Protein AF-0000000082404981 (afdb_homodimer)

Structure (mmCIF, N/CA/C/O backbone):
data_AF-0000000082404981-model_v1
#
loop_
_entity.id
_entity.type
_entity.pdbx_description
1 polymer 'ABC transporter permease'
#
loop_
_atom_site.group_PDB
_atom_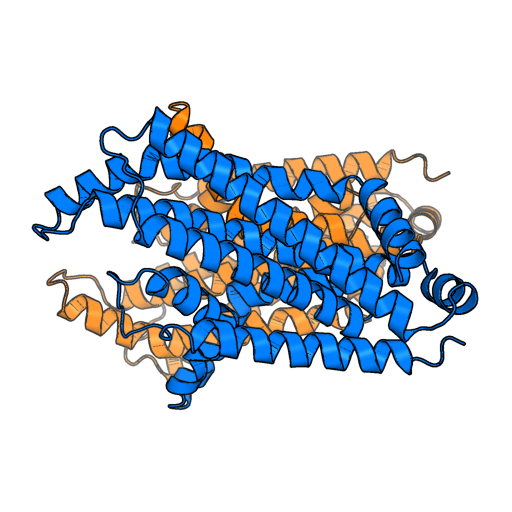site.id
_atom_site.type_symbol
_atom_site.label_atom_id
_atom_site.label_alt_id
_atom_site.label_comp_id
_atom_site.label_asym_id
_atom_site.label_entity_id
_atom_site.label_seq_id
_atom_site.pdbx_PDB_ins_code
_atom_site.Cartn_x
_atom_site.Cartn_y
_atom_site.Cartn_z
_atom_site.occupancy
_atom_site.B_iso_or_equiv
_atom_site.auth_seq_id
_atom_site.auth_comp_id
_atom_site.auth_asym_id
_atom_site.auth_atom_id
_atom_site.pdbx_PDB_model_num
ATOM 1 N N . MET A 1 1 ? -27.672 -16.938 -15.078 1 69.44 1 MET A N 1
ATOM 2 C CA . MET A 1 1 ? -27.031 -15.914 -14.273 1 69.44 1 MET A CA 1
ATOM 3 C C . MET A 1 1 ? -27.016 -16.297 -12.797 1 69.44 1 MET A C 1
ATOM 5 O O . MET A 1 1 ? -25.984 -16.266 -12.148 1 69.44 1 MET A O 1
ATOM 9 N N . THR A 1 2 ? -28.078 -16.828 -12.375 1 75 2 THR A N 1
ATOM 10 C CA . THR A 1 2 ? -28.172 -17.141 -10.953 1 75 2 THR A CA 1
ATOM 11 C C . THR A 1 2 ? -27.234 -18.281 -10.57 1 75 2 THR A C 1
ATOM 13 O O . THR A 1 2 ? -26.578 -18.234 -9.539 1 75 2 THR A O 1
ATOM 16 N N . THR A 1 3 ? -27.141 -19.203 -11.492 1 83.19 3 THR A N 1
ATOM 17 C CA . THR A 1 3 ? -26.281 -20.344 -11.211 1 83.19 3 THR A CA 1
ATOM 18 C C . THR A 1 3 ? -24.812 -19.938 -11.227 1 83.19 3 THR A C 1
ATOM 20 O O . THR A 1 3 ? -24.016 -20.375 -10.383 1 83.19 3 THR A O 1
ATOM 23 N N . LEU A 1 4 ? -24.547 -19.031 -12.086 1 85.12 4 LEU A N 1
ATOM 24 C CA . LEU A 1 4 ? -23.188 -18.547 -12.203 1 85.12 4 LEU A CA 1
ATOM 25 C C . LEU A 1 4 ? -22.781 -17.719 -10.977 1 85.12 4 LEU A C 1
ATOM 27 O O . LEU A 1 4 ? -21.672 -17.859 -10.469 1 85.12 4 LEU A O 1
ATOM 31 N N . VAL A 1 5 ? -23.656 -16.953 -10.555 1 86.31 5 VAL A N 1
ATOM 32 C CA . VAL A 1 5 ? -23.422 -16.125 -9.375 1 86.31 5 VAL A CA 1
ATOM 33 C C . VAL A 1 5 ? -23.234 -17.031 -8.148 1 86.31 5 VAL A C 1
ATOM 35 O O . VAL A 1 5 ? -22.375 -16.766 -7.312 1 86.31 5 VAL A O 1
ATOM 38 N N . ARG A 1 6 ? -24.031 -17.969 -8.094 1 87.94 6 ARG A N 1
ATOM 39 C CA . ARG A 1 6 ? -23.922 -18.906 -6.977 1 87.94 6 ARG A CA 1
ATOM 40 C C . ARG A 1 6 ? -22.562 -19.625 -7.008 1 87.94 6 ARG A C 1
ATOM 42 O O . ARG A 1 6 ? -21.922 -19.797 -5.969 1 87.94 6 ARG A O 1
ATOM 49 N N . ALA A 1 7 ? -22.203 -20.031 -8.141 1 84.75 7 ALA A N 1
ATOM 50 C CA . ALA A 1 7 ? -20.922 -20.719 -8.297 1 84.75 7 ALA A CA 1
ATOM 51 C C . ALA A 1 7 ? -19.766 -19.812 -7.914 1 84.75 7 ALA A C 1
ATOM 53 O O . ALA A 1 7 ? -18.859 -20.219 -7.195 1 84.75 7 ALA A O 1
ATOM 54 N N . GLU A 1 8 ? -19.812 -18.609 -8.344 1 87.19 8 GLU A N 1
ATOM 55 C CA . GLU A 1 8 ? -18.766 -17.641 -8.039 1 87.19 8 GLU A CA 1
ATOM 56 C C . GLU A 1 8 ? -18.766 -17.297 -6.551 1 87.19 8 GLU A C 1
ATOM 58 O O . GLU A 1 8 ? -17.688 -17.109 -5.961 1 87.19 8 GLU A O 1
ATOM 63 N N . THR A 1 9 ? -19.906 -17.188 -6.035 1 89.19 9 THR A N 1
ATOM 64 C CA . THR A 1 9 ? -20.016 -16.891 -4.609 1 89.19 9 THR A CA 1
ATOM 65 C C . THR A 1 9 ? -19.406 -18.031 -3.787 1 89.19 9 THR A C 1
ATOM 67 O O . THR A 1 9 ? -18.688 -17.781 -2.814 1 89.19 9 THR A O 1
ATOM 70 N N . LEU A 1 10 ? -19.594 -19.188 -4.168 1 86.44 10 LEU A N 1
ATOM 71 C CA . LEU A 1 10 ? -19.062 -20.344 -3.467 1 86.44 10 LEU A CA 1
ATOM 72 C C . LEU A 1 10 ? -17.531 -20.391 -3.57 1 86.44 10 LEU A C 1
ATOM 74 O O . LEU A 1 10 ? -16.859 -20.75 -2.607 1 86.44 10 LEU A O 1
ATOM 78 N N . LYS A 1 11 ? -17.062 -20 -4.664 1 83.56 11 LYS A N 1
ATOM 79 C CA . LYS A 1 11 ? -15.625 -19.938 -4.848 1 83.56 11 LYS A CA 1
ATOM 80 C C . LYS A 1 11 ? -14.992 -18.969 -3.844 1 83.56 11 LYS A C 1
ATOM 82 O O . LYS A 1 11 ? -13.953 -19.281 -3.254 1 83.56 11 LYS A O 1
ATOM 87 N N . VAL A 1 12 ? -15.625 -17.906 -3.674 1 87.06 12 VAL A N 1
ATOM 88 C CA . VAL A 1 12 ? -15.125 -16.875 -2.764 1 87.06 12 VAL A CA 1
ATOM 89 C C . VAL A 1 12 ? -15.211 -17.375 -1.324 1 87.06 12 VAL A C 1
ATOM 91 O O . VAL A 1 12 ? -14.273 -17.203 -0.544 1 87.06 12 VAL A O 1
ATOM 94 N N . LEU A 1 13 ? -16.281 -18.062 -1.027 1 87.62 13 LEU A N 1
ATOM 95 C CA . LEU A 1 13 ? -16.547 -18.469 0.345 1 87.62 13 LEU A CA 1
ATOM 96 C C . LEU A 1 13 ? -15.648 -19.625 0.765 1 87.62 13 LEU A C 1
ATOM 98 O O . LEU A 1 13 ? -15.5 -19.906 1.958 1 87.62 13 LEU A O 1
ATOM 102 N N . THR A 1 14 ? -15 -20.25 -0.21 1 84.12 14 THR A N 1
ATOM 103 C CA . THR A 1 14 ? -14.094 -21.344 0.115 1 84.12 14 THR A CA 1
ATOM 104 C C . THR A 1 14 ? -12.711 -20.812 0.496 1 84.12 14 THR A C 1
ATOM 106 O O . THR A 1 14 ? -11.898 -21.547 1.06 1 84.12 14 THR A O 1
ATOM 109 N N . LEU A 1 15 ? -12.586 -19.609 0.252 1 81.44 15 LEU A N 1
ATOM 110 C CA . LEU A 1 15 ? -11.289 -19.031 0.579 1 81.44 15 LEU A CA 1
ATOM 111 C C . LEU A 1 15 ? -11.375 -18.203 1.856 1 81.44 15 LEU A C 1
ATOM 113 O O . LEU A 1 15 ? -12.453 -17.734 2.232 1 81.44 15 LEU A O 1
ATOM 117 N N . ARG A 1 16 ? -10.336 -18.078 2.453 1 83.69 16 ARG A N 1
ATOM 118 C CA . ARG A 1 16 ? -10.32 -17.422 3.752 1 83.69 16 ARG A CA 1
ATOM 119 C C . ARG A 1 16 ? -10.148 -15.906 3.598 1 83.69 16 ARG A C 1
ATOM 121 O O . ARG A 1 16 ? -10.461 -15.148 4.516 1 83.69 16 ARG A O 1
ATOM 128 N N . TYR A 1 17 ? -9.727 -15.516 2.43 1 84.38 17 TYR A N 1
ATOM 129 C CA . TYR A 1 17 ? -9.375 -14.102 2.328 1 84.38 17 TYR A CA 1
ATOM 130 C C . TYR A 1 17 ? -10.617 -13.227 2.342 1 84.38 17 TYR A C 1
ATOM 132 O O . TYR A 1 17 ? -10.555 -12.047 2.686 1 84.38 17 TYR A O 1
ATOM 140 N N . TRP A 1 18 ? -11.812 -13.867 2.135 1 85.19 18 TRP A N 1
ATOM 141 C CA . TRP A 1 18 ? -13.016 -13.047 2.041 1 85.19 18 TRP A CA 1
ATOM 142 C C . TRP A 1 18 ? -13.359 -12.43 3.393 1 85.19 18 TRP A C 1
ATOM 144 O O . TRP A 1 18 ? -13.852 -11.305 3.463 1 85.19 18 TRP A O 1
ATOM 154 N N . TRP A 1 19 ? -12.969 -13.094 4.5 1 88.44 19 TRP A N 1
ATOM 155 C CA . TRP A 1 19 ? -13.273 -12.523 5.805 1 88.44 19 TRP A CA 1
ATOM 156 C C . TRP A 1 19 ? -12.008 -11.977 6.461 1 88.44 19 TRP A C 1
ATOM 158 O O . TRP A 1 19 ? -12.07 -11.031 7.254 1 88.44 19 TRP A O 1
ATOM 168 N N . ALA A 1 20 ? -10.875 -12.492 6.105 1 88.88 20 ALA A N 1
ATOM 169 C CA . ALA A 1 20 ? -9.609 -12.07 6.695 1 88.88 20 ALA A CA 1
ATOM 170 C C . ALA A 1 20 ? -9.297 -10.617 6.348 1 88.88 20 ALA A C 1
ATOM 172 O O . ALA A 1 20 ? -8.812 -9.859 7.191 1 88.88 20 ALA A O 1
ATOM 173 N N . LEU A 1 21 ? -9.625 -10.258 5.164 1 91.44 21 LEU A N 1
ATOM 174 C CA . LEU A 1 21 ? -9.312 -8.906 4.699 1 91.44 21 LEU A CA 1
ATOM 175 C C . LEU A 1 21 ? -10.219 -7.879 5.375 1 91.44 21 LEU A C 1
ATOM 177 O O . LEU A 1 21 ? -9.906 -6.688 5.395 1 91.44 21 LEU A O 1
ATOM 181 N N . ALA A 1 22 ? -11.289 -8.344 5.949 1 92.75 22 ALA A N 1
ATOM 182 C CA . ALA A 1 22 ? -12.25 -7.434 6.574 1 92.75 22 ALA A CA 1
ATOM 183 C C . ALA A 1 22 ? -11.836 -7.105 8.008 1 92.75 22 ALA A C 1
ATOM 185 O O . ALA A 1 22 ? -12.289 -6.117 8.578 1 92.75 22 ALA A O 1
ATOM 186 N N . ILE A 1 23 ? -11.016 -7.844 8.562 1 92.75 23 ILE A N 1
ATOM 187 C CA . ILE A 1 23 ? -10.695 -7.73 9.984 1 92.75 23 ILE A CA 1
ATOM 188 C C . ILE A 1 23 ? -10 -6.398 10.25 1 92.75 23 ILE A C 1
ATOM 190 O O . ILE A 1 23 ? -10.398 -5.652 11.156 1 92.75 23 ILE A O 1
ATOM 194 N N . ALA A 1 24 ? -9.086 -6.102 9.414 1 91.19 24 ALA A N 1
ATOM 195 C CA . ALA A 1 24 ? -8.273 -4.918 9.664 1 91.19 24 ALA A CA 1
ATOM 196 C C . ALA A 1 24 ? -9.109 -3.645 9.586 1 91.19 24 ALA A C 1
ATOM 198 O O . ALA A 1 24 ? -9.109 -2.832 10.508 1 91.19 24 ALA A O 1
ATOM 199 N N . PRO A 1 25 ? -9.852 -3.449 8.539 1 94.44 25 PRO A N 1
ATOM 200 C CA . PRO A 1 25 ? -10.664 -2.234 8.484 1 94.44 25 PRO A CA 1
ATOM 201 C C . PRO A 1 25 ? -11.703 -2.166 9.609 1 94.44 25 PRO A C 1
ATOM 203 O O . PRO A 1 25 ? -12 -1.079 10.109 1 94.44 25 PRO A O 1
ATOM 206 N N . VAL A 1 26 ? -12.203 -3.281 10.023 1 95.31 26 VAL A N 1
ATOM 207 C CA . VAL A 1 26 ? -13.203 -3.297 11.086 1 95.31 26 VAL A CA 1
ATOM 208 C C . VAL A 1 26 ? -12.562 -2.873 12.406 1 95.31 26 VAL A C 1
ATOM 210 O O . VAL A 1 26 ? -13.133 -2.066 13.148 1 95.31 26 VAL A O 1
ATOM 213 N N . VAL A 1 27 ? -11.43 -3.361 12.711 1 93.06 27 VAL A N 1
ATOM 214 C CA . VAL A 1 27 ? -10.719 -3 13.93 1 93.06 27 VAL A CA 1
ATOM 215 C C . VAL A 1 27 ? -10.43 -1.502 13.938 1 93.06 27 VAL A C 1
ATOM 217 O O . VAL A 1 27 ? -10.633 -0.83 14.953 1 93.06 27 VAL A O 1
ATOM 220 N N . VAL A 1 28 ? -10.086 -1.004 12.82 1 91.31 28 VAL A N 1
ATOM 221 C CA . VAL A 1 28 ? -9.742 0.411 12.734 1 91.31 28 VAL A CA 1
ATOM 222 C C . VAL A 1 28 ? -10.992 1.264 12.891 1 91.31 28 VAL A C 1
ATOM 224 O O . VAL A 1 28 ? -10.953 2.342 13.492 1 91.31 28 VAL A O 1
ATOM 227 N N . ALA A 1 29 ? -11.992 0.752 12.305 1 93.94 29 ALA A N 1
ATOM 228 C CA . ALA A 1 29 ? -13.258 1.477 12.43 1 93.94 29 ALA A CA 1
ATOM 229 C C . ALA A 1 29 ? -13.633 1.686 13.891 1 93.94 29 ALA A C 1
ATOM 231 O O . ALA A 1 29 ? -14.062 2.775 14.281 1 93.94 29 ALA A O 1
ATOM 232 N N . VAL A 1 30 ? -13.438 0.719 14.68 1 93.06 30 VAL A N 1
ATOM 233 C CA . VAL A 1 30 ? -13.758 0.81 16.109 1 93.06 30 VAL A CA 1
ATOM 234 C C . VAL A 1 30 ? -12.82 1.812 16.781 1 93.06 30 VAL A C 1
ATOM 236 O O . VAL A 1 30 ? -13.273 2.682 17.531 1 93.06 30 VAL A O 1
ATOM 239 N N . LEU A 1 31 ? -11.617 1.703 16.531 1 91.25 31 LEU A N 1
ATOM 240 C CA . LEU A 1 31 ? -10.609 2.52 17.203 1 91.25 31 LEU A CA 1
ATOM 241 C C . LEU A 1 31 ? -10.781 3.994 16.844 1 91.25 31 LEU A C 1
ATOM 243 O O . LEU A 1 31 ? -10.719 4.855 17.734 1 91.25 31 LEU A O 1
ATOM 247 N N . ILE A 1 32 ? -10.977 4.238 15.562 1 90.75 32 ILE A N 1
ATOM 248 C CA . ILE A 1 32 ? -11.109 5.621 15.117 1 90.75 32 ILE A CA 1
ATOM 249 C C . ILE A 1 32 ? -12.398 6.219 15.672 1 90.75 32 ILE A C 1
ATOM 251 O O . ILE A 1 32 ? -12.414 7.363 16.125 1 90.75 32 ILE A O 1
ATOM 255 N N . ALA A 1 33 ? -13.406 5.465 15.57 1 90.56 33 ALA A N 1
ATOM 256 C CA . ALA A 1 33 ? -14.688 5.953 16.062 1 90.56 33 ALA A CA 1
ATOM 257 C C . ALA A 1 33 ? -14.625 6.246 17.562 1 90.56 33 ALA A C 1
ATOM 259 O O . ALA A 1 33 ? -15.242 7.203 18.031 1 90.56 33 ALA A O 1
ATOM 260 N N . ALA A 1 34 ? -13.922 5.488 18.266 1 87.25 34 ALA A N 1
ATOM 261 C CA . ALA A 1 34 ? -13.844 5.621 19.719 1 87.25 34 ALA A CA 1
ATOM 262 C C . ALA A 1 34 ? -12.961 6.797 20.109 1 87.25 34 ALA A C 1
ATOM 264 O O . ALA A 1 34 ? -13.133 7.371 21.203 1 87.25 34 ALA A O 1
ATOM 265 N N . SER A 1 35 ? -12.086 7.203 19.281 1 86.12 35 SER A N 1
ATOM 266 C CA . SER A 1 35 ? -11.078 8.164 19.703 1 86.12 35 SER A CA 1
ATOM 267 C C . SER A 1 35 ? -11.25 9.5 19 1 86.12 35 SER A C 1
ATOM 269 O O . SER A 1 35 ? -10.734 10.523 19.453 1 86.12 35 SER A O 1
ATOM 271 N N . THR A 1 36 ? -11.906 9.5 17.906 1 85.88 36 THR A N 1
ATOM 272 C CA . THR A 1 36 ? -11.914 10.656 17.031 1 85.88 36 THR A CA 1
ATOM 273 C C . THR A 1 36 ? -12.531 11.867 17.734 1 85.88 36 THR A C 1
ATOM 275 O O . THR A 1 36 ? -12.039 12.984 17.594 1 85.88 36 THR A O 1
ATOM 278 N N . ARG A 1 37 ? -13.531 11.648 18.453 1 81.56 37 ARG A N 1
ATOM 279 C CA . ARG A 1 37 ? -14.195 12.789 19.078 1 81.56 37 ARG A CA 1
ATOM 280 C C . ARG A 1 37 ? -13.266 13.5 20.047 1 81.56 37 ARG A C 1
ATOM 282 O O . ARG A 1 37 ? -13.188 14.734 20.062 1 81.56 37 ARG A O 1
ATOM 289 N N . THR A 1 38 ? -12.656 12.742 20.859 1 80.44 38 THR A N 1
ATOM 290 C CA . THR A 1 38 ? -11.719 13.32 21.812 1 80.44 38 THR A CA 1
ATOM 291 C C . THR A 1 38 ? -10.641 14.133 21.094 1 80.44 38 THR A C 1
ATOM 293 O O . THR A 1 38 ? -10.273 15.219 21.547 1 80.44 38 THR A O 1
ATOM 296 N N . PHE A 1 39 ? -10.242 13.656 20.016 1 79.44 39 PHE A N 1
ATOM 297 C CA . PHE A 1 39 ? -9.203 14.344 19.25 1 79.44 39 PHE A CA 1
ATOM 298 C C . PHE A 1 39 ? -9.742 15.633 18.641 1 79.44 39 PHE A C 1
ATOM 300 O O . PHE A 1 39 ? -9.078 16.672 18.688 1 79.44 39 PHE A O 1
ATOM 307 N N . VAL A 1 40 ? -10.891 15.516 18.109 1 80.06 40 VAL A N 1
ATOM 308 C CA . VAL A 1 40 ? -11.484 16.672 17.453 1 80.06 40 VAL A CA 1
ATOM 309 C C . VAL A 1 40 ? -11.797 17.75 18.5 1 80.06 40 VAL A C 1
ATOM 311 O O . VAL A 1 40 ? -11.633 18.938 18.234 1 80.06 40 VAL A O 1
ATOM 314 N N . GLU A 1 41 ? -12.164 17.344 19.625 1 80.69 41 GLU A N 1
ATOM 315 C CA . GLU A 1 41 ? -12.438 18.297 20.703 1 80.69 41 GLU A CA 1
ATOM 316 C C . GLU A 1 41 ? -11.172 19.031 21.125 1 80.69 41 GLU A C 1
ATOM 318 O O . GLU A 1 41 ? -11.188 20.25 21.328 1 80.69 41 GLU A O 1
ATOM 323 N N . VAL A 1 42 ? -10.18 18.312 21.172 1 78.69 42 VAL A N 1
ATOM 324 C CA . VAL A 1 42 ? -8.906 18.906 21.562 1 78.69 42 VAL A CA 1
ATOM 325 C C . VAL A 1 42 ? -8.453 19.922 20.5 1 78.69 42 VAL A C 1
ATOM 327 O O . VAL A 1 42 ? -7.969 21 20.844 1 78.69 42 VAL A O 1
ATOM 330 N N . VAL A 1 43 ? -8.594 19.547 19.266 1 75.75 43 VAL A N 1
ATOM 331 C CA . VAL A 1 43 ? -8.203 20.422 18.172 1 75.75 43 VAL A CA 1
ATOM 332 C C . VAL A 1 43 ? -9.086 21.672 18.156 1 75.75 43 VAL A C 1
ATOM 334 O O . VAL A 1 43 ? -8.594 22.781 17.953 1 75.75 43 VAL A O 1
ATOM 337 N N . ALA A 1 44 ? -10.344 21.469 18.344 1 76.62 44 ALA A N 1
ATOM 338 C CA . ALA A 1 44 ? -11.281 22.594 18.375 1 76.62 44 ALA A CA 1
ATOM 339 C C . ALA A 1 44 ? -10.945 23.562 19.5 1 76.62 44 ALA A C 1
ATOM 341 O O . ALA A 1 44 ? -11 24.781 19.312 1 76.62 44 ALA A O 1
ATOM 342 N N . ASP A 1 45 ? -10.602 23.047 20.562 1 77.94 45 ASP A N 1
ATOM 343 C CA . ASP A 1 45 ? -10.266 23.859 21.719 1 77.94 45 ASP A CA 1
ATOM 344 C C . ASP A 1 45 ? -8.969 24.641 21.484 1 77.94 45 ASP A C 1
ATOM 346 O O . ASP A 1 45 ? -8.836 25.781 21.922 1 77.94 45 ASP A O 1
ATOM 350 N N . SER A 1 46 ? -8.141 23.938 20.797 1 72.69 46 SER A N 1
ATOM 351 C CA . SER A 1 46 ? -6.84 24.562 20.578 1 72.69 46 SER A CA 1
ATOM 352 C C . SER A 1 46 ? -6.891 25.562 19.438 1 72.69 46 SER A C 1
ATOM 354 O O . SER A 1 46 ? -6.152 26.547 19.422 1 72.69 46 SER A O 1
ATOM 356 N N . ALA A 1 47 ? -7.438 25.328 18.266 1 67.25 47 ALA A N 1
ATOM 357 C CA . ALA A 1 47 ? -7.391 26.125 17.047 1 67.25 47 ALA A CA 1
ATOM 358 C C . ALA A 1 47 ? -8.344 27.312 17.141 1 67.25 47 ALA A C 1
ATOM 360 O O . ALA A 1 47 ? -8.258 28.25 16.344 1 67.25 47 ALA A O 1
ATOM 361 N N . ASP A 1 48 ? -8.883 27.609 18.188 1 61.62 48 ASP A N 1
ATOM 362 C CA . ASP A 1 48 ? -9.852 28.703 18.297 1 61.62 48 ASP A CA 1
ATOM 363 C C . ASP A 1 48 ? -10.859 28.656 17.156 1 61.62 48 ASP A C 1
ATOM 365 O O . ASP A 1 48 ? -11.297 29.703 16.656 1 61.62 48 ASP A O 1
ATOM 369 N N . THR A 1 49 ? -10.898 27.641 16.406 1 61.16 49 THR A N 1
ATOM 370 C CA . THR A 1 49 ? -11.852 27.562 15.297 1 61.16 49 THR A CA 1
ATOM 371 C C . THR A 1 49 ? -13.125 26.828 15.742 1 61.16 49 THR A C 1
ATOM 373 O O . THR A 1 49 ? -13.07 25.922 16.578 1 61.16 49 THR A O 1
ATOM 376 N N . THR A 1 50 ? -14.305 27.469 15.57 1 64.25 50 THR A N 1
ATOM 377 C CA . THR A 1 50 ? -15.609 26.984 15.984 1 64.25 50 THR A CA 1
ATOM 378 C C . THR A 1 50 ? -16.172 26.016 14.953 1 64.25 50 THR A C 1
ATOM 380 O O . THR A 1 50 ? -16.5 26.406 13.828 1 64.25 50 THR A O 1
ATOM 383 N N . PHE A 1 51 ? -15.672 24.75 14.898 1 72.44 51 PHE A N 1
ATOM 384 C CA . PHE A 1 51 ? -16.438 23.828 14.047 1 72.44 51 PHE A CA 1
ATOM 385 C C . PHE A 1 51 ? -17.297 22.906 14.898 1 72.44 51 PHE A C 1
ATOM 387 O O . PHE A 1 51 ? -17.156 22.859 16.125 1 72.44 51 PHE A O 1
ATOM 394 N N . ASP A 1 52 ? -18.391 22.516 14.273 1 77.75 52 ASP A N 1
ATOM 395 C CA . ASP A 1 52 ? -19.281 21.547 14.914 1 77.75 52 ASP A CA 1
ATOM 396 C C . ASP A 1 52 ? -18.578 20.219 15.172 1 77.75 52 ASP A C 1
ATOM 398 O O . ASP A 1 52 ? -18.359 19.438 14.242 1 77.75 52 ASP A O 1
ATOM 402 N N . VAL A 1 53 ? -18.219 20 16.391 1 78.81 53 VAL A N 1
ATOM 403 C CA . VAL A 1 53 ? -17.438 18.859 16.812 1 78.81 53 VAL A CA 1
ATOM 404 C C . VAL A 1 53 ? -18.125 17.562 16.391 1 78.81 53 VAL A C 1
ATOM 406 O O . VAL A 1 53 ? -17.484 16.594 15.992 1 78.81 53 VAL A O 1
ATOM 409 N N . ASP A 1 54 ? -19.406 17.594 16.391 1 79.25 54 ASP A N 1
ATOM 410 C CA . ASP A 1 54 ? -20.156 16.375 16.078 1 79.25 54 ASP A CA 1
ATOM 411 C C . ASP A 1 54 ? -20.078 16.047 14.586 1 79.25 54 ASP A C 1
ATOM 413 O O . ASP A 1 54 ? -19.812 14.906 14.211 1 79.25 54 ASP A O 1
ATOM 417 N N . VAL A 1 55 ? -20.234 17.016 13.836 1 78.75 55 VAL A N 1
ATOM 418 C CA . VAL A 1 55 ? -20.219 16.828 12.391 1 78.75 55 VAL A CA 1
ATOM 419 C C . VAL A 1 55 ? -18.828 16.422 11.938 1 78.75 55 VAL A C 1
ATOM 421 O O . VAL A 1 55 ? -18.656 15.492 11.141 1 78.75 55 VAL A O 1
ATOM 424 N N . VAL A 1 56 ? -17.906 17.078 12.539 1 81.19 56 VAL A N 1
ATOM 425 C CA . VAL A 1 56 ? -16.516 16.844 12.133 1 81.19 56 VAL A CA 1
ATOM 426 C C . VAL A 1 56 ? -16.078 15.461 12.617 1 81.19 56 VAL A C 1
ATOM 428 O O . VAL A 1 56 ? -15.406 14.734 11.883 1 81.19 56 VAL A O 1
ATOM 431 N N . SER A 1 57 ? -16.453 15.156 13.781 1 84.88 57 SER A N 1
ATOM 432 C CA . SER A 1 57 ? -16.062 13.859 14.336 1 84.88 57 SER A CA 1
ATOM 433 C C . SER A 1 57 ? -16.688 12.711 13.539 1 84.88 57 SER A C 1
ATOM 435 O O . SER A 1 57 ? -16.016 11.703 13.281 1 84.88 57 SER A O 1
ATOM 437 N N . THR A 1 58 ? -17.922 12.906 13.172 1 85.94 58 THR A N 1
ATOM 438 C CA . THR A 1 58 ? -18.594 11.891 12.375 1 85.94 58 THR A CA 1
ATOM 439 C C . THR A 1 58 ? -17.953 11.766 10.992 1 85.94 58 THR A C 1
ATOM 441 O O . THR A 1 58 ? -17.688 10.656 10.531 1 85.94 58 THR A O 1
ATOM 444 N N . GLY A 1 59 ? -17.672 12.867 10.383 1 86 59 GLY A N 1
ATOM 445 C CA . GLY A 1 59 ? -17.047 12.891 9.07 1 86 59 GLY A CA 1
ATOM 446 C C . GLY A 1 59 ? -15.672 12.242 9.055 1 86 59 GLY A C 1
ATOM 447 O O . GLY A 1 59 ? -15.367 11.445 8.164 1 86 59 GLY A O 1
ATOM 448 N N . VAL A 1 60 ? -14.961 12.516 10.07 1 85.69 60 VAL A N 1
ATOM 449 C CA . VAL A 1 60 ? -13.602 11.992 10.141 1 85.69 60 VAL A CA 1
ATOM 450 C C . VAL A 1 60 ? -13.633 10.492 10.43 1 85.69 60 VAL A C 1
ATOM 452 O O . VAL A 1 60 ? -12.93 9.711 9.789 1 85.69 60 VAL A O 1
ATOM 455 N N . SER A 1 61 ? -14.438 10.102 11.375 1 90.19 61 SER A N 1
ATOM 456 C CA . SER A 1 61 ? -14.516 8.695 11.758 1 90.19 61 SER A CA 1
ATOM 457 C C . SER A 1 61 ? -14.945 7.824 10.586 1 90.19 61 SER A C 1
ATOM 459 O O . SER A 1 61 ? -14.273 6.848 10.258 1 90.19 61 SER A O 1
ATOM 461 N N . LEU A 1 62 ? -16.016 8.25 9.969 1 92.31 62 LEU A N 1
ATOM 462 C CA . LEU A 1 62 ? -16.531 7.457 8.859 1 92.31 62 LEU A CA 1
ATOM 463 C C . LEU A 1 62 ? -15.633 7.609 7.629 1 92.31 62 LEU A C 1
ATOM 465 O O . LEU A 1 62 ? -15.445 6.656 6.871 1 92.31 62 LEU A O 1
ATOM 469 N N . GLY A 1 63 ? -15.148 8.781 7.43 1 91.5 63 GLY A N 1
ATOM 470 C CA . GLY A 1 63 ? -14.266 9.008 6.297 1 91.5 63 GLY A CA 1
ATOM 471 C C . GLY A 1 63 ? -13.023 8.141 6.32 1 91.5 63 GLY A C 1
ATOM 472 O O . GLY A 1 63 ? -12.688 7.496 5.324 1 91.5 63 GLY A O 1
ATOM 473 N N . VAL A 1 64 ? -12.414 8.117 7.402 1 89.44 64 VAL A N 1
ATOM 474 C CA . VAL A 1 64 ? -11.188 7.336 7.559 1 89.44 64 VAL A CA 1
ATOM 475 C C . VAL A 1 64 ? -11.508 5.848 7.441 1 89.44 64 VAL A C 1
ATOM 477 O O . VAL A 1 64 ? -10.805 5.109 6.746 1 89.44 64 VAL A O 1
ATOM 480 N N . SER A 1 65 ? -12.523 5.398 8.102 1 94.31 65 SER A N 1
ATOM 481 C CA . SER A 1 65 ? -12.914 3.994 8.078 1 94.31 65 SER A CA 1
ATOM 482 C C . SER A 1 65 ? -13.281 3.551 6.664 1 94.31 65 SER A C 1
ATOM 484 O O . SER A 1 65 ? -12.883 2.473 6.219 1 94.31 65 SER A O 1
ATOM 486 N N . ASN A 1 66 ? -14.008 4.426 6.004 1 95 66 ASN A N 1
ATOM 487 C CA . ASN A 1 66 ? -14.398 4.102 4.637 1 95 66 ASN A CA 1
ATOM 488 C C . ASN A 1 66 ? -13.203 4.051 3.699 1 95 66 ASN A C 1
ATOM 490 O O . ASN A 1 66 ? -13.148 3.215 2.797 1 95 66 ASN A O 1
ATOM 494 N N . THR A 1 67 ? -12.312 4.926 3.9 1 92.44 67 THR A N 1
ATOM 495 C CA . THR A 1 67 ? -11.125 4.949 3.062 1 92.44 67 THR A CA 1
ATOM 496 C C . THR A 1 67 ? -10.305 3.672 3.25 1 92.44 67 THR A C 1
ATOM 498 O O . THR A 1 67 ? -9.828 3.084 2.275 1 92.44 67 THR A O 1
ATOM 501 N N . LEU A 1 68 ? -10.211 3.227 4.422 1 93.38 68 LEU A N 1
ATOM 502 C CA . LEU A 1 68 ? -9.438 2.021 4.695 1 93.38 68 LEU A CA 1
ATOM 503 C C . LEU A 1 68 ? -10.117 0.791 4.109 1 93.38 68 LEU A C 1
ATOM 505 O O . LEU A 1 68 ? -9.469 -0.037 3.467 1 93.38 68 LEU A O 1
ATOM 509 N N . VAL A 1 69 ? -11.352 0.713 4.301 1 96.88 69 VAL A N 1
ATOM 510 C CA . VAL A 1 69 ? -12.055 -0.495 3.883 1 96.88 69 VAL A CA 1
ATOM 511 C C . VAL A 1 69 ? -12.07 -0.584 2.359 1 96.88 69 VAL A C 1
ATOM 513 O O . VAL A 1 69 ? -12.008 -1.679 1.794 1 96.88 69 VAL A O 1
ATOM 516 N N . LEU A 1 70 ? -12.078 0.542 1.698 1 97.75 70 LEU A N 1
ATOM 517 C CA . LEU A 1 70 ? -12.141 0.462 0.243 1 97.75 70 LEU A CA 1
ATOM 518 C C . LEU A 1 70 ? -10.82 -0.047 -0.33 1 97.75 70 LEU A C 1
ATOM 520 O O . LEU A 1 70 ? -10.805 -0.667 -1.396 1 97.75 70 LEU A O 1
ATOM 524 N N . VAL A 1 71 ? -9.727 0.221 0.314 1 96.69 71 VAL A N 1
ATOM 525 C CA . VAL A 1 71 ? -8.445 -0.3 -0.143 1 96.69 71 VAL A CA 1
ATOM 526 C C . VAL A 1 71 ? -8.438 -1.824 -0.043 1 96.69 71 VAL A C 1
ATOM 528 O O . VAL A 1 71 ? -8.031 -2.512 -0.981 1 96.69 71 VAL A O 1
ATOM 531 N N . PHE A 1 72 ? -8.906 -2.334 1.055 1 97.06 72 PHE A N 1
ATOM 532 C CA . PHE A 1 72 ? -8.961 -3.777 1.252 1 97.06 72 PHE A CA 1
ATOM 533 C C . PHE A 1 72 ? -9.969 -4.414 0.307 1 97.06 72 PHE A C 1
ATOM 535 O O . PHE A 1 72 ? -9.773 -5.543 -0.152 1 97.06 72 PHE A O 1
ATOM 542 N N . ALA A 1 73 ? -11.016 -3.68 0.081 1 97.88 73 ALA A N 1
ATOM 543 C CA . ALA A 1 73 ? -11.984 -4.16 -0.897 1 97.88 73 ALA A CA 1
ATOM 544 C C . ALA A 1 73 ? -11.375 -4.227 -2.293 1 97.88 73 ALA A C 1
ATOM 546 O O . ALA A 1 73 ? -11.68 -5.137 -3.068 1 97.88 73 ALA A O 1
ATOM 547 N N . ALA A 1 74 ? -10.578 -3.258 -2.617 1 98.25 74 ALA A N 1
ATOM 548 C CA . ALA A 1 74 ? -9.891 -3.268 -3.906 1 98.25 74 ALA A CA 1
ATOM 549 C C . ALA A 1 74 ? -8.984 -4.488 -4.035 1 98.25 74 ALA A C 1
ATOM 551 O O . ALA A 1 74 ? -8.938 -5.129 -5.09 1 98.25 74 ALA A O 1
ATOM 552 N N . VAL A 1 75 ? -8.305 -4.777 -2.947 1 96.88 75 VAL A N 1
ATOM 553 C CA . VAL A 1 75 ? -7.445 -5.957 -2.916 1 96.88 75 VAL A CA 1
ATOM 554 C C . VAL A 1 75 ? -8.289 -7.219 -3.07 1 96.88 75 VAL A C 1
ATOM 556 O O . VAL A 1 75 ? -7.938 -8.125 -3.83 1 96.88 75 VAL A O 1
ATOM 559 N N . PHE A 1 76 ? -9.391 -7.262 -2.377 1 97.25 76 PHE A N 1
ATOM 560 C CA . PHE A 1 76 ? -10.32 -8.383 -2.471 1 97.25 76 PHE A CA 1
ATOM 561 C C . PHE A 1 76 ? -10.781 -8.586 -3.908 1 97.25 76 PHE A C 1
ATOM 563 O O . PHE A 1 76 ? -10.828 -9.711 -4.398 1 97.25 76 PHE A O 1
ATOM 570 N N . GLY A 1 77 ? -11.148 -7.5 -4.531 1 98 77 GLY A N 1
ATOM 571 C CA . GLY A 1 77 ? -11.57 -7.582 -5.922 1 98 77 GLY A CA 1
ATOM 572 C C . GLY A 1 77 ? -10.5 -8.125 -6.844 1 98 77 GLY A C 1
ATOM 573 O O . GLY A 1 77 ? -10.773 -8.969 -7.699 1 98 77 GLY A O 1
ATOM 574 N N . ALA A 1 78 ? -9.328 -7.648 -6.668 1 97.5 78 ALA A N 1
ATOM 575 C CA . ALA A 1 78 ? -8.211 -8.109 -7.488 1 97.5 78 ALA A CA 1
ATOM 576 C C . ALA A 1 78 ? -7.949 -9.594 -7.277 1 97.5 78 ALA A C 1
ATOM 578 O O . ALA A 1 78 ? -7.766 -10.344 -8.242 1 97.5 78 ALA A O 1
ATOM 579 N N . LEU A 1 79 ? -7.957 -10 -6.047 1 94.94 79 LEU A N 1
ATOM 580 C CA . LEU A 1 79 ? -7.688 -11.398 -5.727 1 94.94 79 LEU A CA 1
ATOM 581 C C . LEU A 1 79 ? -8.789 -12.297 -6.27 1 94.94 79 LEU A C 1
ATOM 583 O O . LEU A 1 79 ? -8.508 -13.359 -6.828 1 94.94 79 LEU A O 1
ATOM 587 N N . THR A 1 80 ? -9.961 -11.867 -6.102 1 94.5 80 THR A N 1
ATOM 588 C CA . THR A 1 80 ? -11.109 -12.664 -6.52 1 94.5 80 THR A CA 1
ATOM 589 C C . THR A 1 80 ? -11.148 -12.789 -8.039 1 94.5 80 THR A C 1
ATOM 591 O O . THR A 1 80 ? -11.281 -13.891 -8.578 1 94.5 80 THR A O 1
ATOM 594 N N . ALA A 1 81 ? -10.945 -11.711 -8.695 1 94.5 81 ALA A N 1
ATOM 595 C CA . ALA A 1 81 ? -11.039 -11.719 -10.156 1 94.5 81 ALA A CA 1
ATOM 596 C C . ALA A 1 81 ? -9.82 -12.391 -10.773 1 94.5 81 ALA A C 1
ATOM 598 O O . ALA A 1 81 ? -9.914 -12.977 -11.859 1 94.5 81 ALA A O 1
ATOM 599 N N . GLY A 1 82 ? -8.727 -12.32 -10.086 1 92.38 82 GLY A N 1
ATOM 600 C CA . GLY A 1 82 ? -7.496 -12.828 -10.656 1 92.38 82 GLY A CA 1
ATOM 601 C C . GLY A 1 82 ? -7.199 -14.258 -10.258 1 92.38 82 GLY A C 1
ATOM 602 O O . GLY A 1 82 ? -6.25 -14.867 -10.758 1 92.38 82 GLY A O 1
ATOM 603 N N . SER A 1 83 ? -7.941 -14.805 -9.414 1 88.38 83 SER A N 1
ATOM 604 C CA . SER A 1 83 ? -7.621 -16.109 -8.836 1 88.38 83 SER A CA 1
ATOM 605 C C . SER A 1 83 ? -7.559 -17.188 -9.906 1 88.38 83 SER A C 1
ATOM 607 O O . SER A 1 83 ? -6.707 -18.078 -9.844 1 88.38 83 SER A O 1
ATOM 609 N N . GLU A 1 84 ? -8.336 -17.094 -10.883 1 88.25 84 GLU A N 1
ATOM 610 C CA . GLU A 1 84 ? -8.414 -18.141 -11.898 1 88.25 84 GLU A CA 1
ATOM 611 C C . GLU A 1 84 ? -7.207 -18.094 -12.836 1 88.25 84 GLU A C 1
ATOM 613 O O . GLU A 1 84 ? -6.875 -19.094 -13.484 1 88.25 84 GLU A O 1
ATOM 618 N N . PHE A 1 85 ? -6.668 -16.969 -12.93 1 86.31 85 PHE A N 1
ATOM 619 C CA . PHE A 1 85 ? -5.461 -16.891 -13.742 1 86.31 85 PHE A CA 1
ATOM 620 C C . PHE A 1 85 ? -4.312 -17.641 -13.094 1 86.31 85 PHE A C 1
ATOM 622 O O . PHE A 1 85 ? -3.529 -18.312 -13.781 1 86.31 85 PHE A O 1
ATOM 629 N N . GLY A 1 86 ? -4.301 -17.547 -11.828 1 77.81 86 GLY A N 1
ATOM 630 C CA . GLY A 1 86 ? -3.242 -18.219 -11.102 1 77.81 86 GLY A CA 1
ATOM 631 C C . GLY A 1 86 ? -3.416 -19.734 -11.062 1 77.81 86 GLY A C 1
ATOM 632 O O . GLY A 1 86 ? -2.441 -20.484 -11.164 1 77.81 86 GLY A O 1
ATOM 633 N N . TYR A 1 87 ? -4.551 -20.203 -11.023 1 75.19 87 TYR A N 1
ATOM 634 C CA . TYR A 1 87 ? -4.836 -21.625 -10.945 1 75.19 87 TYR A CA 1
ATOM 635 C C . TYR A 1 87 ? -5.035 -22.219 -12.336 1 75.19 87 TYR A C 1
ATOM 637 O O . TYR A 1 87 ? -5.25 -23.438 -12.477 1 75.19 87 TYR A O 1
ATOM 645 N N . LYS A 1 88 ? -5.035 -21.391 -13.367 1 81.81 88 LYS A N 1
ATOM 646 C CA . LYS A 1 88 ? -5.188 -21.781 -14.766 1 81.81 88 LYS A CA 1
ATOM 647 C C . LYS A 1 88 ? -6.516 -22.5 -14.992 1 81.81 88 LYS A C 1
ATOM 649 O O . LYS A 1 88 ? -6.574 -23.516 -15.695 1 81.81 88 LYS A O 1
ATOM 654 N N . THR A 1 89 ? -7.551 -22 -14.266 1 78.25 89 THR A N 1
ATOM 655 C CA . THR A 1 89 ? -8.859 -22.625 -14.375 1 78.25 89 THR A CA 1
ATOM 656 C C . THR A 1 89 ? -9.805 -21.781 -15.234 1 78.25 89 THR A C 1
ATOM 658 O O . THR A 1 89 ? -10.953 -22.172 -15.461 1 78.25 89 THR A O 1
ATOM 661 N N . LEU A 1 90 ? -9.281 -20.719 -15.695 1 81.44 90 LEU A N 1
ATOM 662 C CA . LEU A 1 90 ? -10.133 -19.797 -16.438 1 81.44 90 LEU A CA 1
ATOM 663 C C . LEU A 1 90 ? -10.703 -20.453 -17.688 1 81.44 90 LEU A C 1
ATOM 665 O O . LEU A 1 90 ? -11.875 -20.281 -18.016 1 81.44 90 LEU A O 1
ATOM 669 N N . THR A 1 91 ? -9.93 -21.203 -18.312 1 79.44 91 THR A N 1
ATOM 670 C CA . THR A 1 91 ? -10.367 -21.891 -19.516 1 79.44 91 THR A CA 1
ATOM 671 C C . THR A 1 91 ? -11.469 -22.906 -19.203 1 79.44 91 THR A C 1
ATOM 673 O O . THR A 1 91 ? -12.469 -22.969 -19.922 1 79.44 91 THR A O 1
ATOM 676 N N . THR A 1 92 ? -11.273 -23.641 -18.172 1 81.25 92 THR A N 1
ATOM 677 C CA . THR A 1 92 ? -12.273 -24.625 -17.766 1 81.25 92 THR A CA 1
ATOM 678 C C . THR A 1 92 ? -13.586 -23.938 -17.422 1 81.25 92 THR A C 1
ATOM 680 O O . THR A 1 92 ? -14.664 -24.438 -17.75 1 81.25 92 THR A O 1
ATOM 683 N N . THR A 1 93 ? -13.445 -22.781 -16.781 1 81.38 93 THR A N 1
ATOM 684 C CA . THR A 1 93 ? -14.633 -22.016 -16.406 1 81.38 93 THR A CA 1
ATOM 685 C C . THR A 1 93 ? -15.383 -21.531 -17.641 1 81.38 93 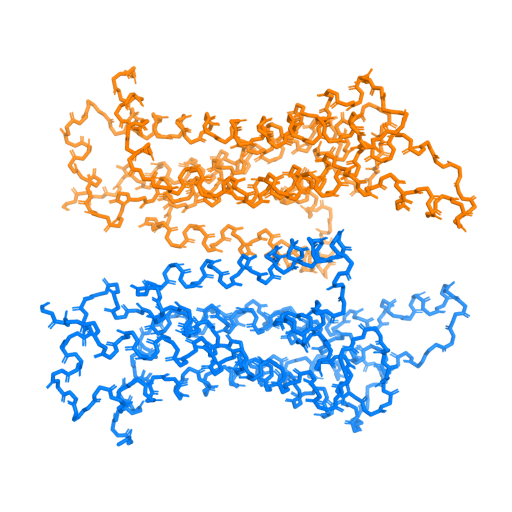THR A C 1
ATOM 687 O O . THR A 1 93 ? -16.609 -21.625 -17.688 1 81.38 93 THR A O 1
ATOM 690 N N . PHE A 1 94 ? -14.688 -21.109 -18.641 1 82 94 PHE A N 1
ATOM 691 C CA . PHE A 1 94 ? -15.32 -20.594 -19.859 1 82 94 PHE A CA 1
ATOM 692 C C . PHE A 1 94 ? -15.93 -21.719 -20.672 1 82 94 PHE A C 1
ATOM 694 O O . PHE A 1 94 ? -16.906 -21.516 -21.406 1 82 94 PHE A O 1
ATOM 701 N N . LEU A 1 95 ? -15.391 -22.891 -20.547 1 78.75 95 LEU A N 1
ATOM 702 C CA . LEU A 1 95 ? -15.875 -24.031 -21.297 1 78.75 95 LEU A CA 1
ATOM 703 C C . LEU A 1 95 ? -17.125 -24.625 -20.656 1 78.75 95 LEU A C 1
ATOM 705 O O . LEU A 1 95 ? -17.969 -25.219 -21.344 1 78.75 95 LEU A O 1
ATOM 709 N N . THR A 1 96 ? -17.234 -24.453 -19.469 1 79.75 96 THR A N 1
ATOM 710 C CA . THR A 1 96 ? -18.344 -25.078 -18.75 1 79.75 96 THR A CA 1
ATOM 711 C C . THR A 1 96 ? -19.516 -24.125 -18.594 1 79.75 96 THR A C 1
ATOM 713 O O . THR A 1 96 ? -20.641 -24.547 -18.344 1 79.75 96 THR A O 1
ATOM 716 N N . ALA A 1 97 ? -19.062 -22.938 -18.734 1 77.38 97 ALA A N 1
ATOM 717 C CA . ALA A 1 97 ? -20.125 -21.953 -18.562 1 77.38 97 ALA A CA 1
ATOM 718 C C . ALA A 1 97 ? -20.719 -21.531 -19.891 1 77.38 97 ALA A C 1
ATOM 720 O O . ALA A 1 97 ? -20.141 -21.812 -20.953 1 77.38 97 ALA A O 1
ATOM 721 N N . ARG A 1 98 ? -21.938 -21.094 -20 1 74.5 98 ARG A N 1
ATOM 722 C CA . ARG A 1 98 ? -22.703 -20.797 -21.203 1 74.5 98 ARG A CA 1
ATOM 723 C C . ARG A 1 98 ? -22.172 -19.547 -21.891 1 74.5 98 ARG A C 1
ATOM 725 O O . ARG A 1 98 ? -22.438 -19.312 -23.062 1 74.5 98 ARG A O 1
ATOM 732 N N . GLY A 1 99 ? -21.219 -18.891 -21.266 1 85.12 99 GLY A N 1
ATOM 733 C CA . GLY A 1 99 ? -20.734 -17.688 -21.938 1 85.12 99 GLY A CA 1
ATOM 734 C C . GLY A 1 99 ? -19.703 -16.938 -21.125 1 85.12 99 GLY A C 1
ATOM 735 O O . GLY A 1 99 ? -19.844 -16.781 -19.906 1 85.12 99 GLY A O 1
ATOM 736 N N . ARG A 1 100 ? -18.734 -16.516 -21.844 1 86.12 100 ARG A N 1
ATOM 737 C CA . ARG A 1 100 ? -17.609 -15.828 -21.203 1 86.12 100 ARG A CA 1
ATOM 738 C C . ARG A 1 100 ? -18.078 -14.547 -20.516 1 86.12 100 ARG A C 1
ATOM 740 O O . ARG A 1 100 ? -17.625 -14.234 -19.422 1 86.12 100 ARG A O 1
ATOM 747 N N . ASP A 1 101 ? -19.062 -13.922 -21.172 1 90.62 101 ASP A N 1
ATOM 748 C CA . ASP A 1 101 ? -19.562 -12.664 -20.609 1 90.62 101 ASP A CA 1
ATOM 749 C C . ASP A 1 101 ? -20.359 -12.906 -19.328 1 90.62 101 ASP A C 1
ATOM 751 O O . ASP A 1 101 ? -20.281 -12.109 -18.391 1 90.62 101 ASP A O 1
ATOM 755 N N . GLY A 1 102 ? -21.078 -13.953 -19.297 1 90.44 102 GLY A N 1
ATOM 756 C CA . GLY A 1 102 ? -21.828 -14.297 -18.094 1 90.44 102 GLY A CA 1
ATOM 757 C C . GLY A 1 102 ? -20.938 -14.578 -16.891 1 90.44 102 GLY A C 1
ATOM 758 O O . GLY A 1 102 ? -21.25 -14.141 -15.781 1 90.44 102 GLY A O 1
ATOM 759 N N . VAL A 1 103 ? -19.938 -15.273 -17.172 1 90 103 VAL A N 1
ATOM 760 C CA . VAL A 1 103 ? -19 -15.625 -16.094 1 90 103 VAL A CA 1
ATOM 761 C C . VAL A 1 103 ? -18.344 -14.359 -15.547 1 90 103 VAL A C 1
ATOM 763 O O . VAL A 1 103 ? -18.281 -14.164 -14.336 1 90 103 VAL A O 1
ATOM 766 N N . LEU A 1 104 ? -17.906 -13.531 -16.453 1 93.06 104 LEU A N 1
ATOM 767 C CA . LEU A 1 104 ? -17.234 -12.305 -16.031 1 93.06 104 LEU A CA 1
ATOM 768 C C . LEU A 1 104 ? -18.203 -11.375 -15.305 1 93.06 104 LEU A C 1
ATOM 770 O O . LEU A 1 104 ? -17.844 -10.758 -14.297 1 93.06 104 LEU A O 1
ATOM 774 N N . GLY A 1 105 ? -19.391 -11.281 -15.836 1 94.25 105 GLY A N 1
ATOM 775 C CA . GLY A 1 105 ? -20.406 -10.484 -15.172 1 94.25 105 GLY A CA 1
ATOM 776 C C . GLY A 1 105 ? -20.734 -10.977 -13.773 1 94.25 105 GLY A C 1
ATOM 777 O O . GLY A 1 105 ? -20.875 -10.18 -12.844 1 94.25 105 GLY A O 1
ATOM 778 N N . ALA A 1 106 ? -20.891 -12.266 -13.672 1 93.62 106 ALA A N 1
ATOM 779 C CA . ALA A 1 106 ? -21.188 -12.859 -12.367 1 93.62 106 ALA A CA 1
ATOM 780 C C . ALA A 1 106 ? -20.047 -12.602 -11.391 1 93.62 106 ALA A C 1
ATOM 782 O O . ALA A 1 106 ? -20.281 -12.32 -10.211 1 93.62 106 ALA A O 1
ATOM 783 N N . LYS A 1 107 ? -18.891 -12.719 -11.883 1 94.44 107 LYS A N 1
ATOM 784 C CA . LYS A 1 107 ? -17.719 -12.484 -11.055 1 94.44 107 LYS A CA 1
ATOM 785 C C . LYS A 1 107 ? -17.688 -11.047 -10.539 1 94.44 107 LYS A C 1
ATOM 787 O O . LYS A 1 107 ? -17.453 -10.812 -9.344 1 94.44 107 LYS A O 1
ATOM 792 N N . LEU A 1 108 ? -17.875 -10.156 -11.422 1 96.94 108 LEU A N 1
ATOM 793 C CA . LEU A 1 108 ? -17.859 -8.75 -11.031 1 96.94 108 LEU A CA 1
ATOM 794 C C . LEU A 1 108 ? -19 -8.43 -10.094 1 96.94 108 LEU A C 1
ATOM 796 O O . LEU A 1 108 ? -18.844 -7.625 -9.164 1 96.94 108 LEU A O 1
ATOM 800 N N . ALA A 1 109 ? -20.062 -9.055 -10.273 1 96.94 109 ALA A N 1
ATOM 801 C CA . ALA A 1 109 ? -21.219 -8.859 -9.391 1 96.94 109 ALA A CA 1
ATOM 802 C C . ALA A 1 109 ? -20.922 -9.367 -7.98 1 96.94 109 ALA A C 1
ATOM 804 O O . ALA A 1 109 ? -21.234 -8.703 -6.992 1 96.94 109 ALA A O 1
ATOM 805 N N . VAL A 1 110 ? -20.344 -10.477 -7.934 1 96.56 110 VAL A N 1
ATOM 806 C CA . VAL A 1 110 ? -20.016 -11.07 -6.645 1 96.56 110 VAL A CA 1
ATOM 807 C C . VAL A 1 110 ? -18.984 -10.195 -5.926 1 96.56 110 VAL A C 1
ATOM 809 O O . VAL A 1 110 ? -19.109 -9.961 -4.719 1 96.56 110 VAL A O 1
ATOM 812 N N . VAL A 1 111 ? -18.062 -9.703 -6.652 1 97.62 111 VAL A N 1
ATOM 813 C CA . VAL A 1 111 ? -17.047 -8.805 -6.094 1 97.62 111 VAL A CA 1
ATOM 814 C C . VAL A 1 111 ? -17.734 -7.57 -5.508 1 97.62 111 VAL A C 1
ATOM 816 O O . VAL A 1 111 ? -17.438 -7.164 -4.383 1 97.62 111 VAL A O 1
ATOM 819 N N . ALA A 1 112 ? -18.656 -7.004 -6.238 1 98.31 112 ALA A N 1
ATOM 820 C CA . ALA A 1 112 ? -19.344 -5.797 -5.801 1 98.31 112 ALA A CA 1
ATOM 821 C C . ALA A 1 112 ? -20.172 -6.07 -4.551 1 98.31 112 ALA A C 1
ATOM 823 O O . ALA A 1 112 ? -20.203 -5.266 -3.617 1 98.31 112 ALA A O 1
ATOM 824 N N . VAL A 1 113 ? -20.812 -7.18 -4.516 1 97.94 113 VAL A N 1
ATOM 825 C CA . VAL A 1 113 ? -21.688 -7.523 -3.398 1 97.94 113 VAL A CA 1
ATOM 826 C C . VAL A 1 113 ? -20.859 -7.699 -2.129 1 97.94 113 VAL A C 1
ATOM 828 O O . VAL A 1 113 ? -21.219 -7.203 -1.062 1 97.94 113 VAL A O 1
ATOM 831 N N . PHE A 1 114 ? -19.797 -8.359 -2.219 1 97.69 114 PHE A N 1
ATOM 832 C CA . PHE A 1 114 ? -18.938 -8.562 -1.056 1 97.69 114 PHE A CA 1
ATOM 833 C C . PHE A 1 114 ? -18.328 -7.242 -0.6 1 97.69 114 PHE A C 1
ATOM 835 O O . PHE A 1 114 ? -18.156 -7.012 0.6 1 97.69 114 PHE A O 1
ATOM 842 N N . ALA A 1 115 ? -18 -6.418 -1.57 1 98.19 115 ALA A N 1
ATOM 843 C CA . ALA A 1 115 ? -17.453 -5.109 -1.221 1 98.19 115 ALA A CA 1
ATOM 844 C C . ALA A 1 115 ? -18.469 -4.277 -0.454 1 98.19 115 ALA A C 1
ATOM 846 O O . ALA A 1 115 ? -18.125 -3.57 0.493 1 98.19 115 ALA A O 1
ATOM 847 N N . VAL A 1 116 ? -19.703 -4.332 -0.882 1 98.38 116 VAL A N 1
ATOM 848 C CA . VAL A 1 116 ? -20.766 -3.662 -0.157 1 98.38 116 VAL A CA 1
ATOM 849 C C . VAL A 1 116 ? -20.859 -4.219 1.262 1 98.38 116 VAL A C 1
ATOM 851 O O . VAL A 1 116 ? -21.062 -3.465 2.219 1 98.38 116 VAL A O 1
ATOM 854 N N . GLY A 1 117 ? -20.734 -5.48 1.388 1 98 117 GLY A N 1
ATOM 855 C CA . GLY A 1 117 ? -20.703 -6.102 2.701 1 98 117 GLY A CA 1
ATOM 856 C C . GLY A 1 117 ? -19.562 -5.594 3.574 1 98 117 GLY A C 1
ATOM 857 O O . GLY A 1 117 ? -19.75 -5.367 4.773 1 98 117 GLY A O 1
ATOM 858 N N . TYR A 1 118 ? -18.406 -5.434 2.994 1 98 118 TYR A N 1
ATOM 859 C CA . TYR A 1 118 ? -17.266 -4.887 3.711 1 98 118 TYR A CA 1
ATOM 860 C C . TYR A 1 118 ? -17.562 -3.498 4.254 1 98 118 TYR A C 1
ATOM 862 O O . TYR A 1 118 ? -17.312 -3.211 5.426 1 98 118 TYR A O 1
ATOM 870 N N . ALA A 1 119 ? -18.094 -2.643 3.365 1 98.19 119 ALA A N 1
ATOM 871 C CA . ALA A 1 119 ? -18.406 -1.271 3.758 1 98.19 119 ALA A CA 1
ATOM 872 C C . ALA A 1 119 ? -19.469 -1.242 4.855 1 98.19 119 ALA A C 1
ATOM 874 O O . ALA A 1 119 ? -19.359 -0.493 5.824 1 98.19 119 ALA A O 1
ATOM 875 N N . LEU A 1 120 ? -20.484 -2.061 4.715 1 98.25 120 LEU A N 1
ATOM 876 C CA . LEU A 1 120 ? -21.547 -2.113 5.703 1 98.25 120 LEU A CA 1
ATOM 877 C C . LEU A 1 120 ? -21.016 -2.57 7.059 1 98.25 120 LEU A C 1
ATOM 879 O O . LEU A 1 120 ? -21.391 -2.016 8.094 1 98.25 120 LEU A O 1
ATOM 883 N N . ALA A 1 121 ? -20.219 -3.545 7.039 1 97.88 121 ALA A N 1
ATOM 884 C CA . ALA A 1 121 ? -19.641 -4.043 8.281 1 97.88 121 ALA A CA 1
ATOM 885 C C . ALA A 1 121 ? -18.859 -2.945 9 1 97.88 121 ALA A C 1
ATOM 887 O O . ALA A 1 121 ? -19.031 -2.744 10.211 1 97.88 121 ALA A O 1
ATOM 888 N N . VAL A 1 122 ? -18.078 -2.266 8.266 1 97.62 122 VAL A N 1
ATOM 889 C CA . VAL A 1 122 ? -17.234 -1.217 8.836 1 97.62 122 VAL A CA 1
ATOM 890 C C . VAL A 1 122 ? -18.109 -0.076 9.352 1 97.62 122 VAL A C 1
ATOM 892 O O . VAL A 1 122 ? -17.844 0.485 10.414 1 97.62 122 VAL A O 1
ATOM 895 N N . GLU A 1 123 ? -19.141 0.267 8.594 1 97.12 123 GLU A N 1
ATOM 896 C CA . GLU A 1 123 ? -20.016 1.371 8.984 1 97.12 123 GLU A CA 1
ATOM 897 C C . GLU A 1 123 ? -20.844 1.015 10.219 1 97.12 123 GLU A C 1
ATOM 899 O O . GLU A 1 123 ? -21.016 1.84 11.117 1 97.12 123 GLU A O 1
ATOM 904 N N . VAL A 1 124 ? -21.328 -0.182 10.242 1 97.12 124 VAL A N 1
ATOM 905 C CA . VAL A 1 124 ? -22.109 -0.625 11.391 1 97.12 124 VAL A CA 1
ATOM 906 C C . VAL A 1 124 ? -21.234 -0.604 12.648 1 97.12 124 VAL A C 1
ATOM 908 O O . VAL A 1 124 ? -21.672 -0.126 13.695 1 97.12 124 VAL A O 1
ATOM 911 N N . VAL A 1 125 ? -20.094 -1.045 12.523 1 96.31 125 VAL A N 1
ATOM 912 C CA . VAL A 1 125 ? -19.188 -1.092 13.656 1 96.31 125 VAL A CA 1
ATOM 913 C C . VAL A 1 125 ? -18.781 0.326 14.062 1 96.31 125 VAL A C 1
ATOM 915 O O . VAL A 1 125 ? -18.688 0.635 15.25 1 96.31 125 VAL A O 1
ATOM 918 N N . SER A 1 126 ? -18.531 1.14 13.055 1 94.94 126 SER A N 1
ATOM 919 C CA . SER A 1 126 ? -18.172 2.523 13.344 1 94.94 126 SER A CA 1
ATOM 920 C C . SER A 1 126 ? -19.297 3.25 14.07 1 94.94 126 SER A C 1
ATOM 922 O O . SER A 1 126 ? -19.062 3.918 15.078 1 94.94 126 SER A O 1
ATOM 924 N N . ILE A 1 127 ? -20.484 3.127 13.57 1 94.62 127 ILE A N 1
ATOM 925 C CA . ILE A 1 127 ? -21.641 3.771 14.172 1 94.62 127 ILE A CA 1
ATOM 926 C C . ILE A 1 127 ? -21.875 3.209 15.57 1 94.62 127 ILE A C 1
ATOM 928 O O . ILE A 1 127 ? -22.141 3.961 16.516 1 94.62 127 ILE A O 1
ATOM 932 N N . GLY A 1 128 ? -21.75 1.91 15.68 1 95.12 128 GLY A N 1
ATOM 933 C CA . GLY A 1 128 ? -21.875 1.293 16.984 1 95.12 128 GLY A CA 1
ATOM 934 C C . GLY A 1 128 ? -20.859 1.816 17.984 1 95.12 128 GLY A C 1
ATOM 935 O O . GLY A 1 128 ? -21.188 2.08 19.141 1 95.12 128 GLY A O 1
ATOM 936 N N . ALA A 1 129 ? -19.688 1.952 17.578 1 93.12 129 ALA A N 1
ATOM 937 C CA . ALA A 1 129 ? -18.625 2.461 18.438 1 93.12 129 ALA A CA 1
ATOM 938 C C . ALA A 1 129 ? -18.875 3.918 18.812 1 93.12 129 ALA A C 1
ATOM 940 O O . ALA A 1 129 ? -18.625 4.32 19.953 1 93.12 129 ALA A O 1
ATOM 941 N N . MET A 1 130 ? -19.328 4.691 17.812 1 91.25 130 MET A N 1
ATOM 942 C CA . MET A 1 130 ? -19.625 6.09 18.109 1 91.25 130 MET A CA 1
ATOM 943 C C . MET A 1 130 ? -20.766 6.199 19.109 1 91.25 130 MET A C 1
ATOM 945 O O . MET A 1 130 ? -20.766 7.094 19.953 1 91.25 130 MET A O 1
ATOM 949 N N . LEU A 1 131 ? -21.703 5.344 19 1 90.19 131 LEU A N 1
ATOM 950 C CA . LEU A 1 131 ? -22.828 5.309 19.938 1 90.19 131 LEU A CA 1
ATOM 951 C C . LEU A 1 131 ? -22.344 4.938 21.328 1 90.19 131 LEU A C 1
ATOM 953 O O . LEU A 1 131 ? -22.812 5.484 22.328 1 90.19 131 LEU A O 1
ATOM 957 N N . LEU A 1 132 ? -21.438 4.121 21.375 1 87.94 132 LEU A N 1
ATOM 958 C CA . LEU A 1 132 ? -20.984 3.594 22.656 1 87.94 132 LEU A CA 1
ATOM 959 C C . LEU A 1 132 ? -19.984 4.547 23.328 1 87.94 132 LEU A C 1
ATOM 961 O O . LEU A 1 132 ? -19.984 4.695 24.547 1 87.94 132 LEU A O 1
ATOM 965 N N . PHE A 1 133 ? -19.188 5.16 22.484 1 81 133 PHE A N 1
ATOM 966 C CA . PHE A 1 133 ? -18.078 5.926 23.047 1 81 133 PHE A CA 1
ATOM 967 C C . PHE A 1 133 ? -18.266 7.418 22.797 1 81 133 PHE A C 1
ATOM 969 O O . PHE A 1 133 ? -17.531 8.242 23.344 1 81 133 PHE A O 1
ATOM 976 N N . GLY A 1 134 ? -19.203 7.715 21.938 1 72.75 134 GLY A N 1
ATOM 977 C CA . GLY A 1 134 ? -19.406 9.109 21.594 1 72.75 134 GLY A CA 1
ATOM 978 C C . GLY A 1 134 ? -20.562 9.742 22.344 1 72.75 134 GLY A C 1
ATOM 979 O O . GLY A 1 134 ? -21.703 9.25 22.297 1 72.75 134 GLY A O 1
ATOM 980 N N . ARG A 1 135 ? -20.453 10.703 23.172 1 67.69 135 ARG A N 1
ATOM 981 C CA . ARG A 1 135 ? -21.469 11.281 24.047 1 67.69 135 ARG A CA 1
ATOM 982 C C . ARG A 1 135 ? -22.562 11.969 23.25 1 67.69 135 ARG A C 1
ATOM 984 O O . ARG A 1 135 ? -23.75 11.844 23.562 1 67.69 135 ARG A O 1
ATOM 991 N N . ASP A 1 136 ? -22.281 12.578 22.203 1 73.56 136 ASP A N 1
ATOM 992 C CA . ASP A 1 136 ? -23.281 13.375 21.5 1 73.56 136 ASP A CA 1
ATOM 993 C C . ASP A 1 136 ? -23.438 12.898 20.047 1 73.56 136 ASP A C 1
ATOM 995 O O . ASP A 1 136 ? -23.641 13.711 19.141 1 73.56 136 ASP A O 1
ATOM 999 N N . PHE A 1 137 ? -23.484 11.688 20.016 1 82 137 PHE A N 1
ATOM 1000 C CA . PHE A 1 137 ? -23.688 11.125 18.688 1 82 137 PHE A CA 1
ATOM 1001 C C . PHE A 1 137 ? -25.156 11.18 18.281 1 82 137 PHE A C 1
ATOM 1003 O O . PHE A 1 137 ? -26.031 10.922 19.094 1 82 137 PHE A O 1
ATOM 1010 N N . SER A 1 138 ? -25.531 11.719 17.125 1 83.62 138 SER A N 1
ATOM 1011 C CA . SER A 1 138 ? -26.891 11.766 16.594 1 83.62 138 SER A CA 1
ATOM 1012 C C . SER A 1 138 ? -26.938 11.281 15.148 1 83.62 138 SER A C 1
ATOM 1014 O O . SER A 1 138 ? -25.938 11.336 14.43 1 83.62 138 SER A O 1
ATOM 1016 N N . PHE A 1 139 ? -28.062 10.695 14.82 1 88.31 139 PHE A N 1
ATOM 1017 C CA . PHE A 1 139 ? -28.328 10.281 13.445 1 88.31 139 PHE A CA 1
ATOM 1018 C C . PHE A 1 139 ? -28.734 11.477 12.594 1 88.31 139 PHE A C 1
ATOM 1020 O O . PHE A 1 139 ? -29.781 12.078 12.812 1 88.31 139 PHE A O 1
ATOM 1027 N N . THR A 1 140 ? -27.844 11.875 11.766 1 88.75 140 THR A N 1
ATOM 1028 C CA . THR A 1 140 ? -28.078 13.023 10.906 1 88.75 140 THR A CA 1
ATOM 1029 C C . THR A 1 140 ? -28.125 12.609 9.438 1 88.75 140 THR A C 1
ATOM 1031 O O . THR A 1 140 ? -27.766 11.477 9.094 1 88.75 140 THR A O 1
ATOM 1034 N N . THR A 1 141 ? -28.641 13.531 8.578 1 90.25 141 THR A N 1
ATOM 1035 C CA . THR A 1 141 ? -28.641 13.305 7.141 1 90.25 141 THR A CA 1
ATOM 1036 C C . THR A 1 141 ? -27.203 13.164 6.617 1 90.25 141 THR A C 1
ATOM 1038 O O . THR A 1 141 ? -26.953 12.391 5.691 1 90.25 141 THR A O 1
ATOM 1041 N N . ASP A 1 142 ? -26.297 13.867 7.238 1 89.38 142 ASP A N 1
ATOM 1042 C CA . ASP A 1 142 ? -24.891 13.812 6.852 1 89.38 142 ASP A CA 1
ATOM 1043 C C . ASP A 1 142 ? -24.312 12.422 7.078 1 89.38 142 ASP A C 1
ATOM 1045 O O . ASP A 1 142 ? -23.547 11.922 6.254 1 89.38 142 ASP A O 1
ATOM 1049 N N . LEU A 1 143 ? -24.75 11.852 8.172 1 92.31 143 LEU A N 1
ATOM 1050 C CA . LEU A 1 143 ? -24.281 10.508 8.5 1 92.31 143 LEU A CA 1
ATOM 1051 C C . LEU A 1 143 ? -24.672 9.516 7.406 1 92.31 143 LEU A C 1
ATOM 1053 O O . LEU A 1 143 ? -23.812 8.773 6.91 1 92.31 143 LEU A O 1
ATOM 1057 N N . PHE A 1 144 ? -25.859 9.578 6.969 1 94.31 144 PHE A N 1
ATOM 1058 C CA . PHE A 1 144 ? -26.359 8.617 5.996 1 94.31 144 PHE A CA 1
ATOM 1059 C C . PHE A 1 144 ? -25.766 8.883 4.617 1 94.31 144 PHE A C 1
ATOM 1061 O O . PHE A 1 144 ? -25.531 7.953 3.846 1 94.31 144 PHE A O 1
ATOM 1068 N N . ALA A 1 145 ? -25.562 10.164 4.355 1 93.94 145 ALA A N 1
ATOM 1069 C CA . ALA A 1 145 ? -24.953 10.523 3.078 1 93.94 145 ALA A CA 1
ATOM 1070 C C . ALA A 1 145 ? -23.531 10 2.988 1 93.94 145 ALA A C 1
ATOM 1072 O O . ALA A 1 145 ? -23.125 9.461 1.957 1 93.94 145 ALA A O 1
ATOM 1073 N N . ILE A 1 146 ? -22.812 10.109 4.07 1 93.44 146 ILE A N 1
ATOM 1074 C CA . ILE A 1 146 ? -21.422 9.656 4.094 1 93.44 146 ILE A CA 1
ATOM 1075 C C . ILE A 1 146 ? -21.391 8.133 4.027 1 93.44 146 ILE A C 1
ATOM 1077 O O . ILE A 1 146 ? -20.531 7.555 3.35 1 93.44 146 ILE A O 1
ATOM 1081 N N . CYS A 1 147 ? -22.312 7.5 4.66 1 96.81 147 CYS A N 1
ATOM 1082 C CA . CYS A 1 147 ? -22.391 6.047 4.621 1 96.81 147 CYS A CA 1
ATOM 1083 C C . CYS A 1 147 ? -22.672 5.555 3.205 1 96.81 147 CYS A C 1
ATOM 1085 O O . CYS A 1 147 ? -22 4.637 2.719 1 96.81 147 CYS A O 1
ATOM 1087 N N . ALA A 1 148 ? -23.594 6.199 2.584 1 97.06 148 ALA A N 1
ATOM 1088 C CA . ALA A 1 148 ? -23.953 5.805 1.225 1 97.06 148 ALA A CA 1
ATOM 1089 C C . ALA A 1 148 ? -22.781 6.012 0.266 1 97.06 148 ALA A C 1
ATOM 1091 O O . ALA A 1 148 ? -22.516 5.168 -0.595 1 97.06 148 ALA A O 1
ATOM 1092 N N . ALA A 1 149 ? -22.141 7.109 0.426 1 96.56 149 ALA A N 1
ATOM 1093 C CA . ALA A 1 149 ? -20.984 7.406 -0.404 1 96.56 149 ALA A CA 1
ATOM 1094 C C . ALA A 1 149 ? -19.875 6.391 -0.171 1 96.56 149 ALA A C 1
ATOM 1096 O O . ALA A 1 149 ? -19.188 5.984 -1.113 1 96.56 149 ALA A O 1
ATOM 1097 N N . GLY A 1 150 ? -19.672 6.031 1.074 1 97.25 150 GLY A N 1
ATOM 1098 C CA . GLY A 1 150 ? -18.672 5.031 1.409 1 97.25 150 GLY A CA 1
ATOM 1099 C C . GLY A 1 150 ? -18.953 3.676 0.785 1 97.25 150 GLY A C 1
ATOM 1100 O O . GLY A 1 150 ? -18.047 3.025 0.265 1 97.25 150 GLY A O 1
ATOM 1101 N N . ILE A 1 151 ? -20.188 3.287 0.854 1 98.38 151 ILE A N 1
ATOM 1102 C CA . ILE A 1 151 ? -20.594 2.014 0.271 1 98.38 151 ILE A CA 1
ATOM 1103 C C . ILE A 1 151 ? -20.344 2.029 -1.234 1 98.38 151 ILE A C 1
ATOM 1105 O O . ILE A 1 151 ? -19.766 1.085 -1.785 1 98.38 151 ILE A O 1
ATOM 1109 N N . LEU A 1 152 ? -20.719 3.088 -1.82 1 98.31 152 LEU A N 1
ATOM 1110 C CA . LEU A 1 152 ? -20.516 3.236 -3.258 1 98.31 152 LEU A CA 1
ATOM 1111 C C . LEU A 1 152 ? -19.031 3.203 -3.615 1 98.31 152 LEU A C 1
ATOM 1113 O O . LEU A 1 152 ? -18.625 2.48 -4.527 1 98.31 152 LEU A O 1
ATOM 1117 N N . ALA A 1 153 ? -18.266 3.99 -2.93 1 98.19 153 ALA A N 1
ATOM 1118 C CA . ALA A 1 153 ? -16.828 4.059 -3.195 1 98.19 153 ALA A CA 1
ATOM 1119 C C . ALA A 1 153 ? -16.172 2.699 -2.998 1 98.19 153 ALA A C 1
ATOM 1121 O O . ALA A 1 153 ? -15.297 2.307 -3.779 1 98.19 153 ALA A O 1
ATOM 1122 N N . CYS A 1 154 ? -16.578 2.021 -2.014 1 98.56 154 CYS A N 1
ATOM 1123 C CA . CYS A 1 154 ? -16.016 0.707 -1.722 1 98.56 154 CYS A CA 1
ATOM 1124 C C . CYS A 1 154 ? -16.312 -0.271 -2.855 1 98.56 154 CYS A C 1
ATOM 1126 O O . CYS A 1 154 ? -15.414 -0.997 -3.295 1 98.56 154 CYS A O 1
ATOM 1128 N N . ALA A 1 155 ? -17.484 -0.278 -3.293 1 98.75 155 ALA A N 1
ATOM 1129 C CA . ALA A 1 155 ? -17.859 -1.149 -4.406 1 98.75 155 ALA A CA 1
ATOM 1130 C C . ALA A 1 155 ? -17.062 -0.803 -5.66 1 98.75 155 ALA A C 1
ATOM 1132 O O . ALA A 1 155 ? -16.578 -1.694 -6.355 1 98.75 155 ALA A O 1
ATOM 1133 N N . LEU A 1 156 ? -16.938 0.44 -5.938 1 98.81 156 LEU A N 1
ATOM 1134 C CA . LEU A 1 156 ? -16.234 0.881 -7.141 1 98.81 156 LEU A CA 1
ATOM 1135 C C . LEU A 1 156 ? -14.75 0.528 -7.066 1 98.81 156 LEU A C 1
ATOM 1137 O O . LEU A 1 156 ? -14.164 0.092 -8.055 1 98.81 156 LEU A O 1
ATOM 1141 N N . TRP A 1 157 ? -14.188 0.649 -5.945 1 98.75 157 TRP A N 1
ATOM 1142 C CA . TRP A 1 157 ? -12.773 0.312 -5.801 1 98.75 157 TRP A CA 1
ATOM 1143 C C . TRP A 1 157 ? -12.562 -1.194 -5.906 1 98.75 157 TRP A C 1
ATOM 1145 O O . TRP A 1 157 ? -11.555 -1.647 -6.445 1 98.75 157 TRP A O 1
ATOM 1155 N N . ALA A 1 158 ? -13.461 -1.939 -5.336 1 98.75 158 ALA A N 1
ATOM 1156 C CA . ALA A 1 158 ? -13.359 -3.387 -5.504 1 98.75 158 ALA A CA 1
ATOM 1157 C C . ALA A 1 158 ? -13.406 -3.771 -6.98 1 98.75 158 ALA A C 1
ATOM 1159 O O . ALA A 1 158 ? -12.641 -4.629 -7.43 1 98.75 158 ALA A O 1
ATOM 1160 N N . LEU A 1 159 ? -14.25 -3.139 -7.66 1 98.81 159 LEU A N 1
ATOM 1161 C CA . LEU A 1 159 ? -14.367 -3.395 -9.094 1 98.81 159 LEU A CA 1
ATOM 1162 C C . LEU A 1 159 ? -13.125 -2.914 -9.828 1 98.81 159 LEU A C 1
ATOM 1164 O O . LEU A 1 159 ? -12.703 -3.535 -10.805 1 98.81 159 LEU A O 1
ATOM 1168 N N . LEU A 1 160 ? -12.602 -1.825 -9.414 1 98.69 160 LEU A N 1
ATOM 1169 C CA . LEU A 1 160 ? -11.352 -1.346 -9.992 1 98.69 160 LEU A CA 1
ATOM 1170 C C . LEU A 1 160 ? -10.242 -2.373 -9.812 1 98.69 160 LEU A C 1
ATOM 1172 O O . LEU A 1 160 ? -9.5 -2.668 -10.758 1 98.69 160 LEU A O 1
ATOM 1176 N N . GLY A 1 161 ? -10.156 -2.863 -8.617 1 98.38 161 GLY A N 1
ATOM 1177 C CA . GLY A 1 161 ? -9.188 -3.922 -8.375 1 98.38 161 GLY A CA 1
ATOM 1178 C C . GLY A 1 161 ? -9.406 -5.137 -9.258 1 98.38 161 GLY A C 1
ATOM 1179 O O . GLY A 1 161 ? -8.453 -5.672 -9.836 1 98.38 161 GLY A O 1
ATOM 1180 N N . ALA A 1 162 ? -10.625 -5.535 -9.367 1 98.38 162 ALA A N 1
ATOM 1181 C CA . ALA A 1 162 ? -10.969 -6.664 -10.227 1 98.38 162 ALA A CA 1
ATOM 1182 C C . ALA A 1 162 ? -10.609 -6.379 -11.688 1 98.38 162 ALA A C 1
ATOM 1184 O O . ALA A 1 162 ? -10.07 -7.242 -12.375 1 98.38 162 ALA A O 1
ATOM 1185 N N . GLY A 1 163 ? -10.953 -5.176 -12.102 1 98.44 163 GLY A N 1
ATOM 1186 C CA . GLY A 1 163 ? -10.656 -4.797 -13.469 1 98.44 163 GLY A CA 1
ATOM 1187 C C . GLY A 1 163 ? -9.172 -4.844 -13.797 1 98.44 163 GLY A C 1
ATOM 1188 O O . GLY A 1 163 ? -8.781 -5.348 -14.844 1 98.44 163 GLY A O 1
ATOM 1189 N N . VAL A 1 164 ? -8.398 -4.391 -12.938 1 98.12 164 VAL A N 1
ATOM 1190 C CA . VAL A 1 164 ? -6.953 -4.391 -13.156 1 98.12 164 VAL A CA 1
ATOM 1191 C C . VAL A 1 164 ? -6.434 -5.824 -13.172 1 98.12 164 VAL A C 1
ATOM 1193 O O . VAL A 1 164 ? -5.555 -6.16 -13.969 1 98.12 164 VAL A O 1
ATOM 1196 N N . ALA A 1 165 ? -6.938 -6.609 -12.266 1 97.56 165 ALA A N 1
ATOM 1197 C CA . ALA A 1 165 ? -6.531 -8.016 -12.25 1 97.56 165 ALA A CA 1
ATOM 1198 C C . ALA A 1 165 ? -6.902 -8.711 -13.555 1 97.56 165 ALA A C 1
ATOM 1200 O O . ALA A 1 165 ? -6.109 -9.477 -14.102 1 97.56 165 ALA A O 1
ATOM 1201 N N . LEU A 1 166 ? -8.07 -8.414 -14.023 1 96.62 166 LEU A N 1
ATOM 1202 C CA . LEU A 1 166 ? -8.477 -8.984 -15.305 1 96.62 166 LEU A CA 1
ATOM 1203 C C . LEU A 1 166 ? -7.586 -8.484 -16.438 1 96.62 166 LEU A C 1
ATOM 1205 O O . LEU A 1 166 ? -7.23 -9.242 -17.328 1 96.62 166 LEU A O 1
ATOM 1209 N N . LEU A 1 167 ? -7.266 -7.27 -16.391 1 96.69 167 LEU A N 1
ATOM 1210 C CA . LEU A 1 167 ? -6.438 -6.652 -17.422 1 96.69 167 LEU A CA 1
ATOM 1211 C C . LEU A 1 167 ? -5.031 -7.242 -17.422 1 96.69 167 LEU A C 1
ATOM 1213 O O . LEU A 1 167 ? -4.465 -7.508 -18.484 1 96.69 167 LEU A O 1
ATOM 1217 N N . THR A 1 168 ? -4.535 -7.504 -16.266 1 95.12 168 THR A N 1
ATOM 1218 C CA . THR A 1 168 ? -3.162 -7.98 -16.156 1 95.12 168 THR A CA 1
ATOM 1219 C C . THR A 1 168 ? -3.113 -9.508 -16.219 1 95.12 168 THR A C 1
ATOM 1221 O O . THR A 1 168 ? -2.055 -10.086 -16.469 1 95.12 168 THR A O 1
ATOM 1224 N N . GLY A 1 169 ? -4.148 -10.133 -15.914 1 94.44 169 GLY A N 1
ATOM 1225 C CA . GLY A 1 169 ? -4.191 -11.586 -15.914 1 94.44 169 GLY A CA 1
ATOM 1226 C C . GLY A 1 169 ? -3.494 -12.203 -14.719 1 94.44 169 GLY A C 1
ATOM 1227 O O . GLY A 1 169 ? -2.953 -13.305 -14.812 1 94.44 169 GLY A O 1
ATOM 1228 N N . SER A 1 170 ? -3.469 -11.406 -13.648 1 94.12 170 SER A N 1
ATOM 1229 C CA . SER A 1 170 ? -2.754 -11.859 -12.461 1 94.12 170 SER A CA 1
ATOM 1230 C C . SER A 1 170 ? -3.316 -11.211 -11.203 1 94.12 170 SER A C 1
ATOM 1232 O O . SER A 1 170 ? -3.49 -9.992 -11.148 1 94.12 170 SER A O 1
ATOM 1234 N N . SER A 1 171 ? -3.66 -12.102 -10.219 1 94.19 171 SER A N 1
ATOM 1235 C CA . SER A 1 171 ? -4.102 -11.586 -8.922 1 94.19 171 SER A CA 1
ATOM 1236 C C . SER A 1 171 ? -3.037 -10.695 -8.289 1 94.19 171 SER A C 1
ATOM 1238 O O . SER A 1 171 ? -3.352 -9.641 -7.734 1 94.19 171 SER A O 1
ATOM 1240 N N . MET A 1 172 ? -1.809 -11.109 -8.398 1 92.88 172 MET A N 1
ATOM 1241 C CA . MET A 1 172 ? -0.693 -10.398 -7.777 1 92.88 172 MET A CA 1
ATOM 1242 C C . MET A 1 172 ? -0.485 -9.031 -8.422 1 92.88 172 MET A C 1
ATOM 1244 O O . MET A 1 172 ? -0.429 -8.016 -7.727 1 92.88 172 MET A O 1
ATOM 1248 N N . ALA A 1 173 ? -0.406 -9.016 -9.719 1 93.25 173 ALA A N 1
ATOM 1249 C CA . ALA A 1 173 ? -0.216 -7.758 -10.438 1 93.25 173 ALA A CA 1
ATOM 1250 C C . ALA A 1 173 ? -1.37 -6.797 -10.172 1 93.25 173 ALA A C 1
ATOM 1252 O O . ALA A 1 173 ? -1.156 -5.594 -9.992 1 93.25 173 ALA A O 1
ATOM 1253 N N . GLY A 1 174 ? -2.533 -7.348 -10.141 1 96.5 174 GLY A N 1
ATOM 1254 C CA . GLY A 1 174 ? -3.697 -6.516 -9.883 1 96.5 174 GLY A CA 1
ATOM 1255 C C . GLY A 1 174 ? -3.701 -5.91 -8.492 1 96.5 174 GLY A C 1
ATOM 1256 O O . GLY A 1 174 ? -3.869 -4.699 -8.336 1 96.5 174 GLY A O 1
ATOM 1257 N N . ALA A 1 175 ? -3.475 -6.746 -7.508 1 96.25 175 ALA A N 1
ATOM 1258 C CA . ALA A 1 175 ? -3.514 -6.301 -6.117 1 96.25 175 ALA A CA 1
ATOM 1259 C C . ALA A 1 175 ? -2.391 -5.309 -5.828 1 96.25 175 ALA A C 1
ATOM 1261 O O . ALA A 1 175 ? -2.623 -4.254 -5.23 1 96.25 175 ALA A O 1
ATOM 1262 N N . LEU A 1 176 ? -1.219 -5.59 -6.289 1 94.94 176 LEU A N 1
ATOM 1263 C CA . LEU A 1 176 ? -0.073 -4.723 -6.035 1 94.94 176 LEU A CA 1
ATOM 1264 C C . LEU A 1 176 ? -0.243 -3.377 -6.73 1 94.94 176 LEU A C 1
ATOM 1266 O O . LEU A 1 176 ? 0.043 -2.33 -6.145 1 94.94 176 LEU A O 1
ATOM 1270 N N . SER A 1 177 ? -0.735 -3.465 -7.918 1 94.88 177 SER A N 1
ATOM 1271 C CA . SER A 1 177 ? -0.889 -2.234 -8.688 1 94.88 177 SER A CA 1
ATOM 1272 C C . SER A 1 177 ? -1.907 -1.303 -8.039 1 94.88 177 SER A C 1
ATOM 1274 O O . SER A 1 177 ? -1.688 -0.092 -7.961 1 94.88 177 SER A O 1
ATOM 1276 N N . VAL A 1 178 ? -2.98 -1.868 -7.594 1 96.5 178 VAL A N 1
ATOM 1277 C CA . VAL A 1 178 ? -4.047 -1.029 -7.059 1 96.5 178 VAL A CA 1
ATOM 1278 C C . VAL A 1 178 ? -3.613 -0.439 -5.719 1 96.5 178 VAL A C 1
ATOM 1280 O O . VAL A 1 178 ? -3.883 0.73 -5.434 1 96.5 178 VAL A O 1
ATOM 1283 N N . ILE A 1 179 ? -2.912 -1.196 -4.918 1 95.31 179 ILE A N 1
ATOM 1284 C CA . ILE A 1 179 ? -2.439 -0.689 -3.633 1 95.31 179 ILE A CA 1
ATOM 1285 C C . ILE A 1 179 ? -1.39 0.395 -3.859 1 95.31 179 ILE A C 1
ATOM 1287 O O . ILE A 1 179 ? -1.458 1.47 -3.26 1 95.31 179 ILE A O 1
ATOM 1291 N N . LEU A 1 180 ? -0.46 0.12 -4.727 1 93.62 180 LEU A N 1
ATOM 1292 C CA . LEU A 1 180 ? 0.618 1.068 -4.988 1 93.62 180 LEU A CA 1
ATOM 1293 C C . LEU A 1 180 ? 0.076 2.342 -5.625 1 93.62 180 LEU A C 1
ATOM 1295 O O . LEU A 1 180 ? 0.596 3.434 -5.383 1 93.62 180 LEU A O 1
ATOM 1299 N N . TRP A 1 181 ? -0.947 2.146 -6.398 1 95.56 181 TRP A N 1
ATOM 1300 C CA . TRP A 1 181 ? -1.59 3.328 -6.969 1 95.56 181 TRP A CA 1
ATOM 1301 C C . TRP A 1 181 ? -2.244 4.168 -5.875 1 95.56 181 TRP A C 1
ATOM 1303 O O . TRP A 1 181 ? -2.049 5.387 -5.82 1 95.56 181 TRP A O 1
ATOM 1313 N N . PHE A 1 182 ? -2.994 3.498 -5.047 1 95.38 182 PHE A N 1
ATOM 1314 C CA . PHE A 1 182 ? -3.74 4.207 -4.016 1 95.38 182 PHE A CA 1
ATOM 1315 C C . PHE A 1 182 ? -2.799 4.973 -3.094 1 95.38 182 PHE A C 1
ATOM 1317 O O . PHE A 1 182 ? -3.068 6.117 -2.732 1 95.38 182 PHE A O 1
ATOM 1324 N N . VAL A 1 183 ? -1.771 4.398 -2.826 1 89.31 183 VAL A N 1
ATOM 1325 C CA . VAL A 1 183 ? -0.92 4.957 -1.78 1 89.31 183 VAL A CA 1
ATOM 1326 C C . VAL A 1 183 ? 0.086 5.926 -2.395 1 89.31 183 VAL A C 1
ATOM 1328 O O . VAL A 1 183 ? 0.317 7.012 -1.857 1 89.31 183 VAL A O 1
ATOM 1331 N N . PHE A 1 184 ? 0.69 5.551 -3.533 1 89.31 184 PHE A N 1
ATOM 1332 C CA . PHE A 1 184 ? 1.8 6.352 -4.039 1 89.31 184 PHE A CA 1
ATOM 1333 C C . PHE A 1 184 ? 1.518 6.832 -5.457 1 89.31 184 PHE A C 1
ATOM 1335 O O . PHE A 1 184 ? 1.927 7.934 -5.836 1 89.31 184 PHE A O 1
ATOM 1342 N N . GLY A 1 185 ? 0.848 6.016 -6.184 1 92.12 185 GLY A N 1
ATOM 1343 C CA . GLY A 1 185 ? 0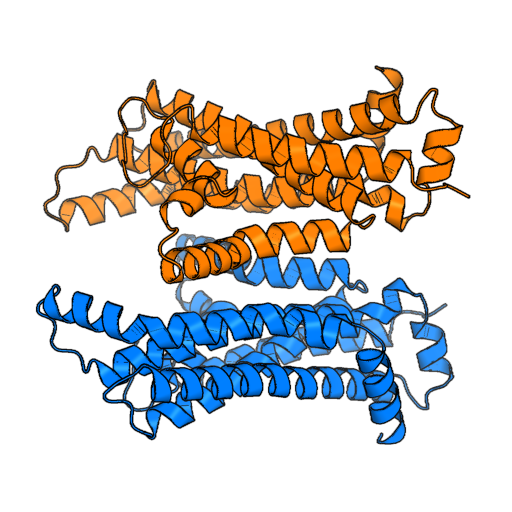.69 6.266 -7.609 1 92.12 185 GLY A CA 1
ATOM 1344 C C . GLY A 1 185 ? 0.045 7.605 -7.91 1 92.12 185 GLY A C 1
ATOM 1345 O O . GLY A 1 185 ? 0.541 8.359 -8.75 1 92.12 185 GLY A O 1
ATOM 1346 N N . GLU A 1 186 ? -1.04 7.77 -7.289 1 92.38 186 GLU A N 1
ATOM 1347 C CA . GLU A 1 186 ? -1.747 9 -7.613 1 92.38 186 GLU A CA 1
ATOM 1348 C C . GLU A 1 186 ? -0.995 10.227 -7.094 1 92.38 186 GLU A C 1
ATOM 1350 O O . GLU A 1 186 ? -1.008 11.281 -7.723 1 92.38 186 GLU A O 1
ATOM 1355 N N . TRP A 1 187 ? -0.319 10.078 -5.922 1 86.69 187 TRP A N 1
ATOM 1356 C CA . TRP A 1 187 ? 0.523 11.164 -5.418 1 86.69 187 TRP A CA 1
ATOM 1357 C C . TRP A 1 187 ? 1.572 11.562 -6.453 1 86.69 187 TRP A C 1
ATOM 1359 O O . TRP A 1 187 ? 1.804 12.75 -6.684 1 86.69 187 TRP A O 1
ATOM 1369 N N . ILE A 1 188 ? 2.111 10.578 -7.039 1 87.75 188 ILE A N 1
ATOM 1370 C CA . ILE A 1 188 ? 3.162 10.789 -8.031 1 87.75 188 ILE A CA 1
ATOM 1371 C C . ILE A 1 188 ? 2.572 11.461 -9.273 1 87.75 188 ILE A C 1
ATOM 1373 O O . ILE A 1 188 ? 3.096 12.469 -9.75 1 87.75 188 ILE A O 1
ATOM 1377 N N . VAL A 1 189 ? 1.496 10.977 -9.734 1 92.94 189 VAL A N 1
ATOM 1378 C CA . VAL A 1 189 ? 0.887 11.484 -10.961 1 92.94 189 VAL A CA 1
ATOM 1379 C C . VAL A 1 189 ? 0.383 12.906 -10.734 1 92.94 189 VAL A C 1
ATOM 1381 O O . VAL A 1 189 ? 0.523 13.773 -11.602 1 92.94 189 VAL A O 1
ATOM 1384 N N . ARG A 1 190 ? -0.171 13.094 -9.57 1 89.5 190 ARG A N 1
ATOM 1385 C CA . ARG A 1 190 ? -0.646 14.445 -9.273 1 89.5 190 ARG A CA 1
ATOM 1386 C C . ARG A 1 190 ? 0.515 15.43 -9.211 1 89.5 190 ARG A C 1
ATOM 1388 O O . ARG A 1 190 ? 0.384 16.578 -9.648 1 89.5 190 ARG A O 1
ATOM 1395 N N . ALA A 1 191 ? 1.573 15.008 -8.656 1 84.06 191 ALA A N 1
ATOM 1396 C CA . ALA A 1 191 ? 2.756 15.867 -8.594 1 84.06 191 ALA A CA 1
ATOM 1397 C C . ALA A 1 191 ? 3.268 16.203 -9.992 1 84.06 191 ALA A C 1
ATOM 1399 O O . ALA A 1 191 ? 3.67 17.328 -10.258 1 84.06 191 ALA A O 1
ATOM 1400 N N . VAL A 1 192 ? 3.244 15.219 -10.805 1 88.75 192 VAL A N 1
ATOM 1401 C CA . VAL A 1 192 ? 3.691 15.422 -12.18 1 88.75 192 VAL A CA 1
ATOM 1402 C C . VAL A 1 192 ? 2.742 16.375 -12.898 1 88.75 192 VAL A C 1
ATOM 1404 O O . VAL A 1 192 ? 3.184 17.297 -13.586 1 88.75 192 VAL A O 1
ATOM 1407 N N . LEU A 1 193 ? 1.509 16.188 -12.672 1 90.88 193 LEU A N 1
ATOM 1408 C CA . LEU A 1 193 ? 0.51 17.047 -13.305 1 90.88 193 LEU A CA 1
ATOM 1409 C C . LEU A 1 193 ? 0.634 18.484 -12.812 1 90.88 193 LEU A C 1
ATOM 1411 O O . LEU A 1 193 ? 0.508 19.422 -13.602 1 90.88 193 LEU A O 1
ATOM 1415 N N . LEU A 1 194 ? 0.85 18.578 -11.57 1 83.88 194 LEU A N 1
ATOM 1416 C CA . LEU A 1 194 ? 1.035 19.906 -11 1 83.88 194 LEU A CA 1
ATOM 1417 C C . LEU A 1 194 ? 2.254 20.594 -11.609 1 83.88 194 LEU A C 1
ATOM 1419 O O . LEU A 1 194 ? 2.211 21.797 -11.914 1 83.88 194 LEU A O 1
ATOM 1423 N N . ALA A 1 195 ? 3.322 19.844 -11.781 1 82 195 ALA A N 1
ATOM 1424 C CA . ALA A 1 195 ? 4.547 20.375 -12.375 1 82 195 ALA A CA 1
ATOM 1425 C C . ALA A 1 195 ? 4.32 20.797 -13.82 1 82 195 ALA A C 1
ATOM 1427 O O . ALA A 1 195 ? 5.004 21.688 -14.328 1 82 195 ALA A O 1
ATOM 1428 N N . MET A 1 196 ? 3.32 20.203 -14.438 1 88.12 196 MET A N 1
ATOM 1429 C CA . MET A 1 196 ? 3.023 20.5 -15.836 1 88.12 196 MET A CA 1
ATOM 1430 C C . MET A 1 196 ? 1.909 21.531 -15.953 1 88.12 196 MET A C 1
ATOM 1432 O O . MET A 1 196 ? 1.371 21.75 -17.047 1 88.12 196 MET A O 1
ATOM 1436 N N . ASP A 1 197 ? 1.475 22.078 -14.875 1 87.69 197 ASP A N 1
ATOM 1437 C CA . ASP A 1 197 ? 0.403 23.062 -14.828 1 87.69 197 ASP A CA 1
ATOM 1438 C C . ASP A 1 197 ? -0.935 22.438 -15.227 1 87.69 197 ASP A C 1
ATOM 1440 O O . ASP A 1 197 ? -1.741 23.078 -15.906 1 87.69 197 ASP A O 1
ATOM 1444 N N . LEU A 1 198 ? -1.065 21.156 -14.961 1 89.12 198 LEU A N 1
ATOM 1445 C CA . LEU A 1 198 ? -2.303 20.422 -15.219 1 89.12 198 LEU A CA 1
ATOM 1446 C C . LEU A 1 198 ? -2.916 19.906 -13.922 1 89.12 198 LEU A C 1
ATOM 1448 O O . LEU A 1 198 ? -3.451 18.797 -13.883 1 89.12 198 LEU A O 1
ATOM 1452 N N . GLY A 1 199 ? -2.867 20.656 -12.977 1 84 199 GLY A N 1
ATOM 1453 C CA . GLY A 1 199 ? -3.336 20.266 -11.656 1 84 199 GLY A CA 1
ATOM 1454 C C . GLY A 1 199 ? -4.824 19.984 -11.609 1 84 199 GLY A C 1
ATOM 1455 O O . GLY A 1 199 ? -5.285 19.156 -10.82 1 84 199 GLY A O 1
ATOM 1456 N N . GLY A 1 200 ? -5.559 20.625 -12.414 1 83.81 200 GLY A N 1
ATOM 1457 C CA . GLY A 1 200 ? -7.004 20.453 -12.445 1 83.81 200 GLY A CA 1
ATOM 1458 C C . GLY A 1 200 ? -7.426 19.047 -12.812 1 83.81 200 GLY A C 1
ATOM 1459 O O . GLY A 1 200 ? -8.445 18.547 -12.328 1 83.81 200 GLY A O 1
ATOM 1460 N N . ILE A 1 201 ? -6.625 18.359 -13.555 1 89.25 201 ILE A N 1
ATOM 1461 C CA . ILE A 1 201 ? -6.906 17 -14 1 89.25 201 ILE A CA 1
ATOM 1462 C C . ILE A 1 201 ? -6.734 16.031 -12.844 1 89.25 201 ILE A C 1
ATOM 1464 O O . ILE A 1 201 ? -7.324 14.945 -12.844 1 89.25 201 ILE A O 1
ATOM 1468 N N . GLY A 1 202 ? -5.996 16.484 -11.852 1 89.5 202 GLY A N 1
ATOM 1469 C CA . GLY A 1 202 ? -5.68 15.617 -10.719 1 89.5 202 GLY A CA 1
ATOM 1470 C C . GLY A 1 202 ? -6.895 15.242 -9.891 1 89.5 202 GLY A C 1
ATOM 1471 O O . GLY A 1 202 ? -6.961 14.141 -9.344 1 89.5 202 GLY A O 1
ATOM 1472 N N . ALA A 1 203 ? -7.859 16.109 -9.961 1 87.69 203 ALA A N 1
ATOM 1473 C CA . ALA A 1 203 ? -9.062 15.859 -9.164 1 87.69 203 ALA A CA 1
ATOM 1474 C C . ALA A 1 203 ? -9.883 14.719 -9.75 1 87.69 203 ALA A C 1
ATOM 1476 O O . ALA A 1 203 ? -10.711 14.117 -9.047 1 87.69 203 ALA A O 1
ATOM 1477 N N . ALA A 1 204 ? -9.617 14.438 -10.961 1 93.06 204 ALA A N 1
ATOM 1478 C CA . ALA A 1 204 ? -10.414 13.422 -11.648 1 93.06 204 ALA A CA 1
ATOM 1479 C C . ALA A 1 204 ? -9.805 12.031 -11.461 1 93.06 204 ALA A C 1
ATOM 1481 O O . ALA A 1 204 ? -10.438 11.031 -11.797 1 93.06 204 ALA A O 1
ATOM 1482 N N . LEU A 1 205 ? -8.672 11.961 -10.867 1 96.5 205 LEU A N 1
ATOM 1483 C CA . LEU A 1 205 ? -8.016 10.672 -10.664 1 96.5 205 LEU A CA 1
ATOM 1484 C C . LEU A 1 205 ? -8.742 9.852 -9.594 1 96.5 205 LEU A C 1
ATOM 1486 O O . LEU A 1 205 ? -9.469 10.414 -8.773 1 96.5 205 LEU A O 1
ATOM 1490 N N . PRO A 1 206 ? -8.586 8.555 -9.633 1 97 206 PRO A N 1
ATOM 1491 C CA . PRO A 1 206 ? -9.422 7.676 -8.82 1 97 206 PRO A CA 1
ATOM 1492 C C . PRO A 1 206 ? -9.367 8.016 -7.332 1 97 206 PRO A C 1
ATOM 1494 O O . PRO A 1 206 ? -10.406 8.102 -6.676 1 97 206 PRO A O 1
ATOM 1497 N N . VAL A 1 207 ? -8.227 8.156 -6.824 1 96.62 207 VAL A N 1
ATOM 1498 C CA . VAL A 1 207 ? -8.086 8.391 -5.391 1 96.62 207 VAL A CA 1
ATOM 1499 C C . VAL A 1 207 ? -8.648 9.766 -5.035 1 96.62 207 VAL A C 1
ATOM 1501 O O . VAL A 1 207 ? -9.398 9.906 -4.066 1 96.62 207 VAL A O 1
ATOM 1504 N N . SER A 1 208 ? -8.305 10.82 -5.812 1 94.38 208 SER A N 1
ATOM 1505 C CA . SER A 1 208 ? -8.797 12.172 -5.578 1 94.38 208 SER A CA 1
ATOM 1506 C C . SER A 1 208 ? -10.32 12.234 -5.699 1 94.38 208 SER A C 1
ATOM 1508 O O . SER A 1 208 ? -10.984 12.867 -4.879 1 94.38 208 SER A O 1
ATOM 1510 N N . ALA A 1 209 ? -10.797 11.594 -6.695 1 96 209 ALA A N 1
ATOM 1511 C CA . ALA A 1 209 ? -12.242 11.539 -6.871 1 96 209 ALA A CA 1
ATOM 1512 C C . ALA A 1 209 ? -12.914 10.859 -5.676 1 96 209 ALA A C 1
ATOM 1514 O O . ALA A 1 209 ? -14.016 11.242 -5.277 1 96 209 ALA A O 1
ATOM 1515 N N . THR A 1 210 ? -12.281 9.859 -5.125 1 96.5 210 THR A N 1
ATOM 1516 C CA . THR A 1 210 ? -12.805 9.125 -3.973 1 96.5 210 THR A CA 1
ATOM 1517 C C . THR A 1 210 ? -12.852 10.031 -2.742 1 96.5 210 THR A C 1
ATOM 1519 O O . THR A 1 210 ? -13.836 10.023 -2.002 1 96.5 210 THR A O 1
ATOM 1522 N N . ILE A 1 211 ? -11.805 10.781 -2.551 1 92.19 211 ILE A N 1
ATOM 1523 C CA . ILE A 1 211 ? -11.758 11.688 -1.412 1 92.19 211 ILE A CA 1
ATOM 1524 C C . ILE A 1 211 ? -12.875 12.727 -1.537 1 92.19 211 ILE A C 1
ATOM 1526 O O . ILE A 1 211 ? -13.602 12.992 -0.575 1 92.19 211 ILE A O 1
ATOM 1530 N N . GLY A 1 212 ? -13 13.258 -2.764 1 92 212 GLY A N 1
ATOM 1531 C CA . GLY A 1 212 ? -14.094 14.188 -2.992 1 92 212 GLY A CA 1
ATOM 1532 C C . GLY A 1 212 ? -15.461 13.562 -2.775 1 92 212 GLY A C 1
ATOM 1533 O O . GLY A 1 212 ? -16.359 14.203 -2.24 1 92 212 GLY A O 1
ATOM 1534 N N . THR A 1 213 ? -15.633 12.32 -3.16 1 93.75 213 THR A N 1
ATOM 1535 C CA . THR A 1 213 ? -16.891 11.594 -3.012 1 93.75 213 THR A CA 1
ATOM 1536 C C . THR A 1 213 ? -17.25 11.43 -1.539 1 93.75 213 THR A C 1
ATOM 1538 O O . THR A 1 213 ? -18.375 11.688 -1.14 1 93.75 213 THR A O 1
ATOM 1541 N N . ILE A 1 214 ? -16.281 11.094 -0.716 1 92 214 ILE A N 1
ATOM 1542 C CA . ILE A 1 214 ? -16.547 10.789 0.688 1 92 214 ILE A CA 1
ATOM 1543 C C . ILE A 1 214 ? -16.672 12.086 1.48 1 92 214 ILE A C 1
ATOM 1545 O O . ILE A 1 214 ? -17.625 12.258 2.262 1 92 214 ILE A O 1
ATOM 1549 N N . VAL A 1 215 ? -15.805 13.023 1.205 1 87.06 215 VAL A N 1
ATOM 1550 C CA . VAL A 1 215 ? -15.75 14.258 1.979 1 87.06 215 VAL A CA 1
ATOM 1551 C C . VAL A 1 215 ? -16.969 15.125 1.645 1 87.06 215 VAL A C 1
ATOM 1553 O O . VAL A 1 215 ? -17.609 15.68 2.541 1 87.06 215 VAL A O 1
ATOM 1556 N N . ASN A 1 216 ? -17.297 15.203 0.381 1 89.25 216 ASN A N 1
ATOM 1557 C CA . ASN A 1 216 ? -18.344 16.125 -0.038 1 89.25 216 ASN A CA 1
ATOM 1558 C C . ASN A 1 216 ? -19.672 15.414 -0.229 1 89.25 216 ASN A C 1
ATOM 1560 O O . ASN A 1 216 ? -20.578 15.938 -0.879 1 89.25 216 ASN A O 1
ATOM 1564 N N . ALA A 1 217 ? -19.703 14.227 0.315 1 89.5 217 ALA A N 1
ATOM 1565 C CA . ALA A 1 217 ? -20.969 13.508 0.245 1 89.5 217 ALA A CA 1
ATOM 1566 C C . ALA A 1 217 ? -22.016 14.148 1.156 1 89.5 217 ALA A C 1
ATOM 1568 O O . ALA A 1 217 ? -23.203 14.141 0.842 1 89.5 217 ALA A O 1
ATOM 1569 N N . ALA A 1 218 ? -21.547 14.68 2.26 1 87.62 218 ALA A N 1
ATOM 1570 C CA . ALA A 1 218 ? -22.438 15.32 3.219 1 87.62 218 ALA A CA 1
ATOM 1571 C C . ALA A 1 218 ? -22.953 16.656 2.686 1 87.62 218 ALA A C 1
ATOM 1573 O O . ALA A 1 218 ? -22.156 17.516 2.275 1 87.62 218 ALA A O 1
ATOM 1574 N N . PRO A 1 219 ? -24.25 16.891 2.764 1 86.19 219 PRO A N 1
ATOM 1575 C CA . PRO A 1 219 ? -24.812 18.141 2.246 1 86.19 219 PRO A CA 1
ATOM 1576 C C . PRO A 1 219 ? -24.281 19.375 2.986 1 86.19 219 PRO A C 1
ATOM 1578 O O . PRO A 1 219 ? -24.25 20.469 2.422 1 86.19 219 PRO A O 1
ATOM 1581 N N . SER A 1 220 ? -23.906 19.172 4.262 1 83.94 220 SER A N 1
ATOM 1582 C CA . SER A 1 220 ? -23.469 20.297 5.066 1 83.94 220 SER A CA 1
ATOM 1583 C C . SER A 1 220 ? -21.984 20.578 4.844 1 83.94 220 SER A C 1
ATOM 1585 O O . SER A 1 220 ? -21.453 21.578 5.355 1 83.94 220 SER A O 1
ATOM 1587 N N . ILE A 1 221 ? -21.359 19.688 4.105 1 81.88 221 ILE A N 1
ATOM 1588 C CA . ILE A 1 221 ? -19.938 19.828 3.877 1 81.88 221 ILE A CA 1
ATOM 1589 C C . ILE A 1 221 ? -19.672 20.125 2.402 1 81.88 221 ILE A C 1
ATOM 1591 O O . ILE A 1 221 ? -20.203 19.453 1.521 1 81.88 221 ILE A O 1
ATOM 1595 N N . ASP A 1 222 ? -18.969 21.203 2.162 1 81 222 ASP A N 1
ATOM 1596 C CA . ASP A 1 222 ? -18.562 21.531 0.8 1 81 222 ASP A CA 1
ATOM 1597 C C . ASP A 1 222 ? -17.125 22.078 0.769 1 81 222 ASP A C 1
ATOM 1599 O O . ASP A 1 222 ? -16.906 23.281 0.951 1 81 222 ASP A O 1
ATOM 1603 N N . VAL A 1 223 ? -16.25 21.125 0.561 1 80.94 223 VAL A N 1
ATOM 1604 C CA . VAL A 1 223 ? -14.844 21.516 0.472 1 80.94 223 VAL A CA 1
ATOM 1605 C C . VAL A 1 223 ? -14.445 21.672 -0.992 1 80.94 223 VAL A C 1
ATOM 1607 O O . VAL A 1 223 ? -14.398 20.703 -1.742 1 80.94 223 VAL A O 1
ATOM 1610 N N . ASP A 1 224 ? -14.086 22.828 -1.427 1 82.81 224 ASP A N 1
ATOM 1611 C CA . ASP A 1 224 ? -13.828 23.188 -2.814 1 82.81 224 ASP A CA 1
ATOM 1612 C C . ASP A 1 224 ? -12.594 22.469 -3.357 1 82.81 224 ASP A C 1
ATOM 1614 O O . ASP A 1 224 ? -12.492 22.234 -4.562 1 82.81 224 ASP A O 1
ATOM 1618 N N . ALA A 1 225 ? -11.781 22.125 -2.525 1 81.12 225 ALA A N 1
ATOM 1619 C CA . ALA A 1 225 ? -10.523 21.516 -2.947 1 81.12 225 ALA A CA 1
ATOM 1620 C C . ALA A 1 225 ? -10.75 20.109 -3.504 1 81.12 225 ALA A C 1
ATOM 1622 O O . ALA A 1 225 ? -9.891 19.578 -4.211 1 81.12 225 ALA A O 1
ATOM 1623 N N . PHE A 1 226 ? -11.891 19.641 -3.268 1 87 226 PHE A N 1
ATOM 1624 C CA . PHE A 1 226 ? -12.172 18.281 -3.711 1 87 226 PHE A CA 1
ATOM 1625 C C . PHE A 1 226 ? -13.344 18.266 -4.68 1 87 226 PHE A C 1
ATOM 1627 O O . PHE A 1 226 ? -14.102 19.234 -4.773 1 87 226 PHE A O 1
ATOM 1634 N N . ALA A 1 227 ? -13.469 17.219 -5.438 1 89.75 227 ALA A N 1
ATOM 1635 C CA . ALA A 1 227 ? -14.57 17.062 -6.379 1 89.75 227 ALA A CA 1
ATOM 1636 C C . ALA A 1 227 ? -15.922 17.156 -5.668 1 89.75 227 ALA A C 1
ATOM 1638 O O . ALA A 1 227 ? -16.078 16.641 -4.562 1 89.75 227 ALA A O 1
ATOM 1639 N N . SER A 1 228 ? -16.812 17.781 -6.312 1 88.44 228 SER A N 1
ATOM 1640 C CA . SER A 1 228 ? -18.156 17.953 -5.738 1 88.44 228 SER A CA 1
ATOM 1641 C C . SER A 1 228 ? -19.016 16.734 -5.965 1 88.44 228 SER A C 1
ATOM 1643 O O . SER A 1 228 ? -18.703 15.875 -6.793 1 88.44 228 SER A O 1
ATOM 1645 N N . TRP A 1 229 ? -20.062 16.625 -5.168 1 88.19 229 TRP A N 1
ATOM 1646 C CA . TRP A 1 229 ? -21.078 15.617 -5.391 1 88.19 229 TRP A CA 1
ATOM 1647 C C . TRP A 1 229 ? -22.062 16.062 -6.465 1 88.19 229 TRP A C 1
ATOM 1649 O O . TRP A 1 229 ? -22.562 17.188 -6.434 1 88.19 229 TRP A O 1
ATOM 1659 N N . PRO A 1 230 ? -22.266 15.289 -7.605 1 90.5 230 PRO A N 1
ATOM 1660 C CA . PRO A 1 230 ? -21.906 13.875 -7.762 1 90.5 230 PRO A CA 1
ATOM 1661 C C . PRO A 1 230 ? -20.766 13.664 -8.742 1 90.5 230 PRO A C 1
ATOM 1663 O O . PRO A 1 230 ? -20.609 12.57 -9.289 1 90.5 230 PRO A O 1
ATOM 1666 N N . SER A 1 231 ? -20.062 14.703 -9 1 93.44 231 SER A N 1
ATOM 1667 C CA . SER A 1 231 ? -18.969 14.578 -9.969 1 93.44 231 SER A CA 1
ATOM 1668 C C . SER A 1 231 ? -17.922 13.578 -9.492 1 93.44 231 SER A C 1
ATOM 1670 O O . SER A 1 231 ? -17.359 12.828 -10.297 1 93.44 231 SER A O 1
ATOM 1672 N N . GLY A 1 232 ? -17.641 13.555 -8.172 1 94.94 232 GLY A N 1
ATOM 1673 C CA . GLY A 1 232 ? -16.656 12.633 -7.621 1 94.94 232 GLY A CA 1
ATOM 1674 C C . GLY A 1 232 ? -16.938 11.18 -7.961 1 94.94 232 GLY A C 1
ATOM 1675 O O . GLY A 1 232 ? -16.172 10.547 -8.688 1 94.94 232 GLY A O 1
ATOM 1676 N N . PRO A 1 233 ? -18.125 10.75 -7.57 1 95.81 233 PRO A N 1
ATOM 1677 C CA . PRO A 1 233 ? -18.438 9.352 -7.863 1 95.81 233 PRO A CA 1
ATOM 1678 C C . PRO A 1 233 ? -18.594 9.078 -9.352 1 95.81 233 PRO A C 1
ATOM 1680 O O . PRO A 1 233 ? -18.328 7.973 -9.82 1 95.81 233 PRO A O 1
ATOM 1683 N N . MET A 1 234 ? -18.969 10.039 -10.102 1 97.25 234 MET A N 1
ATOM 1684 C CA . MET A 1 234 ? -19.094 9.828 -11.539 1 97.25 234 MET A CA 1
ATOM 1685 C C . MET A 1 234 ? -17.719 9.625 -12.18 1 97.25 234 MET A C 1
ATOM 1687 O O . MET A 1 234 ? -17.562 8.789 -13.07 1 97.25 234 MET A O 1
ATOM 1691 N N . MET A 1 235 ? -16.797 10.383 -11.727 1 97.62 235 MET A N 1
ATOM 1692 C CA . MET A 1 235 ? -15.438 10.219 -12.234 1 97.62 235 MET A CA 1
ATOM 1693 C C . MET A 1 235 ? -14.875 8.859 -11.844 1 97.62 235 MET A C 1
ATOM 1695 O O . MET A 1 235 ? -14.227 8.195 -12.656 1 97.62 235 MET A O 1
ATOM 1699 N N . LEU A 1 236 ? -15.109 8.484 -10.625 1 97.5 236 LEU A N 1
ATOM 1700 C CA . LEU A 1 236 ? -14.648 7.184 -10.164 1 97.5 236 LEU A CA 1
ATOM 1701 C C . LEU A 1 236 ? -15.297 6.062 -10.969 1 97.5 236 LEU A C 1
ATOM 1703 O O . LEU A 1 236 ? -14.625 5.102 -11.352 1 97.5 236 LEU A O 1
ATOM 1707 N N . ALA A 1 237 ? -16.562 6.254 -11.258 1 98.06 237 ALA A N 1
ATOM 1708 C CA . ALA A 1 237 ? -17.281 5.262 -12.055 1 98.06 237 ALA A CA 1
ATOM 1709 C C . ALA A 1 237 ? -16.703 5.16 -13.461 1 98.06 237 ALA A C 1
ATOM 1711 O O . ALA A 1 237 ? -16.656 4.074 -14.047 1 98.06 237 ALA A O 1
ATOM 1712 N N . ALA A 1 238 ? -16.297 6.234 -13.984 1 98.31 238 ALA A N 1
ATOM 1713 C CA . ALA A 1 238 ? -15.703 6.242 -15.32 1 98.31 238 ALA A CA 1
ATOM 1714 C C . ALA A 1 238 ? -14.414 5.414 -15.344 1 98.31 238 ALA A C 1
ATOM 1716 O O . ALA A 1 238 ? -14.156 4.684 -16.297 1 98.31 238 ALA A O 1
ATOM 1717 N N . TRP A 1 239 ? -13.672 5.512 -14.312 1 98.31 239 TRP A N 1
ATOM 1718 C CA . TRP A 1 239 ? -12.453 4.719 -14.219 1 98.31 239 TRP A CA 1
ATOM 1719 C C . TRP A 1 239 ? -12.773 3.234 -14.086 1 98.31 239 TRP A C 1
ATOM 1721 O O . TRP A 1 239 ? -12.07 2.389 -14.648 1 98.31 239 TRP A O 1
ATOM 1731 N N . VAL A 1 240 ? -13.766 2.941 -13.336 1 98.56 240 VAL A N 1
ATOM 1732 C CA . VAL A 1 240 ? -14.188 1.553 -13.172 1 98.56 240 VAL A CA 1
ATOM 1733 C C . VAL A 1 240 ? -14.602 0.979 -14.531 1 98.56 240 VAL A C 1
ATOM 1735 O O . VAL A 1 240 ? -14.195 -0.125 -14.891 1 98.56 240 VAL A O 1
ATOM 1738 N N . VAL A 1 241 ? -15.375 1.75 -15.25 1 98.38 241 VAL A N 1
ATOM 1739 C CA . VAL A 1 241 ? -15.82 1.312 -16.562 1 98.38 241 VAL A CA 1
ATOM 1740 C C . VAL A 1 241 ? -14.609 1.09 -17.469 1 98.38 241 VAL A C 1
ATOM 1742 O O . VAL A 1 241 ? -14.555 0.106 -18.219 1 98.38 241 VAL A O 1
ATOM 1745 N N . LEU A 1 242 ? -13.688 1.922 -17.375 1 98.44 242 LEU A N 1
ATOM 1746 C CA . LEU A 1 242 ? -12.492 1.826 -18.219 1 98.44 242 LEU A CA 1
ATOM 1747 C C . LEU A 1 242 ? -11.711 0.557 -17.891 1 98.44 242 LEU A C 1
ATOM 1749 O O . LEU A 1 242 ? -11.453 -0.258 -18.781 1 98.44 242 LEU A O 1
ATOM 1753 N N . PHE A 1 243 ? -11.391 0.345 -16.641 1 98.31 243 PHE A N 1
ATOM 1754 C CA . PHE A 1 243 ? -10.516 -0.764 -16.281 1 98.31 243 PHE A CA 1
ATOM 1755 C C . PHE A 1 243 ? -11.266 -2.088 -16.344 1 98.31 243 PHE A C 1
ATOM 1757 O O . PHE A 1 243 ? -10.727 -3.1 -16.781 1 98.31 243 PHE A O 1
ATOM 1764 N N . CYS A 1 244 ? -12.469 -2.059 -15.836 1 97.81 244 CYS A N 1
ATOM 1765 C CA . CYS A 1 244 ? -13.266 -3.279 -15.938 1 97.81 244 CYS A CA 1
ATOM 1766 C C . CYS A 1 244 ? -13.57 -3.607 -17.391 1 97.81 244 CYS A C 1
ATOM 1768 O O . CYS A 1 244 ? -13.562 -4.773 -17.797 1 97.81 244 CYS A O 1
ATOM 1770 N N . GLY A 1 245 ? -13.898 -2.529 -18.125 1 97.5 245 GLY A N 1
ATOM 1771 C CA . GLY A 1 245 ? -14.156 -2.746 -19.547 1 97.5 245 GLY A CA 1
ATOM 1772 C C . GLY A 1 245 ? -12.961 -3.312 -20.297 1 97.5 245 GLY A C 1
ATOM 1773 O O . GLY A 1 245 ? -13.086 -4.305 -21.016 1 97.5 245 GLY A O 1
ATOM 1774 N N . LEU A 1 246 ? -11.797 -2.746 -20.109 1 97.56 246 LEU A N 1
ATOM 1775 C CA . LEU A 1 246 ? -10.586 -3.217 -20.766 1 97.56 246 LEU A CA 1
ATOM 1776 C C . LEU A 1 246 ? -10.227 -4.625 -20.297 1 97.56 246 LEU A C 1
ATOM 1778 O O . LEU A 1 246 ? -9.82 -5.465 -21.094 1 97.56 246 LEU A O 1
ATOM 1782 N N . GLY A 1 247 ? -10.32 -4.809 -18.969 1 96.62 247 GLY A N 1
ATOM 1783 C CA . GLY A 1 247 ? -10.062 -6.141 -18.469 1 96.62 247 GLY A CA 1
ATOM 1784 C C . GLY A 1 247 ? -11.023 -7.188 -19 1 96.62 247 GLY A C 1
ATOM 1785 O O . GLY A 1 247 ? -10.609 -8.305 -19.328 1 96.62 247 GLY A O 1
ATOM 1786 N N . TRP A 1 248 ? -12.242 -6.758 -19.078 1 95.12 248 TRP A N 1
ATOM 1787 C CA . TRP A 1 248 ? -13.281 -7.621 -19.641 1 95.12 248 TRP A CA 1
ATOM 1788 C C . TRP A 1 248 ? -12.969 -7.977 -21.094 1 95.12 248 TRP A C 1
ATOM 1790 O O . TRP A 1 248 ? -13.023 -9.148 -21.469 1 95.12 248 TRP A O 1
ATOM 1800 N N . LEU A 1 249 ? -12.633 -7.059 -21.891 1 94.69 249 LEU A N 1
ATOM 1801 C CA . LEU A 1 249 ? -12.336 -7.258 -23.312 1 94.69 249 LEU A CA 1
ATOM 1802 C C . LEU A 1 249 ? -11.094 -8.125 -23.484 1 94.69 249 LEU A C 1
ATOM 1804 O O . LEU A 1 249 ? -11.078 -9.023 -24.328 1 94.69 249 LEU A O 1
ATOM 1808 N N . ARG A 1 250 ? -10.172 -7.879 -22.75 1 93.56 250 ARG A N 1
ATOM 1809 C CA . ARG A 1 250 ? -8.93 -8.641 -22.859 1 93.56 250 ARG A CA 1
ATOM 1810 C C . ARG A 1 250 ? -9.148 -10.102 -22.469 1 93.56 250 ARG A C 1
ATOM 1812 O O . ARG A 1 250 ? -8.617 -11.008 -23.125 1 93.56 250 ARG A O 1
ATOM 1819 N N . THR A 1 251 ? -9.812 -10.25 -21.438 1 90.44 251 THR A N 1
ATOM 1820 C CA . THR A 1 251 ? -10.047 -11.609 -20.953 1 90.44 251 THR A CA 1
ATOM 1821 C C . THR A 1 251 ? -10.938 -12.383 -21.922 1 90.44 251 THR A C 1
ATOM 1823 O O . THR A 1 251 ? -10.742 -13.586 -22.109 1 90.44 251 THR A O 1
ATOM 1826 N N . ARG A 1 252 ? -11.742 -11.695 -22.547 1 87.31 252 ARG A N 1
ATOM 1827 C CA . ARG A 1 252 ? -12.641 -12.312 -23.531 1 87.31 252 ARG A CA 1
ATOM 1828 C C . ARG A 1 252 ? -11.883 -12.719 -24.781 1 87.31 252 ARG A C 1
ATOM 1830 O O . ARG A 1 252 ? -12.227 -13.719 -25.422 1 87.31 252 ARG A O 1
ATOM 1837 N N . THR A 1 253 ? -10.906 -11.953 -25.141 1 84.12 253 THR A N 1
ATOM 1838 C CA . THR A 1 253 ? -10.227 -12.18 -26.422 1 84.12 253 THR A CA 1
ATOM 1839 C C . THR A 1 253 ? -8.992 -13.062 -26.219 1 84.12 253 THR A C 1
ATOM 1841 O O . THR A 1 253 ? -8.391 -13.516 -27.188 1 84.12 253 THR A O 1
ATOM 1844 N N . ARG A 1 254 ? -8.5 -13.078 -25.125 1 75.31 254 ARG A N 1
ATOM 1845 C CA . ARG A 1 254 ? -7.328 -13.914 -24.859 1 75.31 254 ARG A CA 1
ATOM 1846 C C . ARG A 1 254 ? -7.551 -15.336 -25.359 1 75.31 254 ARG A C 1
ATOM 1848 O O . ARG A 1 254 ? -8.633 -15.898 -25.172 1 75.31 254 ARG A O 1
ATOM 1855 N N . ASP A 1 255 ? -6.906 -15.625 -26.641 1 58.66 255 ASP A N 1
ATOM 1856 C CA . ASP A 1 255 ? -6.93 -16.969 -27.219 1 58.66 255 ASP A CA 1
ATOM 1857 C C . ASP A 1 255 ? -6.684 -18.031 -26.141 1 58.66 255 ASP A C 1
ATOM 1859 O O . ASP A 1 255 ? -5.586 -18.109 -25.578 1 58.66 255 ASP A O 1
ATOM 1863 N N . ILE A 1 256 ? -7.641 -18.203 -25.25 1 52.06 256 ILE A N 1
ATOM 1864 C CA . ILE A 1 256 ? -7.516 -19.281 -24.281 1 52.06 256 ILE A CA 1
ATOM 1865 C C . ILE A 1 256 ? -7.184 -20.594 -25.016 1 52.06 256 ILE A C 1
ATOM 1867 O O . ILE A 1 256 ? -8.031 -21.141 -25.719 1 52.06 256 ILE A O 1
ATOM 1871 N N . THR A 1 257 ? -5.918 -20.562 -25.734 1 43.31 257 THR A N 1
ATOM 1872 C CA . THR A 1 257 ? -5.453 -21.859 -26.219 1 43.31 257 THR A CA 1
ATOM 1873 C C . THR A 1 257 ? -4.996 -22.734 -25.047 1 43.31 257 THR A C 1
ATOM 1875 O O . THR A 1 257 ? -4.559 -22.219 -24.016 1 43.31 257 THR A O 1
ATOM 1878 N N . MET B 1 1 ? 29.938 -19.609 -2.727 1 70.75 1 MET B N 1
ATOM 1879 C CA . MET B 1 1 ? 29.172 -18.406 -2.449 1 70.75 1 MET B CA 1
ATOM 1880 C C . MET B 1 1 ? 29.141 -17.484 -3.666 1 70.75 1 MET B C 1
ATOM 1882 O O . MET B 1 1 ? 28.062 -17.047 -4.094 1 70.75 1 MET B O 1
ATOM 1886 N N . THR B 1 2 ? 30.219 -17.359 -4.285 1 75.19 2 THR B N 1
ATOM 1887 C CA . THR B 1 2 ? 30.281 -16.438 -5.402 1 75.19 2 THR B CA 1
ATOM 1888 C C . THR B 1 2 ? 29.438 -16.922 -6.574 1 75.19 2 THR B C 1
ATOM 1890 O O . THR B 1 2 ? 28.719 -16.141 -7.211 1 75.19 2 THR B O 1
ATOM 1893 N N . THR B 1 3 ? 29.469 -18.219 -6.738 1 82.88 3 THR B N 1
ATOM 1894 C CA . THR B 1 3 ? 28.703 -18.781 -7.844 1 82.88 3 THR B CA 1
ATOM 1895 C C . THR B 1 3 ? 27.203 -18.688 -7.57 1 82.88 3 THR B C 1
ATOM 1897 O O . THR B 1 3 ? 26.422 -18.375 -8.477 1 82.88 3 THR B O 1
ATOM 1900 N N . LEU B 1 4 ? 26.891 -18.828 -6.352 1 84.94 4 LEU B N 1
ATOM 1901 C CA . LEU B 1 4 ? 25.5 -18.75 -5.957 1 84.94 4 LEU B CA 1
ATOM 1902 C C . LEU B 1 4 ? 24.969 -17.312 -6.09 1 84.94 4 LEU B C 1
ATOM 1904 O O . LEU B 1 4 ? 23.844 -17.109 -6.559 1 84.94 4 LEU B O 1
ATOM 1908 N N . VAL B 1 5 ? 25.75 -16.438 -5.719 1 86.12 5 VAL B N 1
ATOM 1909 C CA . VAL B 1 5 ? 25.375 -15.031 -5.812 1 86.12 5 VAL B CA 1
ATOM 1910 C C . VAL B 1 5 ? 25.219 -14.641 -7.281 1 86.12 5 VAL B C 1
ATOM 1912 O O . VAL B 1 5 ? 24.297 -13.906 -7.637 1 86.12 5 VAL B O 1
ATOM 1915 N N . ARG B 1 6 ? 26.094 -15.102 -8.031 1 87.62 6 ARG B N 1
ATOM 1916 C CA . ARG B 1 6 ? 26.016 -14.812 -9.453 1 87.62 6 ARG B CA 1
ATOM 1917 C C . ARG B 1 6 ? 24.75 -15.406 -10.055 1 87.62 6 ARG B C 1
ATOM 1919 O O . ARG B 1 6 ? 24.062 -14.75 -10.859 1 87.62 6 ARG B O 1
ATOM 1926 N N . ALA B 1 7 ? 24.469 -16.578 -9.68 1 84.5 7 ALA B N 1
ATOM 1927 C CA . ALA B 1 7 ? 23.266 -17.234 -10.172 1 84.5 7 ALA B CA 1
ATOM 1928 C C . ALA B 1 7 ? 22.016 -16.484 -9.75 1 84.5 7 ALA B C 1
ATOM 1930 O O . ALA B 1 7 ? 21.109 -16.266 -10.555 1 84.5 7 ALA B O 1
ATOM 1931 N N . GLU B 1 8 ? 21.969 -16.094 -8.547 1 86.81 8 GLU B N 1
ATOM 1932 C CA . GLU B 1 8 ? 20.828 -15.344 -8.023 1 86.81 8 GLU B CA 1
ATOM 1933 C C . GLU B 1 8 ? 20.719 -13.969 -8.68 1 86.81 8 GLU B C 1
ATOM 1935 O O . GLU B 1 8 ? 19.609 -13.492 -8.945 1 86.81 8 GLU B O 1
ATOM 1940 N N . THR B 1 9 ? 21.828 -13.391 -8.852 1 88.81 9 THR B N 1
ATOM 1941 C CA . THR B 1 9 ? 21.844 -12.086 -9.508 1 88.81 9 THR B CA 1
ATOM 1942 C C . THR B 1 9 ? 21.297 -12.195 -10.93 1 88.81 9 THR B C 1
ATOM 1944 O O . THR B 1 9 ? 20.531 -11.344 -11.367 1 88.81 9 THR B O 1
ATOM 1947 N N . LEU B 1 10 ? 21.609 -13.172 -11.602 1 85.94 10 LEU B N 1
ATOM 1948 C CA . LEU B 1 10 ? 21.156 -13.391 -12.969 1 85.94 10 LEU B CA 1
ATOM 1949 C C . LEU B 1 10 ? 19.656 -13.641 -13.008 1 85.94 10 LEU B C 1
ATOM 1951 O O . LEU B 1 10 ? 18.969 -13.164 -13.914 1 85.94 10 LEU B O 1
ATOM 1955 N N . LYS B 1 11 ? 19.203 -14.305 -12.055 1 82.94 11 LYS B N 1
ATOM 1956 C CA . LYS B 1 11 ? 17.766 -14.539 -11.945 1 82.94 11 LYS B CA 1
ATOM 1957 C C . LYS B 1 11 ? 17 -13.219 -11.844 1 82.94 11 LYS B C 1
ATOM 1959 O O . LYS B 1 11 ? 15.961 -13.047 -12.492 1 82.94 11 LYS B O 1
ATOM 1964 N N . VAL B 1 12 ? 17.531 -12.383 -11.086 1 86.62 12 VAL B N 1
ATOM 1965 C CA . VAL B 1 12 ? 16.891 -11.086 -10.859 1 86.62 12 VAL B CA 1
ATOM 1966 C C . VAL B 1 12 ? 16.953 -10.25 -12.141 1 86.62 12 VAL B C 1
ATOM 1968 O O . VAL B 1 12 ? 15.969 -9.625 -12.531 1 86.62 12 VAL B O 1
ATOM 1971 N N . LEU B 1 13 ? 18.062 -10.344 -12.82 1 87.25 13 LEU B N 1
ATOM 1972 C CA . LEU B 1 13 ? 18.312 -9.492 -13.977 1 87.25 13 LEU B CA 1
ATOM 1973 C C . LEU B 1 13 ? 17.5 -9.953 -15.18 1 87.25 13 LEU B C 1
ATOM 1975 O O . LEU B 1 13 ? 17.328 -9.203 -16.141 1 87.25 13 LEU B O 1
ATOM 1979 N N . THR B 1 14 ? 16.953 -11.156 -15.094 1 83.81 14 THR B N 1
ATOM 1980 C CA . THR B 1 14 ? 16.156 -11.664 -16.203 1 83.81 14 THR B CA 1
ATOM 1981 C C . THR B 1 14 ? 14.711 -11.164 -16.094 1 83.81 14 THR B C 1
ATOM 1983 O O . THR B 1 14 ? 13.953 -11.25 -17.062 1 83.81 14 THR B O 1
ATOM 1986 N N . LEU B 1 15 ? 14.492 -10.609 -15.016 1 81.12 15 LEU B N 1
ATOM 1987 C CA . LEU B 1 15 ? 13.133 -10.109 -14.828 1 81.12 15 LEU B CA 1
ATOM 1988 C C . LEU B 1 15 ? 13.086 -8.594 -14.961 1 81.12 15 LEU B C 1
ATOM 1990 O O . LEU B 1 15 ? 14.109 -7.922 -14.812 1 81.12 15 LEU B O 1
ATOM 1994 N N . ARG B 1 16 ? 12.008 -8.148 -15.25 1 83.12 16 ARG B N 1
ATOM 1995 C CA . ARG B 1 16 ? 11.875 -6.719 -15.523 1 83.12 16 ARG B CA 1
ATOM 1996 C C . ARG B 1 16 ? 11.578 -5.941 -14.25 1 83.12 16 ARG B C 1
ATOM 1998 O O . ARG B 1 16 ? 11.781 -4.727 -14.195 1 83.12 16 ARG B O 1
ATOM 2005 N N . TYR B 1 17 ? 11.188 -6.656 -13.242 1 84.19 17 TYR B N 1
ATOM 2006 C CA . TYR B 1 17 ? 10.703 -5.91 -12.086 1 84.19 17 TYR B CA 1
ATOM 2007 C C . TYR B 1 17 ? 11.859 -5.246 -11.352 1 84.19 17 TYR B C 1
ATOM 2009 O O . TYR B 1 17 ? 11.672 -4.254 -10.641 1 84.19 17 TYR B O 1
ATOM 2017 N N . TRP B 1 18 ? 13.117 -5.688 -11.664 1 85.25 18 TRP B N 1
ATOM 2018 C CA . TRP B 1 18 ? 14.234 -5.141 -10.906 1 85.25 18 TRP B CA 1
ATOM 2019 C C . TRP B 1 18 ? 14.461 -3.672 -11.25 1 85.25 18 TRP B C 1
ATOM 2021 O O . TRP B 1 18 ? 14.836 -2.879 -10.383 1 85.25 18 TRP B O 1
ATOM 2031 N N . TRP B 1 19 ? 14.078 -3.242 -12.469 1 88.25 19 TRP B N 1
ATOM 2032 C CA . TRP B 1 19 ? 14.266 -1.836 -12.812 1 88.25 19 TRP B CA 1
ATOM 2033 C C . TRP B 1 19 ? 12.922 -1.104 -12.844 1 88.25 19 TRP B C 1
ATOM 2035 O O . TRP B 1 19 ? 12.859 0.1 -12.586 1 88.25 19 TRP B O 1
ATOM 2045 N N . ALA B 1 20 ? 11.859 -1.814 -13.078 1 88.62 20 ALA B N 1
ATOM 2046 C CA . ALA B 1 20 ? 10.531 -1.21 -13.164 1 88.62 20 ALA B CA 1
ATOM 2047 C C . ALA B 1 20 ? 10.109 -0.628 -11.82 1 88.62 20 ALA B C 1
ATOM 2049 O O . ALA B 1 20 ? 9.516 0.452 -11.766 1 88.62 20 ALA B O 1
ATOM 2050 N N . LEU B 1 21 ? 10.453 -1.301 -10.797 1 91.25 21 LEU B N 1
ATOM 2051 C CA . LEU B 1 21 ? 10.039 -0.873 -9.469 1 91.25 21 LEU B CA 1
ATOM 2052 C C . LEU B 1 21 ? 10.805 0.373 -9.039 1 91.25 21 LEU B C 1
ATOM 2054 O O . LEU B 1 21 ? 10.375 1.087 -8.125 1 91.25 21 LEU B O 1
ATOM 2058 N N . ALA B 1 22 ? 11.898 0.635 -9.703 1 92.56 22 ALA B N 1
ATOM 2059 C CA . ALA B 1 22 ? 12.727 1.775 -9.328 1 92.56 22 ALA B CA 1
ATOM 2060 C C . ALA B 1 22 ? 12.219 3.062 -9.969 1 92.56 22 ALA B C 1
ATOM 2062 O O . ALA B 1 22 ? 12.547 4.16 -9.523 1 92.56 22 ALA B O 1
ATOM 2063 N N . ILE B 1 23 ? 11.438 2.979 -10.93 1 92.69 23 ILE B N 1
ATOM 2064 C CA . ILE B 1 23 ? 11.047 4.133 -11.727 1 92.69 23 ILE B CA 1
ATOM 2065 C C . ILE B 1 23 ? 10.219 5.09 -10.875 1 92.69 23 ILE B C 1
ATOM 2067 O O . ILE B 1 23 ? 10.5 6.289 -10.828 1 92.69 23 ILE B O 1
ATOM 2071 N N . ALA B 1 24 ? 9.328 4.523 -10.164 1 91.19 24 ALA B N 1
ATOM 2072 C CA . ALA B 1 24 ? 8.391 5.371 -9.43 1 91.19 24 ALA B CA 1
ATOM 2073 C C . ALA B 1 24 ? 9.117 6.164 -8.344 1 91.19 24 ALA B C 1
ATOM 2075 O O . ALA B 1 24 ? 8.992 7.387 -8.273 1 91.19 24 ALA B O 1
ATOM 2076 N N . PRO B 1 25 ? 9.883 5.535 -7.52 1 94.44 25 PRO B N 1
ATOM 2077 C CA . PRO B 1 25 ? 10.586 6.309 -6.492 1 94.44 25 PRO B CA 1
ATOM 2078 C C . PRO B 1 25 ? 11.555 7.328 -7.086 1 94.44 25 PRO B C 1
ATOM 2080 O O . PRO B 1 25 ? 11.734 8.406 -6.523 1 94.44 25 PRO B O 1
ATOM 2083 N N . VAL B 1 26 ? 12.133 7.02 -8.195 1 95.25 26 VAL B N 1
ATOM 2084 C CA . VAL B 1 26 ? 13.078 7.938 -8.82 1 95.25 26 VAL B CA 1
ATOM 2085 C C . VAL B 1 26 ? 12.336 9.172 -9.328 1 95.25 26 VAL B C 1
ATOM 2087 O O . VAL B 1 26 ? 12.789 10.305 -9.125 1 95.25 26 VAL B O 1
ATOM 2090 N N . VAL B 1 27 ? 11.234 9.008 -9.938 1 93.19 27 VAL B N 1
ATOM 2091 C CA . VAL B 1 27 ? 10.438 10.117 -10.438 1 93.19 27 VAL B CA 1
ATOM 2092 C C . VAL B 1 27 ? 10.016 11.016 -9.273 1 93.19 27 VAL B C 1
ATOM 2094 O O . VAL B 1 27 ? 10.102 12.242 -9.359 1 93.19 27 VAL B O 1
ATOM 2097 N N . VAL B 1 28 ? 9.688 10.414 -8.219 1 91.38 28 VAL B N 1
ATOM 2098 C CA . VAL B 1 28 ? 9.219 11.172 -7.062 1 91.38 28 VAL B CA 1
ATOM 2099 C C . VAL B 1 28 ? 10.383 11.938 -6.441 1 91.38 28 VAL B C 1
ATOM 2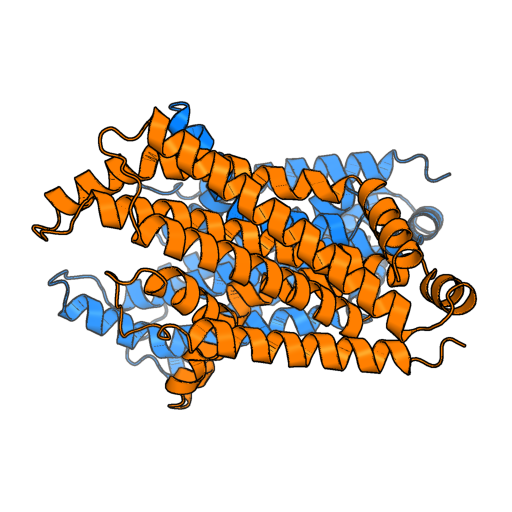101 O O . VAL B 1 28 ? 10.219 13.062 -5.965 1 91.38 28 VAL B O 1
ATOM 2104 N N . ALA B 1 29 ? 11.453 11.258 -6.438 1 93.88 29 ALA B N 1
ATOM 2105 C CA . ALA B 1 29 ? 12.641 11.914 -5.891 1 93.88 29 ALA B CA 1
ATOM 2106 C C . ALA B 1 29 ? 12.922 13.227 -6.613 1 93.88 29 ALA B C 1
ATOM 2108 O O . ALA B 1 29 ? 13.227 14.234 -5.977 1 93.88 29 ALA B O 1
ATOM 2109 N N . VAL B 1 30 ? 12.766 13.234 -7.867 1 93.06 30 VAL B N 1
ATOM 2110 C CA . VAL B 1 30 ? 13.008 14.438 -8.656 1 93.06 30 VAL B CA 1
ATOM 2111 C C . VAL B 1 30 ? 11.961 15.492 -8.328 1 93.06 30 VAL B C 1
ATOM 2113 O O . VAL B 1 30 ? 12.289 16.656 -8.086 1 93.06 30 VAL B O 1
ATOM 2116 N N . LEU B 1 31 ? 10.789 15.117 -8.305 1 91.31 31 LEU B N 1
ATOM 2117 C CA . LEU B 1 31 ? 9.68 16.047 -8.117 1 91.31 31 LEU B CA 1
ATOM 2118 C C . LEU B 1 31 ? 9.734 16.688 -6.738 1 91.31 31 LEU B C 1
ATOM 2120 O O . LEU B 1 31 ? 9.555 17.906 -6.609 1 91.31 31 LEU B O 1
ATOM 2124 N N . ILE B 1 32 ? 9.961 15.852 -5.75 1 90.81 32 ILE B N 1
ATOM 2125 C CA . ILE B 1 32 ? 9.984 16.359 -4.379 1 90.81 32 ILE B CA 1
ATOM 2126 C C . ILE B 1 32 ? 11.195 17.281 -4.195 1 90.81 32 ILE B C 1
ATOM 2128 O O . ILE B 1 32 ? 11.078 18.344 -3.578 1 90.81 32 ILE B O 1
ATOM 2132 N N . ALA B 1 33 ? 12.266 16.828 -4.676 1 90.5 33 ALA B N 1
ATOM 2133 C CA . ALA B 1 33 ? 13.477 17.641 -4.543 1 90.5 33 ALA B CA 1
ATOM 2134 C C . ALA B 1 33 ? 13.312 18.984 -5.238 1 90.5 33 ALA B C 1
ATOM 2136 O O . ALA B 1 33 ? 13.812 20 -4.754 1 90.5 33 ALA B O 1
ATOM 2137 N N . ALA B 1 34 ? 12.641 19.016 -6.297 1 87.06 34 ALA B N 1
ATOM 2138 C CA . ALA B 1 34 ? 12.477 20.234 -7.094 1 87.06 34 ALA B CA 1
ATOM 2139 C C . ALA B 1 34 ? 11.477 21.172 -6.453 1 87.06 34 ALA B C 1
ATOM 2141 O O . ALA B 1 34 ? 11.531 22.391 -6.672 1 87.06 34 ALA B O 1
ATOM 2142 N N . SER B 1 35 ? 10.625 20.672 -5.656 1 85.94 35 SER B N 1
ATOM 2143 C CA . SER B 1 35 ? 9.508 21.516 -5.211 1 85.94 35 SER B CA 1
ATOM 2144 C C . SER B 1 35 ? 9.594 21.781 -3.717 1 85.94 35 SER B C 1
ATOM 2146 O O . SER B 1 35 ? 8.953 22.719 -3.217 1 85.94 35 SER B O 1
ATOM 2148 N N . THR B 1 36 ? 10.305 20.984 -3.02 1 85.69 36 THR B N 1
ATOM 2149 C CA . THR B 1 36 ? 10.242 21 -1.562 1 85.69 36 THR B CA 1
ATOM 2150 C C . THR B 1 36 ? 10.719 22.359 -1.02 1 85.69 36 THR B C 1
ATOM 2152 O O . THR B 1 36 ? 10.125 22.891 -0.078 1 85.69 36 THR B O 1
ATOM 2155 N N . ARG B 1 37 ? 11.703 22.891 -1.586 1 81.31 37 ARG B N 1
ATOM 2156 C CA . ARG B 1 37 ? 12.234 24.141 -1.046 1 81.31 37 ARG B CA 1
ATOM 2157 C C . ARG B 1 37 ? 11.188 25.25 -1.127 1 81.31 37 ARG B C 1
ATOM 2159 O O . ARG B 1 37 ? 11 26 -0.167 1 81.31 37 ARG B O 1
ATOM 2166 N N . THR B 1 38 ? 10.617 25.375 -2.252 1 80.06 38 THR B N 1
ATOM 2167 C CA . THR B 1 38 ? 9.594 26.391 -2.43 1 80.06 38 THR B CA 1
ATOM 2168 C C . THR B 1 38 ? 8.477 26.219 -1.399 1 80.06 38 THR B C 1
ATOM 2170 O O . THR B 1 38 ? 7.992 27.203 -0.837 1 80.06 38 THR B O 1
ATOM 2173 N N . PHE B 1 39 ? 8.164 25.031 -1.126 1 79.06 39 PHE B N 1
ATOM 2174 C CA . PHE B 1 39 ? 7.109 24.75 -0.164 1 79.06 39 PHE B CA 1
ATOM 2175 C C . PHE B 1 39 ? 7.551 25.109 1.248 1 79.06 39 PHE B C 1
ATOM 2177 O O . PHE B 1 39 ? 6.789 25.719 2.002 1 79.06 39 PHE B O 1
ATOM 2184 N N . VAL B 1 40 ? 8.734 24.719 1.543 1 79.81 40 VAL B N 1
ATOM 2185 C CA . VAL B 1 40 ? 9.25 24.984 2.885 1 79.81 40 VAL B CA 1
ATOM 2186 C C . VAL B 1 40 ? 9.406 26.484 3.104 1 79.81 40 VAL B C 1
ATOM 2188 O O . VAL B 1 40 ? 9.141 26.984 4.195 1 79.81 40 VAL B O 1
ATOM 2191 N N . GLU B 1 41 ? 9.766 27.172 2.115 1 80.25 41 GLU B N 1
ATOM 2192 C CA . GLU B 1 41 ? 9.898 28.625 2.203 1 80.25 41 GLU B CA 1
ATOM 2193 C C . GLU B 1 41 ? 8.547 29.281 2.469 1 80.25 41 GLU B C 1
ATOM 2195 O O . GLU B 1 41 ? 8.445 30.188 3.297 1 80.25 41 GLU B O 1
ATOM 2200 N N . VAL B 1 42 ? 7.621 28.781 1.831 1 78.38 42 VAL B N 1
ATOM 2201 C CA . VAL B 1 42 ? 6.281 29.344 1.996 1 78.38 42 VAL B CA 1
ATOM 2202 C C . VAL B 1 42 ? 5.789 29.094 3.42 1 78.38 42 VAL B C 1
ATOM 2204 O O . VAL B 1 42 ? 5.188 29.969 4.039 1 78.38 42 VAL B O 1
ATOM 2207 N N . VAL B 1 43 ? 6.023 27.906 3.898 1 75.5 43 VAL B N 1
ATOM 2208 C CA . VAL B 1 43 ? 5.598 27.531 5.246 1 75.5 43 VAL B CA 1
ATOM 2209 C C . VAL B 1 43 ? 6.359 28.375 6.273 1 75.5 43 VAL B C 1
ATOM 2211 O O . VAL B 1 43 ? 5.781 28.844 7.254 1 75.5 43 VAL B O 1
ATOM 2214 N N . ALA B 1 44 ? 7.621 28.516 6.062 1 76.31 44 ALA B N 1
ATOM 2215 C CA . ALA B 1 44 ? 8.453 29.312 6.965 1 76.31 44 ALA B CA 1
ATOM 2216 C C . ALA B 1 44 ? 7.98 30.766 7.023 1 76.31 44 ALA B C 1
ATOM 2218 O O . ALA B 1 44 ? 7.938 31.359 8.102 1 76.31 44 ALA B O 1
ATOM 2219 N N . ASP B 1 45 ? 7.637 31.25 5.949 1 77.75 45 ASP B N 1
ATOM 2220 C CA . ASP B 1 45 ? 7.168 32.625 5.871 1 77.75 45 ASP B CA 1
ATOM 2221 C C . ASP B 1 45 ? 5.82 32.781 6.57 1 77.75 45 ASP B C 1
ATOM 2223 O O . ASP B 1 45 ? 5.566 33.812 7.203 1 77.75 45 ASP B O 1
ATOM 2227 N N . SER B 1 46 ? 5.09 31.75 6.406 1 72.12 46 SER B N 1
ATOM 2228 C CA . SER B 1 46 ? 3.752 31.828 6.977 1 72.12 46 SER B CA 1
ATOM 2229 C C . SER B 1 46 ? 3.768 31.547 8.477 1 72.12 46 SER B C 1
ATOM 2231 O O . SER B 1 46 ? 2.943 32.062 9.219 1 72.12 46 SER B O 1
ATOM 2233 N N . ALA B 1 47 ? 4.395 30.531 9.023 1 67.12 47 ALA B N 1
ATOM 2234 C CA . ALA B 1 47 ? 4.332 30.062 10.406 1 67.12 47 ALA B CA 1
ATOM 2235 C C . ALA B 1 47 ? 5.156 30.938 11.336 1 67.12 47 ALA B C 1
ATOM 2237 O O . ALA B 1 47 ? 5.023 30.859 12.555 1 67.12 47 ALA B O 1
ATOM 2238 N N . ASP B 1 48 ? 5.613 31.984 10.969 1 61.22 48 ASP B N 1
ATOM 2239 C CA . ASP B 1 48 ? 6.453 32.844 11.812 1 61.22 48 ASP B CA 1
ATOM 2240 C C . ASP B 1 48 ? 7.52 32 12.531 1 61.22 48 ASP B C 1
ATOM 2242 O O . ASP B 1 48 ? 7.879 32.312 13.672 1 61.22 48 ASP B O 1
ATOM 2246 N N . THR B 1 49 ? 7.688 30.812 12.203 1 60.81 49 THR B N 1
ATOM 2247 C CA . THR B 1 49 ? 8.703 30 12.867 1 60.81 49 THR B CA 1
ATOM 2248 C C . THR B 1 49 ? 10 30 12.062 1 60.81 49 THR B C 1
ATOM 2250 O O . THR B 1 49 ? 9.977 30.062 10.836 1 60.81 49 THR B O 1
ATOM 2253 N N . THR B 1 50 ? 11.133 30.375 12.711 1 64.12 50 THR B N 1
ATOM 2254 C CA . THR B 1 50 ? 12.453 30.5 12.102 1 64.12 50 THR B CA 1
ATOM 2255 C C . THR B 1 50 ? 13.141 29.141 12.008 1 64.12 50 THR B C 1
ATOM 2257 O O . THR B 1 50 ? 13.453 28.531 13.023 1 64.12 50 THR B O 1
ATOM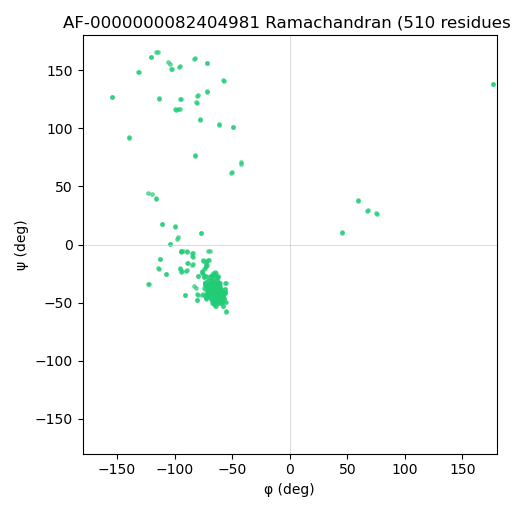 2260 N N . PHE B 1 51 ? 12.75 28.281 11.023 1 72.12 51 PHE B N 1
ATOM 2261 C CA . PHE B 1 51 ? 13.625 27.125 10.859 1 72.12 51 PHE B CA 1
ATOM 2262 C C . PHE B 1 51 ? 14.539 27.312 9.656 1 72.12 51 PHE B C 1
ATOM 2264 O O . PHE B 1 51 ? 14.359 28.234 8.859 1 72.12 51 PHE B O 1
ATOM 2271 N N . ASP B 1 52 ? 15.695 26.688 9.781 1 77.69 52 ASP B N 1
ATOM 2272 C CA . ASP B 1 52 ? 16.656 26.688 8.68 1 77.69 52 ASP B CA 1
ATOM 2273 C C . ASP B 1 52 ? 16.078 26.016 7.441 1 77.69 52 ASP B C 1
ATOM 2275 O O . ASP B 1 52 ? 15.969 24.781 7.387 1 77.69 52 ASP B O 1
ATOM 2279 N N . VAL B 1 53 ? 15.688 26.812 6.508 1 78.56 53 VAL B N 1
ATOM 2280 C CA . VAL B 1 53 ? 14.992 26.375 5.301 1 78.56 53 VAL B CA 1
ATOM 2281 C C . VAL B 1 53 ? 15.828 25.312 4.574 1 78.56 53 VAL B C 1
ATOM 2283 O O . VAL B 1 53 ? 15.281 24.359 4.027 1 78.56 53 VAL B O 1
ATOM 2286 N N . ASP B 1 54 ? 17.094 25.453 4.66 1 79.25 54 ASP B N 1
ATOM 2287 C CA . ASP B 1 54 ? 17.969 24.531 3.936 1 79.25 54 ASP B CA 1
ATOM 2288 C C . ASP B 1 54 ? 17.984 23.141 4.586 1 79.25 54 ASP B C 1
ATOM 2290 O O . ASP B 1 54 ? 17.844 22.125 3.9 1 79.25 54 ASP B O 1
ATOM 2294 N N . VAL B 1 55 ? 18.094 23.156 5.805 1 78.69 55 VAL B N 1
ATOM 2295 C CA . VAL B 1 55 ? 18.156 21.891 6.543 1 78.69 55 VAL B CA 1
ATOM 2296 C C . VAL B 1 55 ? 16.812 21.156 6.441 1 78.69 55 VAL B C 1
ATOM 2298 O O . VAL B 1 55 ? 16.781 19.953 6.184 1 78.69 55 VAL B O 1
ATOM 2301 N N . VAL B 1 56 ? 15.812 21.953 6.539 1 81 56 VAL B N 1
ATOM 2302 C CA . VAL B 1 56 ? 14.477 21.359 6.535 1 81 56 VAL B CA 1
ATOM 2303 C C . VAL B 1 56 ? 14.141 20.859 5.133 1 81 56 VAL B C 1
ATOM 2305 O O . VAL B 1 56 ? 13.57 19.781 4.973 1 81 56 VAL B O 1
ATOM 2308 N N . SER B 1 57 ? 14.508 21.625 4.195 1 84.75 57 SER B N 1
ATOM 2309 C CA . SER B 1 57 ? 14.211 21.234 2.818 1 84.75 57 SER B CA 1
ATOM 2310 C C . SER B 1 57 ? 14.961 19.969 2.43 1 84.75 57 SER B C 1
ATOM 2312 O O . SER B 1 57 ? 14.406 19.094 1.768 1 84.75 57 SER B O 1
ATOM 2314 N N . THR B 1 58 ? 16.188 19.906 2.859 1 85.81 58 THR B N 1
ATOM 2315 C CA . THR B 1 58 ? 17 18.734 2.578 1 85.81 58 THR B CA 1
ATOM 2316 C C . THR B 1 58 ? 16.438 17.5 3.297 1 85.81 58 THR B C 1
ATOM 2318 O O . THR B 1 58 ? 16.281 16.438 2.697 1 85.81 58 THR B O 1
ATOM 2321 N N . GLY B 1 59 ? 16.078 17.672 4.527 1 85.81 59 GLY B N 1
ATOM 2322 C CA . GLY B 1 59 ? 15.5 16.594 5.32 1 85.81 59 GLY B CA 1
ATOM 2323 C C . GLY B 1 59 ? 14.195 16.062 4.758 1 85.81 59 GLY B C 1
ATOM 2324 O O . GLY B 1 59 ? 14 14.852 4.66 1 85.81 59 GLY B O 1
ATOM 2325 N N . VAL B 1 60 ? 13.422 16.953 4.324 1 85.62 60 VAL B N 1
ATOM 2326 C CA . VAL B 1 60 ? 12.109 16.578 3.805 1 85.62 60 VAL B CA 1
ATOM 2327 C C . VAL B 1 60 ? 12.273 15.898 2.447 1 85.62 60 VAL B C 1
ATOM 2329 O O . VAL B 1 60 ? 11.664 14.852 2.191 1 85.62 60 VAL B O 1
ATOM 2332 N N . SER B 1 61 ? 13.062 16.469 1.591 1 90 61 SER B N 1
ATOM 2333 C CA . SER B 1 61 ? 13.258 15.93 0.252 1 90 61 SER B CA 1
ATOM 2334 C C . SER B 1 61 ? 13.82 14.508 0.309 1 90 61 SER B C 1
ATOM 2336 O O . SER B 1 61 ? 13.258 13.594 -0.294 1 90 61 SER B O 1
ATOM 2338 N N . LEU B 1 62 ? 14.859 14.383 1.08 1 92.19 62 LEU B N 1
ATOM 2339 C CA . LEU B 1 62 ? 15.492 13.07 1.163 1 92.19 62 LEU B CA 1
ATOM 2340 C C . LEU B 1 62 ? 14.648 12.117 1.999 1 92.19 62 LEU B C 1
ATOM 2342 O O . LEU B 1 62 ? 14.586 10.922 1.708 1 92.19 62 LEU B O 1
ATOM 2346 N N . GLY B 1 63 ? 14.062 12.633 3.012 1 91.38 63 GLY B N 1
ATOM 2347 C CA . GLY B 1 63 ? 13.219 11.797 3.85 1 91.38 63 GLY B CA 1
ATOM 2348 C C . GLY B 1 63 ? 12.062 11.172 3.092 1 91.38 63 GLY B C 1
ATOM 2349 O O . GLY B 1 63 ? 11.836 9.961 3.182 1 91.38 63 GLY B O 1
ATOM 2350 N N . VAL B 1 64 ? 11.414 11.953 2.381 1 89.31 64 VAL B N 1
ATOM 2351 C CA . VAL B 1 64 ? 10.258 11.477 1.616 1 89.31 64 VAL B CA 1
ATOM 2352 C C . VAL B 1 64 ? 10.719 10.508 0.533 1 89.31 64 VAL B C 1
ATOM 2354 O O . VAL B 1 64 ? 10.125 9.445 0.349 1 89.31 64 VAL B O 1
ATOM 2357 N N . SER B 1 65 ? 11.742 10.852 -0.183 1 94.25 65 SER B N 1
ATOM 2358 C CA . SER B 1 65 ? 12.258 10.008 -1.254 1 94.25 65 SER B CA 1
ATOM 2359 C C . SER B 1 65 ? 12.734 8.656 -0.716 1 94.25 65 SER B C 1
ATOM 2361 O O . SER B 1 65 ? 12.453 7.613 -1.308 1 94.25 65 SER B O 1
ATOM 2363 N N . ASN B 1 66 ? 13.406 8.742 0.408 1 94.88 66 ASN B N 1
ATOM 2364 C CA . ASN B 1 66 ? 13.891 7.508 1.011 1 94.88 66 ASN B CA 1
ATOM 2365 C C . ASN B 1 66 ? 12.742 6.629 1.497 1 94.88 66 ASN B C 1
ATOM 2367 O O . ASN B 1 66 ? 12.812 5.402 1.4 1 94.88 66 ASN B O 1
ATOM 2371 N N . THR B 1 67 ? 11.773 7.242 2.021 1 92.31 67 THR B N 1
ATOM 2372 C CA . THR B 1 67 ? 10.625 6.484 2.502 1 92.31 67 THR B CA 1
ATOM 2373 C C . THR B 1 67 ? 9.922 5.773 1.347 1 92.31 67 THR B C 1
ATOM 2375 O O . THR B 1 67 ? 9.547 4.609 1.469 1 92.31 67 THR B O 1
ATOM 2378 N N . LEU B 1 68 ? 9.82 6.402 0.277 1 93.31 68 LEU B N 1
ATOM 2379 C CA . LEU B 1 68 ? 9.148 5.809 -0.873 1 93.31 68 LEU B CA 1
ATOM 2380 C C . LEU B 1 68 ? 9.969 4.656 -1.445 1 93.31 68 LEU B C 1
ATOM 2382 O O . LEU B 1 68 ? 9.43 3.586 -1.73 1 93.31 68 LEU B O 1
ATOM 2386 N N . VAL B 1 69 ? 11.195 4.883 -1.58 1 96.81 69 VAL B N 1
ATOM 2387 C CA . VAL B 1 69 ? 12.031 3.881 -2.236 1 96.81 69 VAL B CA 1
ATOM 2388 C C . VAL B 1 69 ? 12.117 2.631 -1.361 1 96.81 69 VAL B C 1
ATOM 2390 O O . VAL B 1 69 ? 12.188 1.511 -1.873 1 96.81 69 VAL B O 1
ATOM 2393 N N . LEU B 1 70 ? 12.055 2.805 -0.071 1 97.75 70 LEU B N 1
ATOM 2394 C CA . LEU B 1 70 ? 12.188 1.621 0.771 1 97.75 70 LEU B CA 1
ATOM 2395 C C . LEU B 1 70 ? 10.953 0.734 0.665 1 97.75 70 LEU B C 1
ATOM 2397 O O . LEU B 1 70 ? 11.039 -0.484 0.833 1 97.75 70 LEU B O 1
ATOM 2401 N N . VAL B 1 71 ? 9.812 1.301 0.425 1 96.69 71 VAL B N 1
ATOM 2402 C CA . VAL B 1 71 ? 8.602 0.5 0.239 1 96.69 71 VAL B CA 1
ATOM 2403 C C . VAL B 1 71 ? 8.734 -0.352 -1.021 1 96.69 71 VAL B C 1
ATOM 2405 O O . VAL B 1 71 ? 8.438 -1.549 -1.002 1 96.69 71 VAL B O 1
ATOM 2408 N N . PHE B 1 72 ? 9.188 0.246 -2.07 1 97 72 PHE B N 1
ATOM 2409 C CA . PHE B 1 72 ? 9.367 -0.476 -3.324 1 97 72 PHE B CA 1
ATOM 2410 C C . PHE B 1 72 ? 10.477 -1.518 -3.195 1 97 72 PHE B C 1
ATOM 2412 O O . PHE B 1 72 ? 10.398 -2.588 -3.803 1 97 72 PHE B O 1
ATOM 2419 N N . ALA B 1 73 ? 11.461 -1.145 -2.438 1 97.88 73 ALA B N 1
ATOM 2420 C CA . ALA B 1 73 ? 12.516 -2.115 -2.168 1 97.88 73 ALA B CA 1
ATOM 2421 C C . ALA B 1 73 ? 11.977 -3.311 -1.385 1 97.88 73 ALA B C 1
ATOM 2423 O O . ALA B 1 73 ? 12.398 -4.449 -1.608 1 97.88 73 ALA B O 1
ATOM 2424 N N . ALA B 1 74 ? 11.117 -3.051 -0.456 1 98.19 74 ALA B N 1
ATOM 2425 C CA . ALA B 1 74 ? 10.492 -4.133 0.301 1 98.19 74 ALA B CA 1
ATOM 2426 C C . ALA B 1 74 ? 9.711 -5.066 -0.618 1 98.19 74 ALA B C 1
ATOM 2428 O O . ALA B 1 74 ? 9.773 -6.289 -0.47 1 98.19 74 ALA B O 1
ATOM 2429 N N . VAL B 1 75 ? 9.008 -4.457 -1.545 1 96.88 75 VAL B N 1
ATOM 2430 C CA . VAL B 1 75 ? 8.266 -5.234 -2.527 1 96.88 75 VAL B CA 1
ATOM 2431 C C . VAL B 1 75 ? 9.227 -6.047 -3.385 1 96.88 75 VAL B C 1
ATOM 2433 O O . VAL B 1 75 ? 8.992 -7.23 -3.643 1 96.88 75 VAL B O 1
ATOM 2436 N N . PHE B 1 76 ? 10.297 -5.426 -3.799 1 97.19 76 PHE B N 1
ATOM 2437 C CA . PHE B 1 76 ? 11.328 -6.098 -4.578 1 97.19 76 PHE B CA 1
ATOM 2438 C C . PHE B 1 76 ? 11.875 -7.309 -3.824 1 97.19 76 PHE B C 1
ATOM 2440 O O . PHE B 1 76 ? 12.039 -8.383 -4.406 1 97.19 76 PHE B O 1
ATOM 2447 N N . GLY B 1 77 ? 12.156 -7.098 -2.574 1 98 77 GLY B N 1
ATOM 2448 C CA . GLY B 1 77 ? 12.656 -8.195 -1.761 1 98 77 GLY B CA 1
ATOM 2449 C C . GLY B 1 77 ? 11.68 -9.359 -1.663 1 98 77 GLY B C 1
ATOM 2450 O O . GLY B 1 77 ? 12.07 -10.516 -1.785 1 98 77 GLY B O 1
ATOM 2451 N N . ALA B 1 78 ? 10.469 -9.039 -1.456 1 97.44 78 ALA B N 1
ATOM 2452 C CA . ALA B 1 78 ? 9.438 -10.07 -1.356 1 97.44 78 ALA B CA 1
ATOM 2453 C C . ALA B 1 78 ? 9.297 -10.836 -2.668 1 97.44 78 ALA B C 1
ATOM 2455 O O . ALA B 1 78 ? 9.234 -12.07 -2.668 1 97.44 78 ALA B O 1
ATOM 2456 N N . LEU B 1 79 ? 9.289 -10.125 -3.746 1 94.81 79 LEU B N 1
ATOM 2457 C CA . LEU B 1 79 ? 9.141 -10.75 -5.055 1 94.81 79 LEU B CA 1
ATOM 2458 C C . LEU B 1 79 ? 10.344 -11.625 -5.379 1 94.81 79 LEU B C 1
ATOM 2460 O O . LEU B 1 79 ? 10.188 -12.742 -5.883 1 94.81 79 LEU B O 1
ATOM 2464 N N . THR B 1 80 ? 11.461 -11.109 -5.086 1 94.38 80 THR B N 1
ATOM 2465 C CA . THR B 1 80 ? 12.695 -11.828 -5.406 1 94.38 80 THR B CA 1
ATOM 2466 C C . THR B 1 80 ? 12.82 -13.094 -4.559 1 94.38 80 THR B C 1
ATOM 2468 O O . THR B 1 80 ? 13.086 -14.172 -5.086 1 94.38 80 THR B O 1
ATOM 2471 N N . ALA B 1 81 ? 12.547 -12.961 -3.314 1 94.31 81 ALA B N 1
ATOM 2472 C CA . ALA B 1 81 ? 12.711 -14.102 -2.414 1 94.31 81 ALA B CA 1
ATOM 2473 C C . ALA B 1 81 ? 11.586 -15.117 -2.613 1 94.31 81 ALA B C 1
ATOM 2475 O O . ALA B 1 81 ? 11.781 -16.312 -2.398 1 94.31 81 ALA B O 1
ATOM 2476 N N . GLY B 1 82 ? 10.469 -14.625 -3.027 1 92.25 82 GLY B N 1
ATOM 2477 C CA . GLY B 1 82 ? 9.312 -15.508 -3.127 1 92.25 82 GLY B CA 1
ATOM 2478 C C . GLY B 1 82 ? 9.133 -16.094 -4.512 1 92.25 82 GLY B C 1
ATOM 2479 O O . GLY B 1 82 ? 8.266 -16.938 -4.723 1 92.25 82 GLY B O 1
ATOM 2480 N N . SER B 1 83 ? 9.883 -15.703 -5.43 1 88.12 83 SER B N 1
ATOM 2481 C CA . SER B 1 83 ? 9.664 -16.078 -6.824 1 88.12 83 SER B CA 1
ATOM 2482 C C . SER B 1 83 ? 9.742 -17.578 -7.012 1 88.12 83 SER B C 1
ATOM 2484 O O . SER B 1 83 ? 8.984 -18.156 -7.793 1 88.12 83 SER B O 1
ATOM 2486 N N . GLU B 1 84 ? 10.539 -18.234 -6.289 1 87.94 84 GLU B N 1
ATOM 2487 C CA . GLU B 1 84 ? 10.758 -19.656 -6.473 1 87.94 84 GLU B CA 1
ATOM 2488 C C . GLU B 1 84 ? 9.602 -20.469 -5.91 1 87.94 84 GLU B C 1
ATOM 2490 O O . GLU B 1 84 ? 9.391 -21.625 -6.305 1 87.94 84 GLU B O 1
ATOM 2495 N N . PHE B 1 85 ? 8.961 -19.891 -5.012 1 86 85 PHE B N 1
ATOM 2496 C CA . PHE B 1 85 ? 7.793 -20.594 -4.492 1 86 85 PHE B CA 1
ATOM 2497 C C . PHE B 1 85 ? 6.688 -20.656 -5.539 1 86 85 PHE B C 1
ATOM 2499 O O . PHE B 1 85 ? 6 -21.672 -5.664 1 86 85 PHE B O 1
ATOM 2506 N N . GLY B 1 86 ? 6.609 -19.609 -6.25 1 77.38 86 GLY B N 1
ATOM 2507 C CA . GLY B 1 86 ? 5.586 -19.562 -7.281 1 77.38 86 GLY B CA 1
ATOM 2508 C C . GLY B 1 86 ? 5.898 -20.438 -8.477 1 77.38 86 GLY B C 1
ATOM 2509 O O . GLY B 1 86 ? 5 -21.078 -9.039 1 77.38 86 GLY B O 1
ATOM 2510 N N . TYR B 1 87 ? 7.062 -20.609 -8.812 1 74.38 87 TYR B N 1
ATOM 2511 C CA . TYR B 1 87 ? 7.473 -21.406 -9.961 1 74.38 87 TYR B CA 1
ATOM 2512 C C . TYR B 1 87 ? 7.797 -22.844 -9.555 1 74.38 87 TYR B C 1
ATOM 2514 O O . TYR B 1 87 ? 8.133 -23.672 -10.398 1 74.38 87 TYR B O 1
ATOM 2522 N N . LYS B 1 88 ? 7.773 -23.125 -8.266 1 81.25 88 LYS B N 1
ATOM 2523 C CA . LYS B 1 88 ? 8.031 -24.438 -7.691 1 81.25 88 LYS B CA 1
ATOM 2524 C C . LYS B 1 88 ? 9.43 -24.938 -8.055 1 81.25 88 LYS B C 1
ATOM 2526 O O . LYS B 1 88 ? 9.609 -26.109 -8.406 1 81.25 88 LYS B O 1
ATOM 2531 N N . THR B 1 89 ? 10.383 -23.969 -8.062 1 77.44 89 THR B N 1
ATOM 2532 C CA . THR B 1 89 ? 11.742 -24.312 -8.438 1 77.44 89 THR B CA 1
ATOM 2533 C C . THR B 1 89 ? 12.641 -24.391 -7.203 1 77.44 89 THR B C 1
ATOM 2535 O O . THR B 1 89 ? 13.828 -24.688 -7.312 1 77.44 89 THR B O 1
ATOM 2538 N N . LEU B 1 90 ? 12.031 -24.156 -6.102 1 80.75 90 LEU B N 1
ATOM 2539 C CA . LEU B 1 90 ? 12.82 -24.094 -4.875 1 80.75 90 LEU B CA 1
ATOM 2540 C C . LEU B 1 90 ? 13.516 -25.422 -4.605 1 80.75 90 LEU B C 1
ATOM 2542 O O . LEU B 1 90 ? 14.688 -25.453 -4.211 1 80.75 90 LEU B O 1
ATOM 2546 N N . THR B 1 91 ? 12.852 -26.422 -4.84 1 78.94 91 THR B N 1
ATOM 2547 C CA . THR B 1 91 ? 13.398 -27.75 -4.613 1 78.94 91 THR B CA 1
ATOM 2548 C C . THR B 1 91 ? 14.57 -28.016 -5.551 1 78.94 91 THR B C 1
ATOM 2550 O O . THR B 1 91 ? 15.609 -28.531 -5.125 1 78.94 91 THR B O 1
ATOM 2553 N N . THR B 1 92 ? 14.398 -27.703 -6.77 1 81 92 THR B N 1
ATOM 2554 C CA . THR B 1 92 ? 15.461 -27.891 -7.75 1 81 92 THR B CA 1
ATOM 2555 C C . THR B 1 92 ? 16.688 -27.062 -7.375 1 81 92 THR B C 1
ATOM 2557 O O . THR B 1 92 ? 17.828 -27.531 -7.523 1 81 92 THR B O 1
ATOM 2560 N N . THR B 1 93 ? 16.422 -25.859 -6.867 1 80.75 93 THR B N 1
ATOM 2561 C CA . THR B 1 93 ? 17.5 -24.984 -6.461 1 80.75 93 THR B CA 1
ATOM 2562 C C . THR B 1 93 ? 18.281 -25.594 -5.285 1 80.75 93 THR B C 1
ATOM 2564 O O . THR B 1 93 ? 19.5 -25.562 -5.266 1 80.75 93 THR B O 1
ATOM 2567 N N . PHE B 1 94 ? 17.594 -26.188 -4.355 1 81.25 94 PHE B N 1
ATOM 2568 C CA . PHE B 1 94 ? 18.234 -26.75 -3.174 1 81.25 94 PHE B CA 1
ATOM 2569 C C . PHE B 1 94 ? 18.984 -28.031 -3.523 1 81.25 94 PHE B C 1
ATOM 2571 O O . PHE B 1 94 ? 19.969 -28.391 -2.873 1 81.25 94 PHE B O 1
ATOM 2578 N N . LEU B 1 95 ? 18.531 -28.703 -4.543 1 77.88 95 LEU B N 1
ATOM 2579 C CA . LEU B 1 95 ? 19.156 -29.953 -4.957 1 77.88 95 LEU B CA 1
ATOM 2580 C C . LEU B 1 95 ? 20.422 -29.688 -5.766 1 77.88 95 LEU B C 1
ATOM 2582 O O . LEU B 1 95 ? 21.344 -30.516 -5.773 1 77.88 95 LEU B O 1
ATOM 2586 N N . THR B 1 96 ? 20.453 -28.641 -6.371 1 79.06 96 THR B N 1
ATOM 2587 C CA . THR B 1 96 ? 21.578 -28.359 -7.266 1 79.06 96 THR B CA 1
ATOM 2588 C C . THR B 1 96 ? 22.641 -27.531 -6.555 1 79.06 96 THR B C 1
ATOM 2590 O O . THR B 1 96 ? 23.797 -27.5 -6.992 1 79.06 96 THR B O 1
ATOM 2593 N N . ALA B 1 97 ? 22.094 -26.969 -5.559 1 76.75 97 ALA B N 1
ATOM 2594 C CA . ALA B 1 97 ? 23.047 -26.125 -4.848 1 76.75 97 ALA B CA 1
ATOM 2595 C C . ALA B 1 97 ? 23.656 -26.875 -3.66 1 76.75 97 ALA B C 1
ATOM 2597 O O . ALA B 1 97 ? 23.156 -27.906 -3.246 1 76.75 97 ALA B O 1
ATOM 2598 N N . ARG B 1 98 ? 24.844 -26.578 -3.217 1 74 98 ARG B N 1
ATOM 2599 C CA . ARG B 1 98 ? 25.641 -27.266 -2.199 1 74 98 ARG B CA 1
ATOM 2600 C C . ARG B 1 98 ? 25.016 -27.078 -0.815 1 74 98 ARG B C 1
ATOM 2602 O O . ARG B 1 98 ? 25.312 -27.844 0.106 1 74 98 ARG B O 1
ATOM 2609 N N . GLY B 1 99 ? 23.969 -26.266 -0.73 1 84.81 99 GLY B N 1
ATOM 2610 C CA . GLY B 1 99 ? 23.422 -26.094 0.602 1 84.81 99 GLY B CA 1
ATOM 2611 C C . GLY B 1 99 ? 22.281 -25.094 0.647 1 84.81 99 GLY B C 1
ATOM 2612 O O . GLY B 1 99 ? 22.344 -24.047 0.006 1 84.81 99 GLY B O 1
ATOM 2613 N N . ARG B 1 100 ? 21.328 -25.484 1.395 1 85.94 100 ARG B N 1
ATOM 2614 C CA . ARG B 1 100 ? 20.125 -24.672 1.501 1 85.94 100 ARG B CA 1
ATOM 2615 C C . ARG B 1 100 ? 20.422 -23.312 2.1 1 85.94 100 ARG B C 1
ATOM 2617 O O . ARG B 1 100 ? 19.906 -22.297 1.639 1 85.94 100 ARG B O 1
ATOM 2624 N N . ASP B 1 101 ? 21.391 -23.344 3.033 1 90.56 101 ASP B N 1
ATOM 2625 C CA . ASP B 1 101 ? 21.734 -22.094 3.697 1 90.56 101 ASP B CA 1
ATOM 2626 C C . ASP B 1 101 ? 22.484 -21.156 2.746 1 90.56 101 ASP B C 1
ATOM 2628 O O . ASP B 1 101 ? 22.297 -19.938 2.785 1 90.56 101 ASP B O 1
ATOM 2632 N N . GLY B 1 102 ? 23.312 -21.703 1.921 1 90.38 102 GLY B N 1
ATOM 2633 C CA . GLY B 1 102 ? 24.031 -20.906 0.944 1 90.38 102 GLY B CA 1
ATOM 2634 C C . GLY B 1 102 ? 23.125 -20.219 -0.055 1 90.38 102 GLY B C 1
ATOM 2635 O O . GLY B 1 102 ? 23.328 -19.047 -0.389 1 90.38 102 GLY B O 1
ATOM 2636 N N . VAL B 1 103 ? 22.188 -20.953 -0.479 1 89.75 103 VAL B N 1
ATOM 2637 C CA . VAL B 1 103 ? 21.25 -20.422 -1.454 1 89.75 103 VAL B CA 1
ATOM 2638 C C . VAL B 1 103 ? 20.453 -19.281 -0.832 1 89.75 103 VAL B C 1
ATOM 2640 O O . VAL B 1 103 ? 20.312 -18.219 -1.436 1 89.75 103 VAL B O 1
ATOM 2643 N N . LEU B 1 104 ? 19.984 -19.516 0.356 1 92.88 104 LEU B N 1
ATOM 2644 C CA . LEU B 1 104 ? 19.188 -18.5 1.03 1 92.88 104 LEU B CA 1
ATOM 2645 C C . LEU B 1 104 ? 20.031 -17.266 1.352 1 92.88 104 LEU B C 1
ATOM 2647 O O . LEU B 1 104 ? 19.578 -16.125 1.2 1 92.88 104 LEU B O 1
ATOM 2651 N N . GLY B 1 105 ? 21.234 -17.516 1.802 1 94.19 105 GLY B N 1
ATOM 2652 C CA . GLY B 1 105 ? 22.141 -16.406 2.061 1 94.19 105 GLY B CA 1
ATOM 2653 C C . GLY B 1 105 ? 22.453 -15.586 0.825 1 94.19 105 GLY B C 1
ATOM 2654 O O . GLY B 1 105 ? 22.469 -14.359 0.884 1 94.19 105 GLY B O 1
ATOM 2655 N N . ALA B 1 106 ? 22.719 -16.281 -0.246 1 93.5 106 ALA B N 1
ATOM 2656 C CA . ALA B 1 106 ? 23 -15.594 -1.508 1 93.5 106 ALA B CA 1
ATOM 2657 C C . ALA B 1 106 ? 21.797 -14.773 -1.963 1 93.5 106 ALA B C 1
ATOM 2659 O O . ALA B 1 106 ? 21.953 -13.656 -2.461 1 93.5 106 ALA B O 1
ATOM 2660 N N . LYS B 1 107 ? 20.672 -15.328 -1.797 1 94.31 107 LYS B N 1
ATOM 2661 C CA . LYS B 1 107 ? 19.438 -14.641 -2.174 1 94.31 107 LYS B CA 1
ATOM 2662 C C . LYS B 1 107 ? 19.266 -13.359 -1.365 1 94.31 107 LYS B C 1
ATOM 2664 O O . LYS B 1 107 ? 18.969 -12.305 -1.926 1 94.31 107 LYS B O 1
ATOM 2669 N N . LEU B 1 108 ? 19.422 -13.5 -0.116 1 96.88 108 LEU B N 1
ATOM 2670 C CA . LEU B 1 108 ? 19.25 -12.336 0.751 1 96.88 108 LEU B CA 1
ATOM 2671 C C . LEU B 1 108 ? 20.328 -11.289 0.471 1 96.88 108 LEU B C 1
ATOM 2673 O O . LEU B 1 108 ? 20.047 -10.086 0.52 1 96.88 108 LEU B O 1
ATOM 2677 N N . ALA B 1 109 ? 21.438 -11.719 0.137 1 96.88 109 ALA B N 1
ATOM 2678 C CA . ALA B 1 109 ? 22.531 -10.797 -0.206 1 96.88 109 ALA B CA 1
ATOM 2679 C C . ALA B 1 109 ? 22.219 -10.031 -1.488 1 96.88 109 ALA B C 1
ATOM 2681 O O . ALA B 1 109 ? 22.422 -8.82 -1.564 1 96.88 109 ALA B O 1
ATOM 2682 N N . VAL B 1 110 ? 21.75 -10.727 -2.414 1 96.5 110 VAL B N 1
ATOM 2683 C CA . VAL B 1 110 ? 21.406 -10.109 -3.691 1 96.5 110 VAL B CA 1
ATOM 2684 C C . VAL B 1 110 ? 20.266 -9.109 -3.49 1 96.5 110 VAL B C 1
ATOM 2686 O O . VAL B 1 110 ? 20.312 -8.008 -4.047 1 96.5 110 VAL B O 1
ATOM 2689 N N . VAL B 1 111 ? 19.344 -9.461 -2.693 1 97.62 111 VAL B N 1
ATOM 2690 C CA . VAL B 1 111 ? 18.234 -8.562 -2.377 1 97.62 111 VAL B CA 1
ATOM 2691 C C . VAL B 1 111 ? 18.766 -7.285 -1.735 1 97.62 111 VAL B C 1
ATOM 2693 O O . VAL B 1 111 ? 18.375 -6.18 -2.123 1 97.62 111 VAL B O 1
ATOM 2696 N N . ALA B 1 112 ? 19.656 -7.434 -0.796 1 98.25 112 ALA B N 1
ATOM 2697 C CA . ALA B 1 112 ? 20.219 -6.285 -0.09 1 98.25 112 ALA B CA 1
ATOM 2698 C C . ALA B 1 112 ? 21.016 -5.395 -1.039 1 98.25 112 ALA B C 1
ATOM 2700 O O . ALA B 1 112 ? 20.922 -4.168 -0.979 1 98.25 112 ALA B O 1
ATOM 2701 N N . VAL B 1 113 ? 21.75 -5.98 -1.908 1 97.88 113 VAL B N 1
ATOM 2702 C CA . VAL B 1 113 ? 22.594 -5.23 -2.83 1 97.88 113 VAL B CA 1
ATOM 2703 C C . VAL B 1 113 ? 21.719 -4.418 -3.787 1 97.88 113 VAL B C 1
ATOM 2705 O O . VAL B 1 113 ? 22 -3.242 -4.035 1 97.88 113 VAL B O 1
ATOM 2708 N N . PHE B 1 114 ? 20.734 -4.992 -4.297 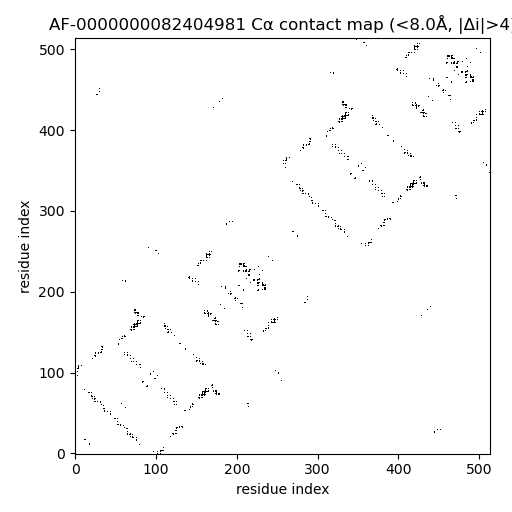1 97.62 114 PHE B N 1
ATOM 2709 C CA . PHE B 1 114 ? 19.844 -4.281 -5.207 1 97.62 114 PHE B CA 1
ATOM 2710 C C . PHE B 1 114 ? 19.094 -3.174 -4.48 1 97.62 114 PHE B C 1
ATOM 2712 O O . PHE B 1 114 ? 18.844 -2.107 -5.047 1 97.62 114 PHE B O 1
ATOM 2719 N N . ALA B 1 115 ? 18.734 -3.471 -3.25 1 98.12 115 ALA B N 1
ATOM 2720 C CA . ALA B 1 115 ? 18.062 -2.447 -2.461 1 98.12 115 ALA B CA 1
ATOM 2721 C C . ALA B 1 115 ? 18.953 -1.239 -2.234 1 98.12 115 ALA B C 1
ATOM 2723 O O . ALA B 1 115 ? 18.5 -0.095 -2.279 1 98.12 115 ALA B O 1
ATOM 2724 N N . VAL B 1 116 ? 20.203 -1.487 -1.957 1 98.38 116 VAL B N 1
ATOM 2725 C CA . VAL B 1 116 ? 21.172 -0.407 -1.829 1 98.38 116 VAL B CA 1
ATOM 2726 C C . VAL B 1 116 ? 21.25 0.375 -3.137 1 98.38 116 VAL B C 1
ATOM 2728 O O . VAL B 1 116 ? 21.328 1.606 -3.129 1 98.38 116 VAL B O 1
ATOM 2731 N N . GLY B 1 117 ? 21.234 -0.319 -4.211 1 98 117 GLY B N 1
ATOM 2732 C CA . GLY B 1 117 ? 21.203 0.33 -5.512 1 98 117 GLY B CA 1
ATOM 2733 C C . GLY B 1 117 ? 19.984 1.219 -5.707 1 98 117 GLY B C 1
ATOM 2734 O O . GLY B 1 117 ? 20.094 2.314 -6.258 1 98 117 GLY B O 1
ATOM 2735 N N . TYR B 1 118 ? 18.844 0.755 -5.266 1 97.94 118 TYR B N 1
ATOM 2736 C CA . TYR B 1 118 ? 17.625 1.544 -5.332 1 97.94 118 TYR B CA 1
ATOM 2737 C C . TYR B 1 118 ? 17.766 2.85 -4.559 1 97.94 118 TYR B C 1
ATOM 2739 O O . TYR B 1 118 ? 17.438 3.922 -5.07 1 97.94 118 TYR B O 1
ATOM 2747 N N . ALA B 1 119 ? 18.25 2.729 -3.332 1 98.19 119 ALA B N 1
ATOM 2748 C CA . ALA B 1 119 ? 18.422 3.904 -2.482 1 98.19 119 ALA B CA 1
ATOM 2749 C C . ALA B 1 119 ? 19.422 4.883 -3.088 1 98.19 119 ALA B C 1
ATOM 2751 O O . ALA B 1 119 ? 19.188 6.094 -3.107 1 98.19 119 ALA B O 1
ATOM 2752 N N . LEU B 1 120 ? 20.516 4.359 -3.582 1 98.19 120 LEU B N 1
ATOM 2753 C CA . LEU B 1 120 ? 21.531 5.203 -4.184 1 98.19 120 LEU B CA 1
ATOM 2754 C C . LEU B 1 120 ? 20.984 5.938 -5.402 1 98.19 120 LEU B C 1
ATOM 2756 O O . LEU B 1 120 ? 21.266 7.125 -5.59 1 98.19 120 LEU B O 1
ATOM 2760 N N . ALA B 1 121 ? 20.281 5.25 -6.203 1 97.88 121 ALA B N 1
ATOM 2761 C CA . ALA B 1 121 ? 19.688 5.871 -7.391 1 97.88 121 ALA B CA 1
ATOM 2762 C C . ALA B 1 121 ? 18.781 7.031 -7.008 1 97.88 121 ALA B C 1
ATOM 2764 O O . ALA B 1 121 ? 18.875 8.117 -7.586 1 97.88 121 ALA B O 1
ATOM 2765 N N . VAL B 1 122 ? 17.969 6.793 -6.047 1 97.56 122 VAL B N 1
ATOM 2766 C CA . VAL B 1 122 ? 17.016 7.801 -5.613 1 97.56 122 VAL B CA 1
ATOM 2767 C C . VAL B 1 122 ? 17.75 8.984 -4.996 1 97.56 122 VAL B C 1
ATOM 2769 O O . VAL B 1 122 ? 17.391 10.141 -5.223 1 97.56 122 VAL B O 1
ATOM 2772 N N . GLU B 1 123 ? 18.781 8.703 -4.215 1 97.12 123 GLU B N 1
ATOM 2773 C CA . GLU B 1 123 ? 19.531 9.766 -3.547 1 97.12 123 GLU B CA 1
ATOM 2774 C C . GLU B 1 123 ? 20.328 10.594 -4.551 1 97.12 123 GLU B C 1
ATOM 2776 O O . GLU B 1 123 ? 20.375 11.82 -4.449 1 97.12 123 GLU B O 1
ATOM 2781 N N . VAL B 1 124 ? 20.922 9.914 -5.48 1 97.06 124 VAL B N 1
ATOM 2782 C CA . VAL B 1 124 ? 21.688 10.617 -6.504 1 97.06 124 VAL B CA 1
ATOM 2783 C C . VAL B 1 124 ? 20.766 11.539 -7.301 1 97.06 124 VAL B C 1
ATOM 2785 O O . VAL B 1 124 ? 21.094 12.695 -7.555 1 97.06 124 VAL B O 1
ATOM 2788 N N . VAL B 1 125 ? 19.672 11.062 -7.625 1 96.31 125 VAL B N 1
ATOM 2789 C CA . VAL B 1 125 ? 18.719 11.844 -8.406 1 96.31 125 VAL B CA 1
ATOM 2790 C C . VAL B 1 125 ? 18.172 12.992 -7.559 1 96.31 125 VAL B C 1
ATOM 2792 O O . VAL B 1 125 ? 17.984 14.102 -8.055 1 96.31 125 VAL B O 1
ATOM 2795 N N . SER B 1 126 ? 17.891 12.68 -6.309 1 94.88 126 SER B N 1
ATOM 2796 C CA . SER B 1 126 ? 17.391 13.719 -5.418 1 94.88 126 SER B CA 1
ATOM 2797 C C . SER B 1 126 ? 18.406 14.844 -5.246 1 94.88 126 SER B C 1
ATOM 2799 O O . SER B 1 126 ? 18.062 16.016 -5.355 1 94.88 126 SER B O 1
ATOM 2801 N N . ILE B 1 127 ? 19.609 14.492 -4.984 1 94.5 127 ILE B N 1
ATOM 2802 C CA . ILE B 1 127 ? 20.688 15.469 -4.801 1 94.5 127 ILE B CA 1
ATOM 2803 C C . ILE B 1 127 ? 20.891 16.25 -6.098 1 94.5 127 ILE B C 1
ATOM 2805 O O . ILE B 1 127 ? 21.047 17.469 -6.078 1 94.5 127 ILE B O 1
ATOM 2809 N N . GLY B 1 128 ? 20.891 15.516 -7.188 1 95.06 128 GLY B N 1
ATOM 2810 C CA . GLY B 1 128 ? 21 16.188 -8.477 1 95.06 128 GLY B CA 1
ATOM 2811 C C . GLY B 1 128 ? 19.891 17.188 -8.727 1 95.06 128 GLY B C 1
ATOM 2812 O O . GLY B 1 128 ? 20.141 18.297 -9.219 1 95.06 128 GLY B O 1
ATOM 2813 N N . ALA B 1 129 ? 18.734 16.828 -8.406 1 93 129 ALA B N 1
ATOM 2814 C CA . ALA B 1 129 ? 17.594 17.719 -8.586 1 93 129 ALA B CA 1
ATOM 2815 C C . ALA B 1 129 ? 17.688 18.938 -7.664 1 93 129 ALA B C 1
ATOM 2817 O O . ALA B 1 129 ? 17.359 20.047 -8.055 1 93 129 ALA B O 1
ATOM 2818 N N . MET B 1 130 ? 18.125 18.672 -6.426 1 91.06 130 MET B N 1
ATOM 2819 C CA . MET B 1 130 ? 18.281 19.781 -5.488 1 91.06 130 MET B CA 1
ATOM 2820 C C . MET B 1 130 ? 19.359 20.734 -5.973 1 91.06 130 MET B C 1
ATOM 2822 O O . MET B 1 130 ? 19.25 21.953 -5.793 1 91.06 130 MET B O 1
ATOM 2826 N N . LEU B 1 131 ? 20.375 20.219 -6.531 1 90.12 131 LEU B N 1
ATOM 2827 C CA . LEU B 1 131 ? 21.453 21.047 -7.098 1 90.12 131 LEU B CA 1
ATOM 2828 C C . LEU B 1 131 ? 20.938 21.875 -8.273 1 90.12 131 LEU B C 1
ATOM 2830 O O . LEU B 1 131 ? 21.312 23.031 -8.43 1 90.12 131 LEU B O 1
ATOM 2834 N N . LEU B 1 132 ? 20.109 21.312 -8.977 1 87.81 132 LEU B N 1
ATOM 2835 C CA . LEU B 1 132 ? 19.625 21.953 -10.203 1 87.81 132 LEU B CA 1
ATOM 2836 C C . LEU B 1 132 ? 18.531 22.969 -9.898 1 87.81 132 LEU B C 1
ATOM 2838 O O . LEU B 1 132 ? 18.453 24.016 -10.531 1 87.81 132 LEU B O 1
ATOM 2842 N N . PHE B 1 133 ? 17.719 22.594 -8.938 1 80.88 133 PHE B N 1
ATOM 2843 C CA . PHE B 1 133 ? 16.516 23.406 -8.734 1 80.88 133 PHE B CA 1
ATOM 2844 C C . PHE B 1 133 ? 16.578 24.141 -7.402 1 80.88 133 PHE B C 1
ATOM 2846 O O . PHE B 1 133 ? 15.758 25.016 -7.129 1 80.88 133 PHE B O 1
ATOM 2853 N N . GLY B 1 134 ? 17.531 23.719 -6.598 1 72.62 134 GLY B N 1
ATOM 2854 C CA . GLY B 1 134 ? 17.625 24.328 -5.277 1 72.62 134 GLY B CA 1
ATOM 2855 C C . GLY B 1 134 ? 18.672 25.406 -5.195 1 72.62 134 GLY B C 1
ATOM 2856 O O . GLY B 1 134 ? 19.844 25.172 -5.5 1 72.62 134 GLY B O 1
ATOM 2857 N N . ARG B 1 135 ? 18.422 26.641 -4.965 1 67 135 ARG B N 1
ATOM 2858 C CA . ARG B 1 135 ? 19.328 27.766 -5 1 67 135 ARG B CA 1
ATOM 2859 C C . ARG B 1 135 ? 20.406 27.656 -3.918 1 67 135 ARG B C 1
ATOM 2861 O O . ARG B 1 135 ? 21.578 27.938 -4.164 1 67 135 ARG B O 1
ATOM 2868 N N . ASP B 1 136 ? 20.094 27.203 -2.773 1 73.56 136 ASP B N 1
ATOM 2869 C CA . ASP B 1 136 ? 21.047 27.219 -1.67 1 73.56 136 ASP B CA 1
ATOM 2870 C C . ASP B 1 136 ? 21.328 25.812 -1.155 1 73.56 136 ASP B C 1
ATOM 2872 O O . ASP B 1 136 ? 21.531 25.609 0.045 1 73.56 136 ASP B O 1
ATOM 2876 N N . PHE B 1 137 ? 21.484 25.047 -2.105 1 82 137 PHE B N 1
ATOM 2877 C CA . PHE B 1 137 ? 21.797 23.672 -1.73 1 82 137 PHE B CA 1
ATOM 2878 C C . PHE B 1 137 ? 23.281 23.531 -1.37 1 82 137 PHE B C 1
ATOM 2880 O O . PHE B 1 137 ? 24.141 24.109 -2.031 1 82 137 PHE B O 1
ATOM 2887 N N . SER B 1 138 ? 23.672 22.969 -0.22 1 83.69 138 SER B N 1
ATOM 2888 C CA . SER B 1 138 ? 25.047 22.719 0.203 1 83.69 138 SER B CA 1
ATOM 2889 C C . SER B 1 138 ? 25.219 21.297 0.719 1 83.69 138 SER B C 1
ATOM 2891 O O . SER B 1 138 ? 24.25 20.672 1.17 1 83.69 138 SER B O 1
ATOM 2893 N N . PHE B 1 139 ? 26.391 20.781 0.513 1 88.38 139 PHE B N 1
ATOM 2894 C CA . PHE B 1 139 ? 26.75 19.484 1.055 1 88.38 139 PHE B CA 1
ATOM 2895 C C . PHE B 1 139 ? 27.094 19.594 2.539 1 88.38 139 PHE B C 1
ATOM 2897 O O . PHE B 1 139 ? 28.062 20.234 2.916 1 88.38 139 PHE B O 1
ATOM 2904 N N . THR B 1 140 ? 26.219 19.094 3.322 1 88.81 140 THR B N 1
ATOM 2905 C CA . THR B 1 140 ? 26.391 19.156 4.77 1 88.81 140 THR B CA 1
ATOM 2906 C C . THR B 1 140 ? 26.531 17.75 5.352 1 88.81 140 THR B C 1
ATOM 2908 O O . THR B 1 140 ? 26.297 16.75 4.664 1 88.81 140 THR B O 1
ATOM 2911 N N . THR B 1 141 ? 27 17.703 6.629 1 90.19 141 THR B N 1
ATOM 2912 C CA . THR B 1 141 ? 27.078 16.438 7.348 1 90.19 141 THR B CA 1
ATOM 2913 C C . THR B 1 141 ? 25.703 15.812 7.504 1 90.19 141 THR B C 1
ATOM 2915 O O . THR B 1 141 ? 25.562 14.586 7.457 1 90.19 141 THR B O 1
ATOM 2918 N N . ASP B 1 142 ? 24.703 16.641 7.633 1 89.5 142 ASP B N 1
ATOM 2919 C CA . ASP B 1 142 ? 23.328 16.172 7.773 1 89.5 142 ASP B CA 1
ATOM 2920 C C . ASP B 1 142 ? 22.859 15.445 6.512 1 89.5 142 ASP B C 1
ATOM 2922 O O . ASP B 1 142 ? 22.188 14.422 6.598 1 89.5 142 ASP B O 1
ATOM 2926 N N . LEU B 1 143 ? 23.297 15.992 5.414 1 92.25 143 LEU B N 1
ATOM 2927 C CA . LEU B 1 143 ? 22.938 15.383 4.137 1 92.25 143 LEU B CA 1
ATOM 2928 C C . LEU B 1 143 ? 23.469 13.961 4.043 1 92.25 143 LEU B C 1
ATOM 2930 O O . LEU B 1 143 ? 22.719 13.031 3.734 1 92.25 143 LEU B O 1
ATOM 2934 N N . PHE B 1 144 ? 24.672 13.758 4.406 1 94.38 144 PHE B N 1
ATOM 2935 C CA . PHE B 1 144 ? 25.297 12.453 4.27 1 94.38 144 PHE B CA 1
ATOM 2936 C C . PHE B 1 144 ? 24.75 11.477 5.309 1 94.38 144 PHE B C 1
ATOM 2938 O O . PHE B 1 144 ? 24.625 10.281 5.039 1 94.38 144 PHE B O 1
ATOM 2945 N N . ALA B 1 145 ? 24.438 12.039 6.461 1 93.94 145 ALA B N 1
ATOM 2946 C CA . ALA B 1 145 ? 23.859 11.195 7.504 1 93.94 145 ALA B CA 1
ATOM 2947 C C . ALA B 1 145 ? 22.484 10.672 7.086 1 93.94 145 ALA B C 1
ATOM 2949 O O . ALA B 1 145 ? 22.188 9.492 7.277 1 93.94 145 ALA B O 1
ATOM 2950 N N . ILE B 1 146 ? 21.734 11.523 6.48 1 93.5 146 ILE B N 1
ATOM 2951 C CA . ILE B 1 146 ? 20.391 11.133 6.043 1 93.5 146 ILE B CA 1
ATOM 2952 C C . ILE B 1 146 ? 20.5 10.148 4.887 1 93.5 146 ILE B C 1
ATOM 2954 O O . ILE B 1 146 ? 19.719 9.188 4.812 1 93.5 146 ILE B O 1
ATOM 2958 N N . CYS B 1 147 ? 21.438 10.352 4.039 1 96.81 147 CYS B N 1
ATOM 2959 C CA . CYS B 1 147 ? 21.641 9.438 2.924 1 96.81 147 CYS B CA 1
ATOM 2960 C C . CYS B 1 147 ? 22.031 8.055 3.424 1 96.81 147 CYS B C 1
ATOM 2962 O O . CYS B 1 147 ? 21.484 7.047 2.975 1 96.81 147 CYS B O 1
ATOM 2964 N N . ALA B 1 148 ? 22.922 8.047 4.348 1 97 148 ALA B N 1
ATOM 2965 C CA . ALA B 1 148 ? 23.375 6.773 4.895 1 97 148 ALA B CA 1
ATOM 2966 C C . ALA B 1 148 ? 22.25 6.035 5.594 1 97 148 ALA B C 1
ATOM 2968 O O . ALA B 1 148 ? 22.109 4.82 5.453 1 97 148 ALA B O 1
ATOM 2969 N N . ALA B 1 149 ? 21.5 6.773 6.336 1 96.56 149 ALA B N 1
ATOM 2970 C CA . ALA B 1 149 ? 20.359 6.195 7.027 1 96.56 149 ALA B CA 1
ATOM 2971 C C . ALA B 1 149 ? 19.328 5.648 6.035 1 96.56 149 ALA B C 1
ATOM 2973 O O . ALA B 1 149 ? 18.734 4.598 6.266 1 96.56 149 ALA B O 1
ATOM 2974 N N . GLY B 1 150 ? 19.125 6.391 4.977 1 97.25 150 GLY B N 1
ATOM 2975 C CA . GLY B 1 150 ? 18.203 5.949 3.938 1 97.25 150 GLY B CA 1
ATOM 2976 C C . GLY B 1 150 ? 18.641 4.656 3.273 1 97.25 150 GLY B C 1
ATOM 2977 O O . GLY B 1 150 ? 17.812 3.764 3.043 1 97.25 150 GLY B O 1
ATOM 2978 N N . ILE B 1 151 ? 19.891 4.586 2.973 1 98.38 151 ILE B N 1
ATOM 2979 C CA . ILE B 1 151 ? 20.453 3.389 2.35 1 98.38 151 ILE B CA 1
ATOM 2980 C C . ILE B 1 151 ? 20.266 2.193 3.283 1 98.38 151 ILE B C 1
ATOM 2982 O O . ILE B 1 151 ? 19.812 1.129 2.855 1 98.38 151 ILE B O 1
ATOM 2986 N N . LEU B 1 152 ? 20.562 2.422 4.496 1 98.31 152 LEU B N 1
ATOM 2987 C CA . LEU B 1 152 ? 20.422 1.366 5.496 1 98.31 152 LEU B CA 1
ATOM 2988 C C . LEU B 1 152 ? 18.969 0.927 5.621 1 98.31 152 LEU B C 1
ATOM 2990 O O . LEU B 1 152 ? 18.672 -0.27 5.598 1 98.31 152 LEU B O 1
ATOM 2994 N N . ALA B 1 153 ? 18.094 1.871 5.781 1 98.19 153 ALA B N 1
ATOM 2995 C CA . ALA B 1 153 ? 16.672 1.569 5.934 1 98.19 153 ALA B CA 1
ATOM 2996 C C . ALA B 1 153 ? 16.141 0.829 4.715 1 98.19 153 ALA B C 1
ATOM 2998 O O . ALA B 1 153 ? 15.344 -0.106 4.848 1 98.19 153 ALA B O 1
ATOM 2999 N N . CYS B 1 154 ? 16.547 1.227 3.596 1 98.56 154 CYS B N 1
ATOM 3000 C CA . CYS B 1 154 ? 16.109 0.599 2.357 1 98.56 154 CYS B CA 1
ATOM 3001 C C . CYS B 1 154 ? 16.531 -0.863 2.303 1 98.56 154 CYS B C 1
ATOM 3003 O O . CYS B 1 154 ? 15.734 -1.736 1.963 1 98.56 154 CYS B O 1
ATOM 3005 N N . ALA B 1 155 ? 17.734 -1.097 2.617 1 98.75 155 ALA B N 1
ATOM 3006 C CA . ALA B 1 155 ? 18.234 -2.469 2.635 1 98.75 155 ALA B CA 1
ATOM 3007 C C . ALA B 1 155 ? 17.469 -3.318 3.646 1 98.75 155 ALA B C 1
ATOM 3009 O O . ALA B 1 155 ? 17.094 -4.453 3.355 1 98.75 155 ALA B O 1
ATOM 3010 N N . LEU B 1 156 ? 17.234 -2.783 4.789 1 98.81 156 LEU B N 1
ATOM 3011 C CA . LEU B 1 156 ? 16.547 -3.521 5.844 1 98.81 156 LEU B CA 1
ATOM 3012 C C . LEU B 1 156 ? 15.109 -3.82 5.453 1 98.81 156 LEU B C 1
ATOM 3014 O O . LEU B 1 156 ? 14.617 -4.926 5.688 1 98.81 156 LEU B O 1
ATOM 3018 N N . TRP B 1 157 ? 14.492 -2.92 4.832 1 98.75 157 TRP B N 1
ATOM 3019 C CA . TRP B 1 157 ? 13.109 -3.145 4.414 1 98.75 157 TRP B CA 1
ATOM 3020 C C . TRP B 1 157 ? 13.047 -4.172 3.287 1 98.75 157 TRP B C 1
ATOM 3022 O O . TRP B 1 157 ? 12.109 -4.969 3.221 1 98.75 157 TRP B O 1
ATOM 3032 N N . ALA B 1 158 ? 13.984 -4.094 2.393 1 98.75 158 ALA B N 1
ATOM 3033 C CA . ALA B 1 158 ? 14.031 -5.121 1.356 1 98.75 158 ALA B CA 1
ATOM 3034 C C . ALA B 1 158 ? 14.172 -6.512 1.971 1 98.75 158 ALA B C 1
ATOM 3036 O O . ALA B 1 158 ? 13.516 -7.461 1.537 1 98.75 158 ALA B O 1
ATOM 3037 N N . LEU B 1 159 ? 14.992 -6.578 2.924 1 98.81 159 LEU B N 1
ATOM 3038 C CA . LEU B 1 159 ? 15.195 -7.844 3.613 1 98.81 159 LEU B CA 1
ATOM 3039 C C . LEU B 1 159 ? 13.945 -8.25 4.391 1 98.81 159 LEU B C 1
ATOM 3041 O O . LEU B 1 159 ? 13.625 -9.438 4.488 1 98.81 159 LEU B O 1
ATOM 3045 N N . LEU B 1 160 ? 13.305 -7.305 4.961 1 98.69 160 LEU B N 1
ATOM 3046 C CA . LEU B 1 160 ? 12.039 -7.582 5.637 1 98.69 160 LEU B CA 1
ATOM 3047 C C . LEU B 1 160 ? 11.023 -8.172 4.668 1 98.69 160 LEU B C 1
ATOM 3049 O O . LEU B 1 160 ? 10.359 -9.164 4.984 1 98.69 160 LEU B O 1
ATOM 3053 N N . GLY B 1 161 ? 10.93 -7.543 3.545 1 98.38 161 GLY B N 1
ATOM 3054 C CA . GLY B 1 161 ? 10.062 -8.094 2.52 1 98.38 161 GLY B CA 1
ATOM 3055 C C . GLY B 1 161 ? 10.43 -9.508 2.121 1 98.38 161 GLY B C 1
ATOM 3056 O O . GLY B 1 161 ? 9.555 -10.375 2.016 1 98.38 161 GLY B O 1
ATOM 3057 N N . ALA B 1 162 ? 11.688 -9.727 1.938 1 98.38 162 ALA B N 1
ATOM 3058 C CA . ALA B 1 162 ? 12.18 -11.055 1.599 1 98.38 162 ALA B CA 1
ATOM 3059 C C . ALA B 1 162 ? 11.859 -12.055 2.705 1 98.38 162 ALA B C 1
ATOM 3061 O O . ALA B 1 162 ? 11.438 -13.18 2.43 1 98.38 162 ALA B O 1
ATOM 3062 N N . GLY B 1 163 ? 12.102 -11.617 3.926 1 98.44 163 GLY B N 1
ATOM 3063 C CA . GLY B 1 163 ? 11.836 -12.484 5.059 1 98.44 163 GLY B CA 1
ATOM 3064 C C . GLY B 1 163 ? 10.383 -12.906 5.152 1 98.44 163 GLY B C 1
ATOM 3065 O O . GLY B 1 163 ? 10.086 -14.086 5.391 1 98.44 163 GLY B O 1
ATOM 3066 N N . VAL B 1 164 ? 9.531 -12.031 4.945 1 98.12 164 VAL B N 1
ATOM 3067 C CA . VAL B 1 164 ? 8.109 -12.336 5.016 1 98.12 164 VAL B CA 1
ATOM 3068 C C . VAL B 1 164 ? 7.723 -13.281 3.877 1 98.12 164 VAL B C 1
ATOM 3070 O O . VAL B 1 164 ? 6.914 -14.195 4.062 1 98.12 164 VAL B O 1
ATOM 3073 N N . ALA B 1 165 ? 8.25 -13 2.719 1 97.5 165 ALA B N 1
ATOM 3074 C CA . ALA B 1 165 ? 7.977 -13.883 1.587 1 97.5 165 ALA B CA 1
ATOM 3075 C C . ALA B 1 165 ? 8.469 -15.305 1.868 1 97.5 165 ALA B C 1
ATOM 3077 O O . ALA B 1 165 ? 7.773 -16.281 1.567 1 97.5 165 ALA B O 1
ATOM 3078 N N . LEU B 1 166 ? 9.625 -15.383 2.447 1 96.62 166 LEU B N 1
ATOM 3079 C CA . LEU B 1 166 ? 10.148 -16.703 2.807 1 96.62 166 LEU B CA 1
ATOM 3080 C C . LEU B 1 166 ? 9.266 -17.359 3.859 1 96.62 166 LEU B C 1
ATOM 3082 O O . LEU B 1 166 ? 9.023 -18.562 3.803 1 96.62 166 LEU B O 1
ATOM 3086 N N . LEU B 1 167 ? 8.82 -16.609 4.77 1 96.62 167 LEU B N 1
ATOM 3087 C CA . LEU B 1 167 ? 7.992 -17.125 5.855 1 96.62 167 LEU B CA 1
ATOM 3088 C C . LEU B 1 167 ? 6.648 -17.609 5.328 1 96.62 167 LEU B C 1
ATOM 3090 O O . LEU B 1 167 ? 6.152 -18.656 5.754 1 96.62 167 LEU B O 1
ATOM 3094 N N . THR B 1 168 ? 6.125 -16.906 4.402 1 95.06 168 THR B N 1
ATOM 3095 C CA . THR B 1 168 ? 4.801 -17.25 3.896 1 95.06 168 THR B CA 1
ATOM 3096 C C . THR B 1 168 ? 4.898 -18.234 2.742 1 95.06 168 THR B C 1
ATOM 3098 O O . THR B 1 168 ? 3.908 -18.891 2.385 1 95.06 168 THR B O 1
ATOM 3101 N N . GLY B 1 169 ? 5.969 -18.297 2.104 1 94.38 169 GLY B N 1
ATOM 3102 C CA . GLY B 1 169 ? 6.148 -19.172 0.966 1 94.38 169 GLY B CA 1
ATOM 3103 C C . GLY B 1 169 ? 5.457 -18.688 -0.292 1 94.38 169 GLY B C 1
ATOM 3104 O O . GLY B 1 169 ? 5.027 -19.484 -1.124 1 94.38 169 GLY B O 1
ATOM 3105 N N . SER B 1 170 ? 5.316 -17.359 -0.334 1 94.12 170 SER B N 1
ATOM 3106 C CA . SER B 1 170 ? 4.594 -16.766 -1.458 1 94.12 170 SER B CA 1
ATOM 3107 C C . SER B 1 170 ? 5.039 -15.336 -1.708 1 94.12 170 SER B C 1
ATOM 3109 O O . SER B 1 170 ? 5.105 -14.531 -0.778 1 94.12 170 SER B O 1
ATOM 3111 N N . SER B 1 171 ? 5.418 -15.078 -2.994 1 94.19 171 SER B N 1
ATOM 3112 C CA . SER B 1 171 ? 5.75 -13.711 -3.369 1 94.19 171 SER B CA 1
ATOM 3113 C C . SER B 1 171 ? 4.578 -12.766 -3.117 1 94.19 171 SER B C 1
ATOM 3115 O O . SER B 1 171 ? 4.766 -11.656 -2.619 1 94.19 171 SER B O 1
ATOM 3117 N N . MET B 1 172 ? 3.396 -13.227 -3.426 1 92.94 172 MET B N 1
ATOM 3118 C CA . MET B 1 172 ? 2.191 -12.406 -3.311 1 92.94 172 MET B CA 1
ATOM 3119 C C . MET B 1 172 ? 1.885 -12.094 -1.852 1 92.94 172 MET B C 1
ATOM 3121 O O . MET B 1 172 ? 1.703 -10.93 -1.488 1 92.94 172 MET B O 1
ATOM 3125 N N . ALA B 1 173 ? 1.865 -13.102 -1.041 1 93.31 173 ALA B N 1
ATOM 3126 C CA . ALA B 1 173 ? 1.59 -12.914 0.38 1 93.31 173 ALA B CA 1
ATOM 3127 C C . ALA B 1 173 ? 2.635 -12.008 1.024 1 93.31 173 ALA B C 1
ATOM 3129 O O . ALA B 1 173 ? 2.301 -11.148 1.841 1 93.31 173 ALA B O 1
ATOM 3130 N N . GLY B 1 174 ? 3.838 -12.219 0.622 1 96.5 174 GLY B N 1
ATOM 3131 C CA . GLY B 1 174 ? 4.906 -11.391 1.164 1 96.5 174 GLY B CA 1
ATOM 3132 C C . GLY B 1 174 ? 4.789 -9.93 0.776 1 96.5 174 GLY B C 1
ATOM 3133 O O . GLY B 1 174 ? 4.836 -9.047 1.637 1 96.5 174 GLY B O 1
ATOM 3134 N N . ALA B 1 175 ? 4.594 -9.688 -0.498 1 96.25 175 ALA B N 1
ATOM 3135 C CA . ALA B 1 175 ? 4.527 -8.32 -1.008 1 96.25 175 ALA B CA 1
ATOM 3136 C C . ALA B 1 175 ? 3.305 -7.59 -0.46 1 96.25 175 ALA B C 1
ATOM 3138 O O . ALA B 1 175 ? 3.412 -6.453 0.006 1 96.25 175 ALA B O 1
ATOM 3139 N N . LEU B 1 176 ? 2.193 -8.234 -0.438 1 94.94 176 LEU B N 1
ATOM 3140 C CA . LEU B 1 176 ? 0.962 -7.605 0.032 1 94.94 176 LEU B CA 1
ATOM 3141 C C . LEU B 1 176 ? 1.038 -7.312 1.526 1 94.94 176 LEU B C 1
ATOM 3143 O O . LEU B 1 176 ? 0.63 -6.234 1.973 1 94.94 176 LEU B O 1
ATOM 3147 N N . SER B 1 177 ? 1.591 -8.25 2.211 1 94.81 177 SER B N 1
ATOM 3148 C CA . SER B 1 177 ? 1.664 -8.086 3.658 1 94.81 177 SER B CA 1
ATOM 3149 C C . SER B 1 177 ? 2.561 -6.91 4.031 1 94.81 177 SER B C 1
ATOM 3151 O O . SER B 1 177 ? 2.227 -6.125 4.926 1 94.81 177 SER B O 1
ATOM 3153 N N . VAL B 1 178 ? 3.66 -6.812 3.371 1 96.5 178 VAL B N 1
ATOM 3154 C CA . VAL B 1 178 ? 4.617 -5.773 3.746 1 96.5 178 VAL B CA 1
ATOM 3155 C C . VAL B 1 178 ? 4.066 -4.402 3.357 1 96.5 178 VAL B C 1
ATOM 3157 O O . VAL B 1 178 ? 4.215 -3.434 4.109 1 96.5 178 VAL B O 1
ATOM 3160 N N . ILE B 1 179 ? 3.406 -4.305 2.232 1 95.31 179 ILE B N 1
ATOM 3161 C CA . ILE B 1 179 ? 2.83 -3.031 1.813 1 95.31 179 ILE B CA 1
ATOM 3162 C C . ILE B 1 179 ? 1.695 -2.643 2.76 1 95.31 179 ILE B C 1
ATOM 3164 O O . ILE B 1 179 ? 1.64 -1.507 3.236 1 95.31 179 ILE B O 1
ATOM 3168 N N . LEU B 1 180 ? 0.839 -3.576 3.031 1 93.69 180 LEU B N 1
ATOM 3169 C CA . LEU B 1 180 ? -0.309 -3.301 3.889 1 93.69 180 LEU B CA 1
ATOM 3170 C C . LEU B 1 180 ? 0.138 -2.973 5.309 1 93.69 180 LEU B C 1
ATOM 3172 O O . LEU B 1 180 ? -0.492 -2.16 5.992 1 93.69 180 LEU B O 1
ATOM 3176 N N . TRP B 1 181 ? 1.205 -3.604 5.68 1 95.62 181 TRP B N 1
ATOM 3177 C CA . TRP B 1 181 ? 1.758 -3.266 6.988 1 95.62 181 TRP B CA 1
ATOM 3178 C C . TRP B 1 181 ? 2.279 -1.832 7.004 1 95.62 181 TRP B C 1
ATOM 3180 O O . TRP B 1 181 ? 1.971 -1.062 7.918 1 95.62 181 TRP B O 1
ATOM 3190 N N . PHE B 1 182 ? 3.057 -1.521 5.996 1 95.38 182 PHE B N 1
ATOM 3191 C CA . PHE B 1 182 ? 3.686 -0.205 5.953 1 95.38 182 PHE B CA 1
ATOM 3192 C C . PHE B 1 182 ? 2.635 0.898 5.941 1 95.38 182 PHE B C 1
ATOM 3194 O O . PHE B 1 182 ? 2.785 1.91 6.629 1 95.38 182 PHE B O 1
ATOM 3201 N N . VAL B 1 183 ? 1.647 0.67 5.281 1 89.31 183 VAL B N 1
ATOM 3202 C CA . VAL B 1 183 ? 0.7 1.753 5.039 1 89.31 183 VAL B CA 1
ATOM 3203 C C . VAL B 1 183 ? -0.365 1.764 6.133 1 89.31 183 VAL B C 1
ATOM 3205 O O . VAL B 1 183 ? -0.714 2.824 6.656 1 89.31 183 VAL B O 1
ATOM 3208 N N . PHE B 1 184 ? -0.875 0.578 6.504 1 89.12 184 PHE B N 1
ATOM 3209 C CA . PHE B 1 184 ? -2.033 0.559 7.391 1 89.12 184 PHE B CA 1
ATOM 3210 C C . PHE B 1 184 ? -1.731 -0.23 8.656 1 89.12 184 PHE B C 1
ATOM 3212 O O . PHE B 1 184 ? -2.225 0.105 9.734 1 89.12 184 PHE B O 1
ATOM 3219 N N . GLY B 1 185 ? -0.954 -1.232 8.5 1 92 185 GLY B N 1
ATOM 3220 C CA . GLY B 1 185 ? -0.753 -2.184 9.586 1 92 185 GLY B CA 1
ATOM 3221 C C . GLY B 1 185 ? -0.227 -1.54 10.852 1 92 185 GLY B C 1
ATOM 3222 O O . GLY B 1 185 ? -0.752 -1.781 11.945 1 92 185 GLY B O 1
ATOM 3223 N N . GLU B 1 186 ? 0.811 -0.844 10.648 1 92.31 186 GLU B N 1
ATOM 3224 C CA . GLU B 1 186 ? 1.41 -0.277 11.852 1 92.31 186 GLU B CA 1
ATOM 3225 C C . GLU B 1 186 ? 0.518 0.804 12.461 1 92.31 186 GLU B C 1
ATOM 3227 O O . GLU B 1 186 ? 0.461 0.958 13.68 1 92.31 186 GLU B O 1
ATOM 3232 N N . TRP B 1 187 ? -0.199 1.574 11.594 1 86.44 187 TRP B N 1
ATOM 3233 C CA . TRP B 1 187 ? -1.166 2.545 12.094 1 86.44 187 TRP B CA 1
ATOM 3234 C C . TRP B 1 187 ? -2.197 1.873 12.992 1 86.44 187 TRP B C 1
ATOM 3236 O O . TRP B 1 187 ? -2.533 2.395 14.062 1 86.44 187 TRP B O 1
ATOM 3246 N N . ILE B 1 188 ? -2.611 0.758 12.562 1 87.69 188 ILE B N 1
ATOM 3247 C CA . ILE B 1 188 ? -3.627 0.007 13.289 1 87.69 188 ILE B CA 1
ATOM 3248 C C . ILE B 1 188 ? -3.047 -0.504 14.609 1 87.69 188 ILE B C 1
ATOM 3250 O O . ILE B 1 188 ? -3.643 -0.315 15.672 1 87.69 188 ILE B O 1
ATOM 3254 N N . VAL B 1 189 ? -1.905 -1.058 14.57 1 92.81 189 VAL B N 1
ATOM 3255 C CA . VAL B 1 189 ? -1.292 -1.647 15.75 1 92.81 189 VAL B CA 1
ATOM 3256 C C . VAL B 1 189 ? -0.942 -0.549 16.75 1 92.81 189 VAL B C 1
ATOM 3258 O O . VAL B 1 189 ? -1.126 -0.72 17.969 1 92.81 189 VAL B O 1
ATOM 3261 N N . ARG B 1 190 ? -0.459 0.53 16.219 1 89.38 190 ARG B N 1
ATOM 3262 C CA . ARG B 1 190 ? -0.136 1.634 17.109 1 89.38 190 ARG B CA 1
ATOM 3263 C C . ARG B 1 190 ? -1.39 2.17 17.797 1 89.38 190 ARG B C 1
ATOM 3265 O O . ARG B 1 190 ? -1.354 2.543 18.969 1 89.38 190 ARG B O 1
ATOM 3272 N N . ALA B 1 191 ? -2.436 2.24 17.062 1 83.88 191 ALA B N 1
ATOM 3273 C CA . ALA B 1 191 ? -3.697 2.695 17.641 1 83.88 191 ALA B CA 1
ATOM 3274 C C . ALA B 1 191 ? -4.168 1.751 18.75 1 83.88 191 ALA B C 1
ATOM 3276 O O . ALA B 1 191 ? -4.664 2.197 19.781 1 83.88 191 ALA B O 1
ATOM 3277 N N . VAL B 1 192 ? -4.008 0.52 18.484 1 88.44 192 VAL B N 1
ATOM 3278 C CA . VAL B 1 192 ? -4.402 -0.478 19.469 1 88.44 192 VAL B CA 1
ATOM 3279 C C . VAL B 1 192 ? -3.516 -0.36 20.703 1 88.44 192 VAL B C 1
ATOM 3281 O O . VAL B 1 192 ? -4.012 -0.382 21.828 1 88.44 192 VAL B O 1
ATOM 3284 N N . LEU B 1 193 ? -2.279 -0.19 20.484 1 90.69 193 LEU B N 1
ATOM 3285 C CA . LEU B 1 193 ? -1.337 -0.067 21.594 1 90.69 193 LEU B CA 1
ATOM 3286 C C . LEU B 1 193 ? -1.623 1.188 22.406 1 90.69 193 LEU B C 1
ATOM 3288 O O . LEU B 1 193 ? -1.551 1.16 23.641 1 90.69 193 LEU B O 1
ATOM 3292 N N . LEU B 1 194 ? -1.91 2.211 21.703 1 83.75 194 LEU B N 1
ATOM 3293 C CA . LEU B 1 194 ? -2.248 3.453 22.391 1 83.75 194 LEU B CA 1
ATOM 3294 C C . LEU B 1 194 ? -3.494 3.279 23.25 1 83.75 194 LEU B C 1
ATOM 3296 O O . LEU B 1 194 ? -3.551 3.775 24.375 1 83.75 194 LEU B O 1
ATOM 3300 N N . ALA B 1 195 ? -4.477 2.57 22.719 1 81.75 195 ALA B N 1
ATOM 3301 C CA . ALA B 1 195 ? -5.719 2.318 23.438 1 81.75 195 ALA B CA 1
ATOM 3302 C C . ALA B 1 195 ? -5.461 1.458 24.672 1 81.75 195 ALA B C 1
ATOM 3304 O O . ALA B 1 195 ? -6.203 1.538 25.656 1 81.75 195 ALA B O 1
ATOM 3305 N N . MET B 1 196 ? -4.387 0.718 24.641 1 88 196 MET B N 1
ATOM 3306 C CA . MET B 1 196 ? -4.051 -0.175 25.75 1 88 196 MET B CA 1
ATOM 3307 C C . MET B 1 196 ? -3.039 0.474 26.688 1 88 196 MET B C 1
ATOM 3309 O O . MET B 1 196 ? -2.471 -0.193 27.547 1 88 196 MET B O 1
ATOM 3313 N N . ASP B 1 197 ? -2.705 1.691 26.453 1 87.62 197 ASP B N 1
ATOM 3314 C CA . ASP B 1 197 ? -1.738 2.441 27.25 1 87.62 197 ASP B CA 1
ATOM 3315 C C . ASP B 1 197 ? -0.33 1.879 27.078 1 87.62 197 ASP B C 1
ATOM 3317 O O . ASP B 1 197 ? 0.443 1.814 28.031 1 87.62 197 ASP B O 1
ATOM 3321 N N . LEU B 1 198 ? -0.081 1.318 25.906 1 89 198 LEU B N 1
ATOM 3322 C CA . LEU B 1 198 ? 1.231 0.788 25.547 1 89 198 LEU B CA 1
ATOM 3323 C C . LEU B 1 198 ? 1.83 1.554 24.375 1 89 198 LEU B C 1
ATOM 3325 O O . LEU B 1 198 ? 2.459 0.96 23.5 1 89 198 LEU B O 1
ATOM 3329 N N . GLY B 1 199 ? 1.658 2.752 24.375 1 83.94 199 GLY B N 1
ATOM 3330 C CA . GLY B 1 199 ? 2.102 3.588 23.281 1 83.94 199 GLY B CA 1
ATOM 3331 C C . GLY B 1 199 ? 3.607 3.596 23.094 1 83.94 199 GLY B C 1
ATOM 3332 O O . GLY B 1 199 ? 4.105 3.764 21.984 1 83.94 199 GLY B O 1
ATOM 3333 N N . GLY B 1 200 ? 4.312 3.426 24.141 1 84.06 200 GLY B N 1
ATOM 3334 C CA . GLY B 1 200 ? 5.766 3.432 24.078 1 84.06 200 GLY B CA 1
ATOM 3335 C C . GLY B 1 200 ? 6.336 2.32 23.219 1 84.06 200 GLY B C 1
ATOM 3336 O O . GLY B 1 200 ? 7.379 2.494 22.594 1 84.06 200 GLY B O 1
ATOM 3337 N N . ILE B 1 201 ? 5.637 1.241 23.094 1 89.25 201 ILE B N 1
ATOM 3338 C CA . ILE B 1 201 ? 6.066 0.083 22.312 1 89.25 201 ILE B CA 1
ATOM 3339 C C . ILE B 1 201 ? 5.938 0.384 20.828 1 89.25 201 ILE B C 1
ATOM 3341 O O . ILE B 1 201 ? 6.629 -0.221 20 1 89.25 201 ILE B O 1
ATOM 3345 N N . GLY B 1 202 ? 5.109 1.372 20.547 1 89.69 202 GLY B N 1
ATOM 3346 C CA . GLY B 1 202 ? 4.824 1.7 19.156 1 89.69 202 GLY B CA 1
ATOM 3347 C C . GLY B 1 202 ? 6.027 2.236 18.406 1 89.69 202 GLY B C 1
ATOM 3348 O O . GLY B 1 202 ? 6.172 2 17.203 1 89.69 202 GLY B O 1
ATOM 3349 N N . ALA B 1 203 ? 6.91 2.801 19.172 1 87.75 203 ALA B N 1
ATOM 3350 C CA . ALA B 1 203 ? 8.086 3.396 18.547 1 87.75 203 ALA B CA 1
ATOM 3351 C C . ALA B 1 203 ? 9.047 2.32 18.047 1 87.75 203 ALA B C 1
ATOM 3353 O O . ALA B 1 203 ? 9.883 2.582 17.172 1 87.75 203 ALA B O 1
ATOM 3354 N N . ALA B 1 204 ? 8.867 1.172 18.562 1 93.06 204 ALA B N 1
ATOM 3355 C CA . ALA B 1 204 ? 9.789 0.09 18.219 1 93.06 204 ALA B CA 1
ATOM 3356 C C . ALA B 1 204 ? 9.312 -0.675 16.984 1 93.06 204 ALA B C 1
ATOM 3358 O O . ALA B 1 204 ? 10.047 -1.493 16.438 1 93.06 204 ALA B O 1
ATOM 3359 N N . LEU B 1 205 ? 8.156 -0.362 16.5 1 96.5 205 LEU B N 1
ATOM 3360 C CA . LEU B 1 205 ? 7.621 -1.056 15.336 1 96.5 205 LEU B CA 1
ATOM 3361 C C . LEU B 1 205 ? 8.375 -0.651 14.07 1 96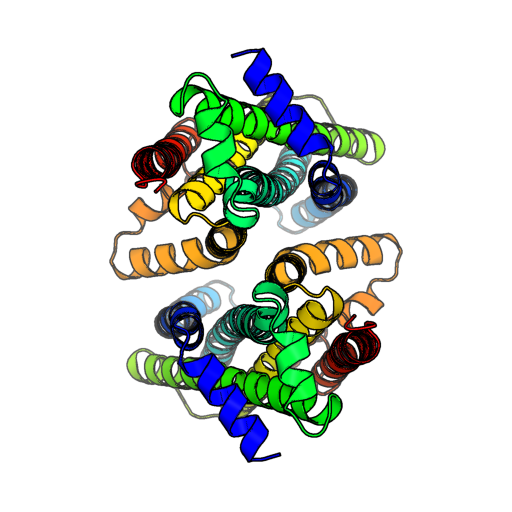.5 205 LEU B C 1
ATOM 3363 O O . LEU B 1 205 ? 9.008 0.407 14.031 1 96.5 205 LEU B O 1
ATOM 3367 N N . PRO B 1 206 ? 8.344 -1.499 13.078 1 97 206 PRO B N 1
ATOM 3368 C CA . PRO B 1 206 ? 9.227 -1.323 11.922 1 97 206 PRO B CA 1
ATOM 3369 C C . PRO B 1 206 ? 9.07 0.046 11.266 1 97 206 PRO B C 1
ATOM 3371 O O . PRO B 1 206 ? 10.07 0.714 10.977 1 97 206 PRO B O 1
ATOM 3374 N N . VAL B 1 207 ? 7.895 0.422 11 1 96.62 207 VAL B N 1
ATOM 3375 C CA . VAL B 1 207 ? 7.672 1.678 10.297 1 96.62 207 VAL B CA 1
ATOM 3376 C C . VAL B 1 207 ? 8.086 2.852 11.18 1 96.62 207 VAL B C 1
ATOM 3378 O O . VAL B 1 207 ? 8.773 3.768 10.727 1 96.62 207 VAL B O 1
ATOM 3381 N N . SER B 1 208 ? 7.664 2.859 12.469 1 94.38 208 SER B N 1
ATOM 3382 C CA . SER B 1 208 ? 8.016 3.92 13.406 1 94.38 208 SER B CA 1
ATOM 3383 C C . SER B 1 208 ? 9.531 4.008 13.602 1 94.38 208 SER B C 1
ATOM 3385 O O . SER B 1 208 ? 10.094 5.102 13.625 1 94.38 208 SER B O 1
ATOM 3387 N N . ALA B 1 209 ? 10.117 2.883 13.734 1 96 209 ALA B N 1
ATOM 3388 C CA . ALA B 1 209 ? 11.57 2.844 13.867 1 96 209 ALA B CA 1
ATOM 3389 C C . ALA B 1 209 ? 12.25 3.432 12.633 1 96 209 ALA B C 1
ATOM 3391 O O . ALA B 1 209 ? 13.289 4.082 12.734 1 96 209 ALA B O 1
ATOM 3392 N N . THR B 1 210 ? 11.688 3.184 11.477 1 96.5 210 THR B N 1
ATOM 3393 C CA . THR B 1 210 ? 12.219 3.689 10.219 1 96.5 210 THR B CA 1
ATOM 3394 C C . THR B 1 210 ? 12.125 5.211 10.156 1 96.5 210 THR B C 1
ATOM 3396 O O . THR B 1 210 ? 13.07 5.883 9.75 1 96.5 210 THR B O 1
ATOM 3399 N N . ILE B 1 211 ? 11.008 5.715 10.578 1 92.19 211 ILE B N 1
ATOM 3400 C CA . ILE B 1 211 ? 10.828 7.16 10.586 1 92.19 211 ILE B CA 1
ATOM 3401 C C . ILE B 1 211 ? 11.836 7.805 11.531 1 92.19 211 ILE B C 1
ATOM 3403 O O . ILE B 1 211 ? 12.492 8.789 11.172 1 92.19 211 ILE B O 1
ATOM 3407 N N . GLY B 1 212 ? 11.969 7.195 12.711 1 92 212 GLY B N 1
ATOM 3408 C CA . GLY B 1 212 ? 12.977 7.688 13.625 1 92 212 GLY B CA 1
ATOM 3409 C C . GLY B 1 212 ? 14.383 7.602 13.07 1 92 212 GLY B C 1
ATOM 3410 O O . GLY B 1 212 ? 15.195 8.508 13.281 1 92 212 GLY B O 1
ATOM 3411 N N . THR B 1 213 ? 14.695 6.555 12.352 1 93.75 213 THR B N 1
ATOM 3412 C CA . THR B 1 213 ? 16 6.34 11.742 1 93.75 213 THR B CA 1
ATOM 3413 C C . THR B 1 213 ? 16.312 7.43 10.719 1 93.75 213 THR B C 1
ATOM 3415 O O . THR B 1 213 ? 17.406 8.008 10.734 1 93.75 213 THR B O 1
ATOM 3418 N N . ILE B 1 214 ? 15.344 7.77 9.906 1 92.12 214 ILE B N 1
ATOM 3419 C CA . ILE B 1 214 ? 15.57 8.711 8.812 1 92.12 214 ILE B CA 1
ATOM 3420 C C . ILE B 1 214 ? 15.547 10.141 9.344 1 92.12 214 ILE B C 1
ATOM 3422 O O . ILE B 1 214 ? 16.438 10.945 9.039 1 92.12 214 ILE B O 1
ATOM 3426 N N . VAL B 1 215 ? 14.602 10.422 10.195 1 87.12 215 VAL B N 1
ATOM 3427 C CA . VAL B 1 215 ? 14.406 11.781 10.688 1 87.12 215 VAL B CA 1
ATOM 3428 C C . VAL B 1 215 ? 15.539 12.164 11.633 1 87.12 215 VAL B C 1
ATOM 3430 O O . VAL B 1 215 ? 16.078 13.273 11.547 1 87.12 215 VAL B O 1
ATOM 3433 N N . ASN B 1 216 ? 15.922 11.258 12.492 1 89.19 216 ASN B N 1
ATOM 3434 C CA . ASN B 1 216 ? 16.891 11.594 13.523 1 89.19 216 ASN B CA 1
ATOM 3435 C C . ASN B 1 216 ? 18.297 11.125 13.141 1 89.19 216 ASN B C 1
ATOM 3437 O O . ASN B 1 216 ? 19.172 11.008 14 1 89.19 216 ASN B O 1
ATOM 3441 N N . ALA B 1 217 ? 18.406 10.812 11.883 1 89.44 217 ALA B N 1
ATOM 3442 C CA . ALA B 1 217 ? 19.75 10.438 11.422 1 89.44 217 ALA B CA 1
ATOM 3443 C C . ALA B 1 217 ? 20.688 11.641 11.414 1 89.44 217 ALA B C 1
ATOM 3445 O O . ALA B 1 217 ? 21.891 11.5 11.664 1 89.44 217 ALA B O 1
ATOM 3446 N N . ALA B 1 218 ? 20.125 12.781 11.117 1 87.56 218 ALA B N 1
ATOM 3447 C CA . ALA B 1 218 ? 20.906 14.016 11.07 1 87.56 218 ALA B CA 1
ATOM 3448 C C . ALA B 1 218 ? 21.312 14.461 12.477 1 87.56 218 ALA B C 1
ATOM 3450 O O . ALA B 1 218 ? 20.469 14.578 13.359 1 87.56 218 ALA B O 1
ATOM 3451 N N . PRO B 1 219 ? 22.594 14.789 12.672 1 86.31 219 PRO B N 1
ATOM 3452 C CA . PRO B 1 219 ? 23.047 15.203 14 1 86.31 219 PRO B CA 1
ATOM 3453 C C . PRO B 1 219 ? 22.375 16.484 14.484 1 86.31 219 PRO B C 1
ATOM 3455 O O . PRO B 1 219 ? 22.266 16.703 15.695 1 86.31 219 PRO B O 1
ATOM 3458 N N . SER B 1 220 ? 21.969 17.328 13.523 1 84.06 220 SER B N 1
ATOM 3459 C CA . SER B 1 220 ? 21.375 18.609 13.898 1 84.06 220 SER B CA 1
ATOM 3460 C C . SER B 1 220 ? 19.891 18.469 14.188 1 84.06 220 SER B C 1
ATOM 3462 O O . SER B 1 220 ? 19.25 19.438 14.609 1 84.06 220 SER B O 1
ATOM 3464 N N . ILE B 1 221 ? 19.391 17.281 13.914 1 82.06 221 ILE B N 1
ATOM 3465 C CA . ILE B 1 221 ? 17.953 17.062 14.102 1 82.06 221 ILE B CA 1
ATOM 3466 C C . ILE B 1 221 ? 17.75 16.062 15.234 1 82.06 221 ILE B C 1
ATOM 3468 O O . ILE B 1 221 ? 18.375 15 15.273 1 82.06 221 ILE B O 1
ATOM 3472 N N . ASP B 1 222 ? 16.953 16.453 16.203 1 81.19 222 ASP B N 1
ATOM 3473 C CA . ASP B 1 222 ? 16.578 15.555 17.281 1 81.19 222 ASP B CA 1
ATOM 3474 C C . ASP B 1 222 ? 15.109 15.727 17.656 1 81.19 222 ASP B C 1
ATOM 3476 O O . ASP B 1 222 ? 14.773 16.578 18.5 1 81.19 222 ASP B O 1
ATOM 3480 N N . VAL B 1 223 ? 14.328 14.914 16.984 1 80.81 223 VAL B N 1
ATOM 3481 C CA . VAL B 1 223 ? 12.898 14.953 17.281 1 80.81 223 VAL B CA 1
ATOM 3482 C C . VAL B 1 223 ? 12.547 13.867 18.297 1 80.81 223 VAL B C 1
ATOM 3484 O O . VAL B 1 223 ? 12.625 12.68 18 1 80.81 223 VAL B O 1
ATOM 3487 N N . ASP B 1 224 ? 12.094 14.195 19.453 1 82.88 224 ASP B N 1
ATOM 3488 C CA . ASP B 1 224 ? 11.859 13.312 20.594 1 82.88 224 ASP B CA 1
ATOM 3489 C C . ASP B 1 224 ? 10.734 12.328 20.297 1 82.88 224 ASP B C 1
ATOM 3491 O O . ASP B 1 224 ? 10.703 11.227 20.844 1 82.88 224 ASP B O 1
ATOM 3495 N N . ALA B 1 225 ? 9.914 12.688 19.484 1 81.25 225 ALA B N 1
ATOM 3496 C CA . ALA B 1 225 ? 8.734 11.875 19.203 1 81.25 225 ALA B CA 1
ATOM 3497 C C . ALA B 1 225 ? 9.117 10.602 18.453 1 81.25 225 ALA B C 1
ATOM 3499 O O . ALA B 1 225 ? 8.352 9.633 18.422 1 81.25 225 ALA B O 1
ATOM 3500 N N . PHE B 1 226 ? 10.281 10.609 17.984 1 87 226 PHE B N 1
ATOM 3501 C CA . PHE B 1 226 ? 10.711 9.453 17.203 1 87 226 PHE B CA 1
ATOM 3502 C C . PHE B 1 226 ? 11.93 8.789 17.844 1 87 226 PHE B C 1
ATOM 3504 O O . PHE B 1 226 ? 12.586 9.383 18.703 1 87 226 PHE B O 1
ATOM 3511 N N . ALA B 1 227 ? 12.188 7.57 17.484 1 89.81 227 ALA B N 1
ATOM 3512 C CA . ALA B 1 227 ? 13.336 6.836 18 1 89.81 227 ALA B CA 1
ATOM 3513 C C . ALA B 1 227 ? 14.641 7.578 17.703 1 89.81 227 ALA B C 1
ATOM 3515 O O . ALA B 1 227 ? 14.797 8.148 16.625 1 89.81 227 ALA B O 1
ATOM 3516 N N . SER B 1 228 ? 15.508 7.527 18.625 1 88.56 228 SER B N 1
ATOM 3517 C CA . SER B 1 228 ? 16.781 8.211 18.484 1 88.56 228 SER B CA 1
ATOM 3518 C C . SER B 1 228 ? 17.781 7.359 17.688 1 88.56 228 SER B C 1
ATOM 3520 O O . SER B 1 228 ? 17.578 6.152 17.531 1 88.56 228 SER B O 1
ATOM 3522 N N . TRP B 1 229 ? 18.766 8.016 17.172 1 88.31 229 TRP B N 1
ATOM 3523 C CA . TRP B 1 229 ? 19.906 7.32 16.562 1 88.31 229 TRP B CA 1
ATOM 3524 C C . TRP B 1 229 ? 20.891 6.844 17.625 1 88.31 229 TRP B C 1
ATOM 3526 O O . TRP B 1 229 ? 21.266 7.609 18.516 1 88.31 229 TRP B O 1
ATOM 3536 N N . PRO B 1 230 ? 21.219 5.496 17.734 1 90.5 230 PRO B N 1
ATOM 3537 C CA . PRO B 1 230 ? 21 4.477 16.703 1 90.5 230 PRO B CA 1
ATOM 3538 C C . PRO B 1 230 ? 19.922 3.467 17.094 1 90.5 230 PRO B C 1
ATOM 3540 O O . PRO B 1 230 ? 19.891 2.354 16.562 1 90.5 230 PRO B O 1
ATOM 3543 N N . SER B 1 231 ? 19.141 3.844 18.047 1 93.44 231 SER B N 1
ATOM 3544 C CA . SER B 1 231 ? 18.109 2.9 18.484 1 93.44 231 SER B CA 1
ATOM 3545 C C . SER B 1 231 ? 17.141 2.564 17.359 1 93.44 231 SER B C 1
ATOM 3547 O O . SER B 1 231 ? 16.688 1.422 17.234 1 93.44 231 SER B O 1
ATOM 3549 N N . GLY B 1 232 ? 16.797 3.557 16.516 1 94.94 232 GLY B N 1
ATOM 3550 C CA . GLY B 1 232 ? 15.883 3.334 15.406 1 94.94 232 GLY B CA 1
ATOM 3551 C C . GLY B 1 232 ? 16.328 2.207 14.484 1 94.94 232 GLY B C 1
ATOM 3552 O O . GLY B 1 232 ? 15.648 1.177 14.398 1 94.94 232 GLY B O 1
ATOM 3553 N N . PRO B 1 233 ? 17.516 2.365 13.953 1 95.88 233 PRO B N 1
ATOM 3554 C CA . PRO B 1 233 ? 17.969 1.308 13.047 1 95.88 233 PRO B CA 1
ATOM 3555 C C . PRO B 1 233 ? 18.234 -0.015 13.766 1 95.88 233 PRO B C 1
ATOM 3557 O O . PRO B 1 233 ? 18.094 -1.085 13.172 1 95.88 233 PRO B O 1
ATOM 3560 N N . MET B 1 234 ? 18.547 0.019 15 1 97.25 234 MET B N 1
ATOM 3561 C CA . MET B 1 234 ? 18.75 -1.227 15.734 1 97.25 234 MET B CA 1
ATOM 3562 C C . MET B 1 234 ? 17.438 -1.979 15.906 1 97.25 234 MET B C 1
ATOM 3564 O O . MET B 1 234 ? 17.406 -3.205 15.789 1 97.25 234 MET B O 1
ATOM 3568 N N . MET B 1 235 ? 16.438 -1.255 16.188 1 97.62 235 MET B N 1
ATOM 3569 C CA . MET B 1 235 ? 15.117 -1.881 16.312 1 97.62 235 MET B CA 1
ATOM 3570 C C . MET B 1 235 ? 14.664 -2.459 14.977 1 97.62 235 MET B C 1
ATOM 3572 O O . MET B 1 235 ? 14.125 -3.564 14.922 1 97.62 235 MET B O 1
ATOM 3576 N N . LEU B 1 236 ? 14.883 -1.699 13.945 1 97.5 236 LEU B N 1
ATOM 3577 C CA . LEU B 1 236 ? 14.516 -2.182 12.617 1 97.5 236 LEU B CA 1
ATOM 3578 C C . LEU B 1 236 ? 15.305 -3.438 12.258 1 97.5 236 LEU B C 1
ATOM 3580 O O . LEU B 1 236 ? 14.742 -4.391 11.719 1 97.5 236 LEU B O 1
ATOM 3584 N N . ALA B 1 237 ? 16.562 -3.428 12.641 1 98.06 237 ALA B N 1
ATOM 3585 C CA . ALA B 1 237 ? 17.406 -4.59 12.383 1 98.06 237 ALA B CA 1
ATOM 3586 C C . ALA B 1 237 ? 16.906 -5.812 13.148 1 98.06 237 ALA B C 1
ATOM 3588 O O . ALA B 1 237 ? 17 -6.938 12.656 1 98.06 237 ALA B O 1
ATOM 3589 N N . ALA B 1 238 ? 16.438 -5.605 14.297 1 98.31 238 ALA B N 1
ATOM 3590 C CA . ALA B 1 238 ? 15.898 -6.703 15.094 1 98.31 238 ALA B CA 1
ATOM 3591 C C . ALA B 1 238 ? 14.695 -7.348 14.406 1 98.31 238 ALA B C 1
ATOM 3593 O O . ALA B 1 238 ? 14.555 -8.578 14.414 1 98.31 238 ALA B O 1
ATOM 3594 N N . TRP B 1 239 ? 13.898 -6.555 13.812 1 98.31 239 TRP B N 1
ATOM 3595 C CA . TRP B 1 239 ? 12.75 -7.078 13.078 1 98.31 239 TRP B CA 1
ATOM 3596 C C . TRP B 1 239 ? 13.211 -7.855 11.852 1 98.31 239 TRP B C 1
ATOM 3598 O O . TRP B 1 239 ? 12.617 -8.883 11.5 1 98.31 239 TRP B O 1
ATOM 3608 N N . VAL B 1 240 ? 14.188 -7.352 11.195 1 98.5 240 VAL B N 1
ATOM 3609 C CA . VAL B 1 240 ? 14.727 -8.031 10.023 1 98.5 240 VAL B CA 1
ATOM 3610 C C . VAL B 1 240 ? 15.258 -9.406 10.422 1 98.5 240 VAL B C 1
ATOM 3612 O O . VAL B 1 240 ? 14.977 -10.406 9.766 1 98.5 240 VAL B O 1
ATOM 3615 N N . VAL B 1 241 ? 15.984 -9.422 11.508 1 98.38 241 VAL B N 1
ATOM 3616 C CA . VAL B 1 241 ? 16.531 -10.68 12 1 98.38 241 VAL B CA 1
ATOM 3617 C C . VAL B 1 241 ? 15.398 -11.648 12.336 1 98.38 241 VAL B C 1
ATOM 3619 O O . VAL B 1 241 ? 15.469 -12.836 12.016 1 98.38 241 VAL B O 1
ATOM 3622 N N . LEU B 1 242 ? 14.398 -11.156 12.891 1 98.44 242 LEU B N 1
ATOM 3623 C CA . LEU B 1 242 ? 13.258 -11.984 13.273 1 98.44 242 LEU B CA 1
ATOM 3624 C C . LEU B 1 242 ? 12.586 -12.586 12.047 1 98.44 242 LEU B C 1
ATOM 3626 O O . LEU B 1 242 ? 12.453 -13.805 11.945 1 98.44 242 LEU B O 1
ATOM 3630 N N . PHE B 1 243 ? 12.227 -11.766 11.094 1 98.25 243 PHE B N 1
ATOM 3631 C CA . PHE B 1 243 ? 11.445 -12.242 9.961 1 98.25 243 PHE B CA 1
ATOM 3632 C C . PHE B 1 243 ? 12.32 -13.023 8.992 1 98.25 243 PHE B C 1
ATOM 3634 O O . PHE B 1 243 ? 11.898 -14.047 8.445 1 98.25 243 PHE B O 1
ATOM 3641 N N . CYS B 1 244 ? 13.484 -12.492 8.75 1 97.75 244 CYS B N 1
ATOM 3642 C CA . CYS B 1 244 ? 14.391 -13.25 7.891 1 97.75 244 CYS B CA 1
ATOM 3643 C C . CYS B 1 244 ? 14.797 -14.562 8.547 1 97.75 244 CYS B C 1
ATOM 3645 O O . CYS B 1 244 ? 14.914 -15.586 7.871 1 97.75 244 CYS B O 1
ATOM 3647 N N . GLY B 1 245 ? 15.062 -14.445 9.859 1 97.44 245 GLY B N 1
ATOM 3648 C CA . GLY B 1 245 ? 15.406 -15.664 10.57 1 97.44 245 GLY B CA 1
ATOM 3649 C C . GLY B 1 245 ? 14.312 -16.719 10.539 1 97.44 245 GLY B C 1
ATOM 3650 O O . GLY B 1 245 ? 14.562 -17.875 10.211 1 97.44 245 GLY B O 1
ATOM 3651 N N . LEU B 1 246 ? 13.094 -16.328 10.828 1 97.5 246 LEU B N 1
ATOM 3652 C CA . LEU B 1 246 ? 11.961 -17.25 10.805 1 97.5 246 LEU B CA 1
ATOM 3653 C C . LEU B 1 246 ? 11.711 -17.781 9.398 1 97.5 246 LEU B C 1
ATOM 3655 O O . LEU B 1 246 ? 11.422 -18.969 9.219 1 97.5 246 LEU B O 1
ATOM 3659 N N . GLY B 1 247 ? 11.766 -16.844 8.438 1 96.56 247 GLY B N 1
ATOM 3660 C CA . GLY B 1 247 ? 11.602 -17.281 7.062 1 96.56 247 GLY B CA 1
ATOM 3661 C C . GLY B 1 247 ? 12.68 -18.266 6.621 1 96.56 247 GLY B C 1
ATOM 3662 O O . GLY B 1 247 ? 12.391 -19.25 5.93 1 96.56 247 GLY B O 1
ATOM 3663 N N . TRP B 1 248 ? 13.859 -17.938 7.055 1 95 248 TRP B N 1
ATOM 3664 C CA . TRP B 1 248 ? 15 -18.812 6.766 1 95 248 TRP B CA 1
ATOM 3665 C C . TRP B 1 248 ? 14.789 -20.188 7.371 1 95 248 TRP B C 1
ATOM 3667 O O . TRP B 1 248 ? 14.969 -21.203 6.691 1 95 248 TRP B O 1
ATOM 3677 N N . LEU B 1 249 ? 14.398 -20.297 8.57 1 94.56 249 LEU B N 1
ATOM 3678 C CA . LEU B 1 249 ? 14.188 -21.562 9.281 1 94.56 249 LEU B CA 1
ATOM 3679 C C . LEU B 1 249 ? 13.039 -22.359 8.656 1 94.56 249 LEU B C 1
ATOM 3681 O O . LEU B 1 249 ? 13.148 -23.562 8.469 1 94.56 249 LEU B O 1
ATOM 3685 N N . ARG B 1 250 ? 12.07 -21.703 8.359 1 93.44 250 ARG B N 1
ATOM 3686 C CA . ARG B 1 250 ? 10.914 -22.375 7.773 1 93.44 250 ARG B CA 1
ATOM 3687 C C . ARG B 1 250 ? 11.242 -22.953 6.398 1 93.44 250 ARG B C 1
ATOM 3689 O O . ARG B 1 250 ? 10.836 -24.062 6.062 1 93.44 250 ARG B O 1
ATOM 3696 N N . THR B 1 251 ? 11.875 -22.156 5.652 1 90.25 251 THR B N 1
ATOM 3697 C CA . THR B 1 251 ? 12.211 -22.594 4.301 1 90.25 251 THR B CA 1
ATOM 3698 C C . THR B 1 251 ? 13.211 -23.734 4.328 1 90.25 251 THR B C 1
ATOM 3700 O O . THR B 1 251 ? 13.148 -24.641 3.5 1 90.25 251 THR B O 1
ATOM 3703 N N . ARG B 1 252 ? 13.969 -23.734 5.305 1 87.06 252 ARG B N 1
ATOM 3704 C CA . ARG B 1 252 ? 14.969 -24.797 5.461 1 87.06 252 ARG B CA 1
ATOM 3705 C C . ARG B 1 252 ? 14.312 -26.109 5.883 1 87.06 252 ARG B C 1
ATOM 3707 O O . ARG B 1 252 ? 14.766 -27.188 5.504 1 87.06 252 ARG B O 1
ATOM 3714 N N . THR B 1 253 ? 13.281 -26 6.672 1 84 253 THR B N 1
ATOM 3715 C CA . THR B 1 253 ? 12.688 -27.203 7.25 1 84 253 THR B CA 1
ATOM 3716 C C . THR B 1 253 ? 11.531 -27.703 6.383 1 84 253 THR B C 1
ATOM 3718 O O . THR B 1 253 ? 11.008 -28.797 6.609 1 84 253 THR B O 1
ATOM 3721 N N . ARG B 1 254 ? 11 -26.906 5.664 1 75 254 ARG B N 1
ATOM 3722 C CA . ARG B 1 254 ? 9.906 -27.328 4.797 1 75 254 ARG B CA 1
ATOM 3723 C C . ARG B 1 254 ? 10.273 -28.578 4.016 1 75 254 ARG B C 1
ATOM 3725 O O . ARG B 1 254 ? 11.398 -28.703 3.52 1 75 254 ARG B O 1
ATOM 3732 N N . ASP B 1 255 ? 9.711 -29.812 4.555 1 58.88 255 ASP B N 1
ATOM 3733 C CA . ASP B 1 255 ? 9.891 -31.094 3.891 1 58.88 255 ASP B CA 1
ATOM 3734 C C . ASP B 1 255 ? 9.719 -30.953 2.377 1 58.88 255 ASP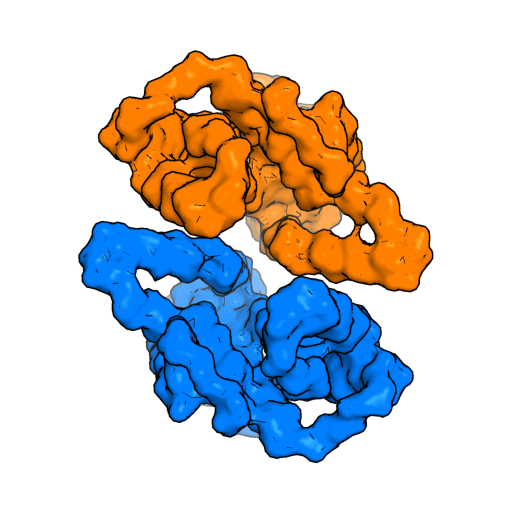 B C 1
ATOM 3736 O O . ASP B 1 255 ? 8.625 -30.656 1.893 1 58.88 255 ASP B O 1
ATOM 3740 N N . ILE B 1 256 ? 10.68 -30.312 1.738 1 52.06 256 ILE B N 1
ATOM 3741 C CA . ILE B 1 256 ? 10.664 -30.297 0.279 1 52.06 256 ILE B CA 1
ATOM 3742 C C . ILE B 1 256 ? 10.516 -31.719 -0.252 1 52.06 256 ILE B C 1
ATOM 3744 O O . ILE B 1 256 ? 11.445 -32.531 -0.161 1 52.06 256 ILE B O 1
ATOM 3748 N N . THR B 1 257 ? 9.281 -32.375 0.16 1 42.88 257 THR B N 1
ATOM 3749 C CA . THR B 1 257 ? 8.984 -33.625 -0.55 1 42.88 257 THR B CA 1
ATOM 3750 C C . THR B 1 257 ? 8.562 -33.344 -1.987 1 42.88 257 THR B C 1
ATOM 3752 O O . THR B 1 257 ? 8.016 -32.25 -2.277 1 42.88 257 THR B O 1
#

Secondary structure (DSSP, 8-state):
-HHHHHHHHHHHHTSSHHHHHHHHHHHHHHHHHHHHHHHHHHHHHHHT----HHHHHHHHHHHHHHHHHHHHHHHHHHHHHHHHHHHT-HHHHHHHSS-HHHHHHHHHHHHHHHHHHHHHHHHHHHHHHHHHH-TT----HHHHHHHHHHHHHHHHHHHHHHHHHHHHT-HHHHHHHHHHIIIIIHHHHHHHHHHTT-HHHHTTSHHHHHHHHHHTTSTT---TTSPPTTHHHHHHHHHHHHHHHHHHHHHHHS---/-HHHHHHHHHHHHTSSHHHHHHHHHHHHHHHHHHHHHHHHHHHHHHHT----HHHHHHHHHHHHHHHHHHHHHHHHHHHHHHHHHHHT-HHHHHHHSS-HHHHHHHHHHHHHHHHHHHHHHHHHHHHHHHHHH-TT----HHHHHHHHHHHHHHHHHHHHHHHHHHHHT-HHHHHHHHHHIIIIIHHHHHHHHHHTT-HHHHTTSHHHHHHHHHHTTSTT---TTSPPTTHHHHHHHHHHHHHHHHHHHHHHHS---

Organism: Rhodococcus erythropolis (NCBI:txid1833)

Solvent-accessible surface area (backbone atoms only — not comparable to full-atom values): 24569 Å² total; per-residue (Å²): 106,68,65,48,32,50,52,46,46,48,58,48,68,72,40,65,63,71,58,57,54,44,49,60,32,38,54,43,11,34,54,39,24,48,44,33,48,64,50,43,47,51,48,36,67,66,65,75,45,91,65,63,54,57,61,51,26,50,48,49,27,51,45,52,30,38,55,48,35,18,53,43,24,14,38,49,12,0,41,63,56,4,44,36,51,74,70,66,40,49,59,58,51,45,68,71,38,97,34,60,64,55,51,52,50,26,45,53,48,47,38,31,52,52,17,34,49,50,32,49,52,28,48,52,42,22,52,51,26,22,62,72,57,33,91,74,65,74,94,45,73,43,55,53,31,30,49,51,34,30,29,50,50,12,20,47,32,6,41,34,12,19,8,39,1,33,54,65,54,22,23,54,60,8,29,52,49,48,50,46,31,67,72,46,41,52,59,46,52,37,50,52,27,44,76,67,73,39,47,76,62,39,42,56,35,58,64,42,5,47,50,6,23,40,61,23,34,16,85,90,38,81,59,81,92,34,31,48,70,64,57,5,53,50,38,36,47,51,50,26,50,49,35,31,48,50,7,48,52,46,57,68,59,50,78,79,119,106,68,67,48,33,50,52,46,45,51,58,48,68,74,41,65,62,70,59,58,56,45,49,60,31,39,55,42,10,34,55,38,22,50,42,34,47,64,50,44,48,52,48,38,68,65,64,75,46,92,65,63,56,58,61,52,25,50,50,49,28,50,46,52,30,37,55,48,37,18,55,43,22,14,36,49,13,0,40,63,54,5,44,36,51,73,69,66,41,50,59,61,51,45,69,72,39,100,34,62,66,56,51,53,50,25,46,53,49,46,38,31,52,52,16,35,49,49,33,49,53,27,49,52,44,21,52,50,26,22,60,74,57,32,92,74,64,73,94,46,72,43,56,53,32,30,49,51,34,30,30,51,49,11,21,46,33,5,41,33,10,20,9,39,0,34,55,65,54,23,22,54,61,9,28,51,49,48,51,45,30,68,71,45,40,51,60,46,51,37,52,51,27,44,76,67,74,40,47,78,60,40,43,54,34,59,65,43,4,46,52,7,23,39,61,23,34,15,85,90,38,79,58,80,91,36,31,48,69,65,55,6,54,50,38,36,48,50,50,26,50,48,36,30,46,51,6,49,52,45,58,69,60,50,79,78,118

pLDDT: mean 89.31, std 8.8, range [42.88, 98.81]

Foldseek 3Di:
DVVLLVVLLVVLVPDDLLVVLLVVLQVLLLVLLQCQLVVLVVVCVVVVDDDDSQLVSLLVSLVVSLLSLLLSLLLSLLCSLQVCLVVVCLVVVQVPDPHLLVNLVSSLVSSLVSLLVSLVSSLVSNLVSCVVRPPDHDDDPQNVLLSVLSSLLSSLSSLLLNLQSLLVSHSVRSSVVSNCCLVPVLVVVCVVCVVVVNNVCSLLDQNQLSSQSNQQSGVVGDDPVHDHPPSSSVSSNVSSCVSNVNSSVCNRPPPSD/DVVLLVVLLVVLVVDDLLVVLLVVLQVLLLVLLQCQLVVLVVVCVVVVDDDDSQLVSLLVSLVVSLLSLLLSLLLSLLCSLQVCLVVVCLLVVQVPDPHLLVNLVSSLVSSLVSLLVSLVSSLVSNLVSCVVRPPDHDDDPQNVLLSVLSSLLSSLSSLLLNLQSLLVSHSVRSSVVSNCCLVPVLVVVCVVCVVVVNNVCSQLDQNQLSSQSNQQSGVVGDDPVHDHPPSSSVSSNVSSCVSNVNSSVCNRPPPSD

Nearest PDB structures (foldseek):
  7znq-assembly1_Y  TM=7.444E-01  e=1.164E-04  Stutzerimonas stutzeri ATCC 14405 = CCUG 16156
  7znq-assembly1_y  TM=7.151E-01  e=1.987E-04  Stutzerimonas stutzeri ATCC 14405 = CCUG 16156
  6xjh-assembly1_A  TM=7.108E-01  e=2.597E-04  Staphylococcus aureus
  7r8b-assembly1_B  TM=5.965E-01  e=3.412E-01  Homo sapiens
  5fn5-assembly1_C  TM=3.124E-01  e=3.966E+00  Homo sapiens

Radius of gyration: 23.73 Å; Cα contacts (8 Å, |Δi|>4): 823; chains: 2; bounding box: 59×66×54 Å

Sequence (514 aa):
MTTLVRAETLKVLTLRYWWALAIAPVVVAVLIAASTRTFVEVVADSADTTFDVDVVSTGVSLGVSNTLVLVFAAVFGALTAGSEFGYKTLTTTFLTARGRDGVLGAKLAVVAVFAVGYALAVEVVSIGAMLLFGRDFSFTTDLFAICAAGILACALWALLGAGVALLTGSSMAGALSVILWFVFGEWIVRAVLLAMDLGGIGAALPVSATIGTIVNAAPSIDVDAFASWPSGPMMLAAWVVLFCGLGWLRTRTRDITMTTLVRAETLKVLTLRYWWALAIAPVVVAVLIAASTRTFVEVVADSADTTFDVDVVSTGVSLGVSNTLVLVFAAVFGALTAGSEFGYKTLTTTFLTARGRDGVLGAKLAVVAVFAVGYALAVEVVSIGAMLLFGRDFSFTTDLFAICAAGILACALWALLGAGVALLTGSSMAGALSVILWFVFGEWIVRAVLLAMDLGGIGAALPVSATIGTIVNAAPSIDVDAFASWPSGPMMLAAWVVLFCGLGWLRTRTRDIT